Protein 2O62 (pdb70)

Nearest PDB structures (foldseek):
  2o62-assembly1_A  TM=1.004E+00  e=4.742E-50  Nostoc punctiforme PCC 73102
  2o62-assembly2_B  TM=9.713E-01  e=2.978E-44  Nostoc punctiforme PCC 73102
  5yvf-assembly1_A  TM=8.291E-01  e=1.278E-17  Arabidopsis thaliana
  5yvf-assembly4_D  TM=8.180E-01  e=9.582E-18  Arabidopsis thaliana
  5yvf-assembly2_B  TM=8.105E-01  e=2.168E-17  Arabidopsis thaliana

Secondary structure (DSSP, 8-state):
--HHHHHHTT-EEEEEEEEEE-TTS-EEEEEEEEEEEEEETTTTEEEEEEEETTS--EEEEES---TTEEE-TTS-EEE--SB-BTTB-SEEEEEEEETTEEEEEEEEE-TTS-EEEEEEEEEEETTS---PPPPP-GGGT-EEEEEEEEEEETT-PPPEEEEEEEEE---TTS---EEEETTEEEE---EEETTEEEE-S-TT--EEEEE-GGGEEEEEESS--TTS-EEEEEEEEEETTEEE--EEE-TTSBEEEEEEEEEEE-/--HHHHHHTT-EEEEEEEEEE-TT--EEEEEEEEEEEEEETTTTEEEEEEEETTS--EEEEES---TTEEE-TTS-EEEE-SB-STTS--EEEEEEEETTEE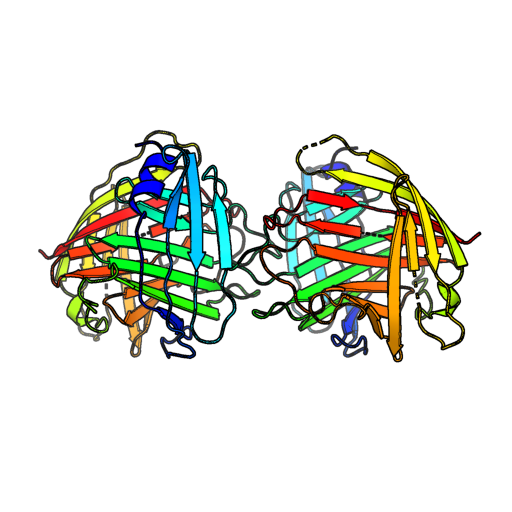EEEEEEE-TTS-EEEEEEEEEEETTS---PPPPP-HHHH-EEEEEEEEEEE-----EEEEEEEEE---TTS---EEESSS-EEE---EEETTEEEE-SSGGG-EEEEE-STTEEEEEESS--TTS-EEEEEEEEEETTEEE--EEE-TT-BEEEEEEEEEEE-

B-factor: mean 25.83, std 8.25, range [9.64, 65.21]

Sequence (531 aa):
KSQWECFLQNLGVWEEGSFSNFSPEGTLLNDTTSSRRLCCLEGLNNNQTVRLTLSRSSGKDDVIREFRSVGGGLLFFENGSFSEGLIQLGPFSEFGGELAFVHENRRLRLVQLFDRNGHLNGLTLIREHLAGTPVAERPLLQINDLLGEWRGQAVTIYRDLRPPDIIYSSTTLKIQLDDAGRLQSTSFGERTITSTATIKGSSIVLFDQDPEKQVQVLLLPDGASATSPLKVQLRQPLFLEEAGWLIQSDLRQRIRSYNDKGEWVSLTLVTEERVKSQWECFLQNLGVWEGSFSNFSPEGTLLNNDTSSRLCCLEGLNNNQTVRLTLSRSGKDDVIREFRSVGGGLLFFENGSFSEGLIQLGPFSEFGGELAFVHENRRLRLVQLFDRNGHLNGLTLIREHLAGTPVAERPLLQINDLLGEWRGQAVTIYRDRPPDIYSTTLKIQLDDAGRLQSTSFGERTITSTATIKGSIVLFDQDPEKQVQVLLLPDGASATSPLKVQLRQPLFLEAGWLIQSDLRQRIRSYNDKGEWVSLTLLVTEERV

Structure (mmCIF, N/CA/C/O backbone):
data_2O62
#
_entry.id   2O62
#
_cell.length_a   61.210
_cell.length_b   71.880
_cell.length_c   132.610
_cell.angle_alpha   90.000
_cell.angle_beta   90.000
_cell.angle_gamma   90.000
#
_symmetry.space_group_name_H-M   'P 21 21 21'
#
loop_
_entity.id
_entity.type
_entity.pdbx_description
1 polymer 'hypothetical protein'
2 non-polymer 'CHLORIDE ION'
3 non-polymer GLYCEROL
4 water water
#
loop_
_atom_site.group_PDB
_atom_site.id
_atom_site.type_symbol
_atom_site.label_atom_id
_atom_site.label_alt_id
_atom_site.label_comp_id
_atom_site.label_asym_id
_atom_site.label_entity_id
_atom_site.label_seq_id
_atom_site.pdbx_PDB_ins_code
_atom_site.Cartn_x
_atom_site.Cartn_y
_atom_site.Cartn_z
_atom_site.occupancy
_atom_site.B_iso_or_equiv
_atom_site.auth_seq_id
_atom_site.auth_comp_id
_atom_site.auth_asym_id
_atom_site.auth_atom_id
_atom_site.pdbx_PDB_model_num
ATOM 5 N N . LYS A 1 3 ? 22.489 5.529 15.344 1.00 35.45 2 LYS A N 1
ATOM 6 C CA . LYS A 1 3 ? 23.408 6.388 16.061 1.00 33.14 2 LYS A CA 1
ATOM 7 C C . LYS A 1 3 ? 23.848 5.698 17.353 1.00 29.82 2 LYS A C 1
ATOM 8 O O . LYS A 1 3 ? 23.045 5.037 18.006 1.00 29.98 2 LYS A O 1
ATOM 14 N N . SER A 1 4 ? 25.092 5.896 17.754 1.00 25.89 3 SER A N 1
ATOM 15 C CA . SER A 1 4 ? 25.495 5.587 19.125 1.00 23.00 3 SER A CA 1
ATOM 16 C C . SER A 1 4 ? 24.653 6.380 20.137 1.00 21.01 3 SER A C 1
ATOM 17 O O . SER A 1 4 ? 24.090 7.436 19.807 1.00 20.31 3 SER A O 1
ATOM 20 N N . GLN A 1 5 ? 24.577 5.890 21.372 1.00 18.35 4 GLN A N 1
ATOM 21 C CA . GLN A 1 5 ? 23.876 6.644 22.416 1.00 18.05 4 GLN A CA 1
ATOM 22 C C . GLN A 1 5 ? 24.417 8.067 22.592 1.00 17.95 4 GLN A C 1
ATOM 23 O O . GLN A 1 5 ? 23.670 8.963 22.777 1.00 16.88 4 GLN A O 1
ATOM 29 N N . TRP A 1 6 ? 25.721 8.261 22.496 1.00 17.64 5 TRP A N 1
ATOM 30 C CA . TRP A 1 6 ? 26.315 9.581 22.601 1.00 18.47 5 TRP A CA 1
ATOM 31 C C . TRP A 1 6 ? 25.850 10.492 21.475 1.00 19.10 5 TRP A C 1
ATOM 32 O O . TRP A 1 6 ? 25.486 11.638 21.721 1.00 19.28 5 TRP A O 1
ATOM 43 N N . GLU A 1 7 ? 25.828 9.970 20.254 1.00 19.50 6 GLU A N 1
ATOM 44 C CA . GLU A 1 7 ? 25.357 10.737 19.116 1.00 20.61 6 GLU A CA 1
ATOM 45 C C . GLU A 1 7 ? 23.892 11.124 19.254 1.00 19.87 6 GLU A C 1
ATOM 46 O O . GLU A 1 7 ? 23.516 12.231 18.876 1.00 19.68 6 GLU A O 1
ATOM 52 N N . CYS A 1 8 ? 23.072 10.216 19.784 1.00 20.42 7 CYS A N 1
ATOM 53 C CA . CYS A 1 8 ? 21.678 10.546 20.087 1.00 20.14 7 CYS A CA 1
ATOM 54 C C . CYS A 1 8 ? 21.570 11.671 21.096 1.00 19.52 7 CYS A C 1
ATOM 55 O O . CYS A 1 8 ? 20.773 12.601 20.944 1.00 19.89 7 CYS A O 1
ATOM 58 N N . PHE A 1 9 ? 22.365 11.580 22.151 1.00 20.09 8 PHE A N 1
ATOM 59 C CA . PHE A 1 9 ? 22.418 12.609 23.170 1.00 19.34 8 PHE A CA 1
ATOM 60 C C . PHE A 1 9 ? 22.737 13.957 22.532 1.00 19.05 8 PHE A C 1
ATOM 61 O O . PHE A 1 9 ? 22.074 14.925 22.848 1.00 18.03 8 PHE A O 1
ATOM 69 N N . LEU A 1 10 ? 23.710 14.003 21.625 1.00 18.24 9 LEU A N 1
ATOM 70 C CA . LEU A 1 10 ? 24.060 15.251 20.961 1.00 19.05 9 LEU A CA 1
ATOM 71 C C . LEU A 1 10 ? 22.946 15.923 20.169 1.00 19.62 9 LEU A C 1
ATOM 72 O O . LEU A 1 10 ? 23.042 17.117 19.865 1.00 21.40 9 LEU A O 1
ATOM 77 N N . GLN A 1 11 ? 21.893 15.189 19.824 1.00 20.92 10 GLN A N 1
ATOM 78 C CA . GLN A 1 11 ? 20.705 15.796 19.232 1.00 21.92 10 GLN A CA 1
ATOM 79 C C . GLN A 1 11 ? 20.065 16.858 20.115 1.00 22.22 10 GLN A C 1
ATOM 80 O O . GLN A 1 11 ? 19.251 17.662 19.626 1.00 22.66 10 GLN A O 1
ATOM 86 N N . ASN A 1 12 ? 20.349 16.822 21.413 1.00 21.21 11 ASN A N 1
ATOM 87 C CA . ASN A 1 12 ? 19.828 17.794 22.363 1.00 21.10 11 ASN A CA 1
ATOM 88 C C . ASN A 1 12 ? 20.677 19.095 22.459 1.00 20.35 11 ASN A C 1
ATOM 89 O O . ASN A 1 12 ? 20.350 20.001 23.243 1.00 19.98 11 ASN A O 1
ATOM 94 N N . LEU A 1 13 ? 21.801 19.197 21.746 1.00 20.72 12 LEU A N 1
ATOM 95 C CA . LEU A 1 13 ? 22.608 20.389 21.928 1.00 20.65 12 LEU A CA 1
ATOM 96 C C . LEU A 1 13 ? 21.768 21.639 21.552 1.00 22.01 12 LEU A C 1
ATOM 97 O O . LEU A 1 13 ? 21.022 21.627 20.562 1.00 20.62 12 LEU A O 1
ATOM 102 N N . GLY A 1 14 ? 21.943 22.708 22.319 1.00 22.19 13 GLY A N 1
ATOM 103 C CA . GLY A 1 14 ? 21.250 23.974 22.061 1.00 22.71 13 GLY A CA 1
ATOM 104 C C . GLY A 1 14 ? 20.936 24.685 23.361 1.00 22.27 13 GLY A C 1
ATOM 105 O O . GLY A 1 14 ? 21.421 24.303 24.429 1.00 22.01 13 GLY A O 1
ATOM 106 N N . VAL A 1 15 ? 20.108 25.719 23.273 1.00 22.01 14 VAL A N 1
ATOM 107 C CA . VAL A 1 15 ? 19.736 26.499 24.438 1.00 21.50 14 VAL A CA 1
ATOM 108 C C . VAL A 1 15 ? 18.227 26.327 24.609 1.00 21.69 14 VAL A C 1
ATOM 109 O O . VAL A 1 15 ? 17.471 26.735 23.750 1.00 21.89 14 VAL A O 1
ATOM 113 N N . TRP A 1 16 ? 17.838 25.647 25.679 1.00 21.98 15 TRP A N 1
ATOM 114 C CA . TRP A 1 16 ? 16.464 25.286 25.928 1.00 22.14 15 TRP A CA 1
ATOM 115 C C . TRP A 1 16 ? 15.961 26.211 27.024 1.00 23.03 15 TRP A C 1
ATOM 116 O O . TRP A 1 16 ? 16.427 26.165 28.171 1.00 23.43 15 TRP A O 1
ATOM 127 N N . GLU A 1 17 ? 14.962 27.022 26.669 1.00 23.12 16 GLU A N 1
ATOM 128 C CA A GLU A 1 17 ? 14.359 27.963 27.587 0.50 22.75 16 GLU A CA 1
ATOM 129 C CA B GLU A 1 17 ? 14.377 27.936 27.626 0.50 23.36 16 GLU A CA 1
ATOM 130 C C . GLU A 1 17 ? 12.950 27.523 27.949 1.00 22.08 16 GLU A C 1
ATOM 131 O O . GLU A 1 17 ? 12.264 26.911 27.156 1.00 21.91 16 GLU A O 1
ATOM 142 N N . GLY A 1 18 ? 12.524 27.816 29.160 1.00 21.44 17 GLY A N 1
ATOM 143 C CA . GLY A 1 18 ? 11.169 27.522 29.535 1.00 20.13 17 GLY A CA 1
ATOM 144 C C . GLY A 1 18 ? 10.975 27.575 31.018 1.00 19.67 17 GLY A C 1
ATOM 145 O O . GLY A 1 18 ? 11.281 28.574 31.645 1.00 19.00 17 GLY A O 1
ATOM 146 N N . SER A 1 19 ? 10.430 26.496 31.565 1.00 19.36 18 SER A N 1
ATOM 147 C CA . SER A 1 19 ? 10.320 26.357 33.017 1.00 20.30 18 SER A CA 1
ATOM 148 C C . SER A 1 19 ? 10.324 24.940 33.508 1.00 19.38 18 SER A C 1
ATOM 149 O O . SER A 1 19 ? 10.092 24.013 32.723 1.00 20.91 18 SER A O 1
ATOM 152 N N . PHE A 1 20 ? 10.537 24.821 34.820 1.00 19.24 19 PHE A N 1
ATOM 153 C CA . PHE A 1 20 ? 10.357 23.582 35.571 1.00 19.47 19 PHE A CA 1
ATOM 154 C C . PHE A 1 20 ? 9.164 23.786 36.465 1.00 19.47 19 PHE A C 1
ATOM 155 O O . PHE A 1 20 ? 9.194 24.667 37.307 1.00 19.51 19 PHE A O 1
ATOM 163 N N . SER A 1 21 ? 8.134 22.962 36.301 1.00 19.02 20 SER A N 1
ATOM 164 C CA . SER A 1 21 ? 6.832 23.131 36.982 1.00 19.53 20 SER A CA 1
ATOM 165 C C . SER A 1 21 ? 6.477 21.894 37.780 1.00 20.71 20 SER A C 1
ATOM 166 O O . SER A 1 21 ? 6.419 20.805 37.219 1.00 21.56 20 SER A O 1
ATOM 169 N N . ASN A 1 22 ? 6.282 22.058 39.088 1.00 21.09 21 ASN A N 1
ATOM 170 C CA . ASN A 1 22 ? 5.833 20.984 39.971 1.00 21.06 21 ASN A CA 1
ATOM 171 C C . ASN A 1 22 ? 4.338 20.988 40.099 1.00 19.98 21 ASN A C 1
ATOM 172 O O . ASN A 1 22 ? 3.768 21.988 40.480 1.00 20.16 21 ASN A O 1
ATOM 177 N N . PHE A 1 23 ? 3.774 19.830 39.814 1.00 19.32 22 PHE A N 1
ATOM 178 C CA . PHE A 1 23 ? 2.361 19.556 39.917 1.00 21.01 22 PHE A CA 1
ATOM 179 C C . PHE A 1 23 ? 2.077 18.513 40.985 1.00 21.47 22 PHE A C 1
ATOM 180 O O . PHE A 1 23 ? 2.868 17.585 41.210 1.00 21.26 22 PHE A O 1
ATOM 188 N N . SER A 1 24 ? 0.907 18.626 41.601 1.00 21.38 23 SER A N 1
ATOM 189 C CA . SER A 1 24 ? 0.382 17.582 42.480 1.00 22.05 23 SER A CA 1
ATOM 190 C C . SER A 1 24 ? -0.082 16.369 41.651 1.00 22.29 23 SER A C 1
ATOM 191 O O . SER A 1 24 ? -0.262 16.481 40.424 1.00 22.40 23 SER A O 1
ATOM 194 N N . PRO A 1 25 ? -0.295 15.220 42.311 1.00 23.16 24 PRO A N 1
ATOM 195 C CA . PRO A 1 25 ? -0.825 14.037 41.599 1.00 23.68 24 PRO A CA 1
ATOM 196 C C . PRO A 1 25 ? -2.250 14.221 41.029 1.00 24.27 24 PRO A C 1
ATOM 197 O O . PRO A 1 25 ? -2.669 13.389 40.224 1.00 24.61 24 PRO A O 1
ATOM 201 N N . GLU A 1 26 ? -2.958 15.283 41.416 1.00 24.22 25 GLU A N 1
ATOM 202 C CA . GLU A 1 26 ? -4.239 15.647 40.795 1.00 25.13 25 GLU A CA 1
ATOM 203 C C . GLU A 1 26 ? -4.099 16.762 39.736 1.00 25.18 25 GLU A C 1
ATOM 204 O O . GLU A 1 26 ? -5.087 17.233 39.230 1.00 25.68 25 GLU A O 1
ATOM 210 N N . GLY A 1 27 ? -2.877 17.175 39.389 1.00 24.11 26 GLY A N 1
ATOM 211 C CA . GLY A 1 27 ? -2.671 18.126 38.318 1.00 24.04 26 GLY A CA 1
ATOM 212 C C . GLY A 1 27 ? -2.694 19.590 38.676 1.00 24.92 26 GLY A C 1
ATOM 213 O O . GLY A 1 27 ? -2.843 20.454 37.787 1.00 24.64 26 GLY A O 1
ATOM 214 N N . THR A 1 28 ? -2.541 19.889 39.968 1.00 24.48 27 THR A N 1
ATOM 215 C CA . THR A 1 28 ? -2.534 21.256 40.445 1.00 23.74 27 THR A CA 1
ATOM 216 C C . THR A 1 28 ? -1.125 21.784 40.367 1.00 21.92 27 THR A C 1
ATOM 217 O O . THR A 1 28 ? -0.204 21.114 40.820 1.00 20.72 27 THR A O 1
ATOM 221 N N . LEU A 1 29 ? -0.948 22.965 39.773 1.00 20.93 28 LEU A N 1
ATOM 222 C CA . LEU A 1 29 ? 0.377 23.579 39.699 1.00 20.89 28 LEU A CA 1
ATOM 223 C C . LEU A 1 29 ? 0.757 24.102 41.080 1.00 20.77 28 LEU A C 1
ATOM 224 O O . LEU A 1 29 ? 0.063 24.953 41.639 1.00 19.77 28 LEU A O 1
ATOM 229 N N . LEU A 1 30 ? 1.888 23.639 41.591 1.00 19.67 29 LEU A N 1
ATOM 230 C CA . LEU A 1 30 ? 2.348 24.037 42.891 1.00 20.10 29 LEU A CA 1
ATOM 231 C C . LEU A 1 30 ? 3.469 25.041 42.822 1.00 20.33 29 LEU A C 1
ATOM 232 O O . LEU A 1 30 ? 3.484 26.012 43.587 1.00 20.39 29 LEU A O 1
ATOM 237 N N . ASN A 1 31 ? 4.414 24.822 41.927 1.00 20.06 30 ASN A N 1
ATOM 238 C CA . ASN A 1 31 ? 5.603 25.642 41.881 1.00 22.42 30 ASN A CA 1
ATOM 239 C C . ASN A 1 31 ? 6.148 25.633 40.466 1.00 21.54 30 ASN A C 1
ATOM 240 O O . ASN A 1 31 ? 6.202 24.582 39.816 1.00 22.63 30 ASN A O 1
ATOM 245 N N . ASP A 1 32 ? 6.526 26.799 39.992 1.00 19.70 31 ASP A N 1
ATOM 246 C CA . ASP A 1 32 ? 7.095 26.938 38.660 1.00 20.30 31 ASP A CA 1
ATOM 247 C C . ASP A 1 32 ? 8.272 27.903 38.713 1.00 19.80 31 ASP A C 1
ATOM 248 O O . ASP A 1 32 ? 8.198 28.932 39.379 1.00 20.29 31 ASP A O 1
ATOM 253 N N . THR A 1 33 ? 9.348 27.572 38.000 1.00 19.59 32 THR A N 1
ATOM 254 C CA A THR A 1 33 ? 10.542 28.389 37.992 0.50 18.90 32 THR A CA 1
ATOM 255 C CA B THR A 1 33 ? 10.537 28.414 37.989 0.50 19.49 32 THR A CA 1
ATOM 256 C C . THR A 1 33 ? 11.026 28.478 36.572 1.00 18.96 32 THR A C 1
ATOM 257 O O . THR A 1 33 ? 11.255 27.437 35.931 1.00 18.25 32 THR A O 1
ATOM 264 N N . SER A 1 34 ? 11.213 29.698 36.081 1.00 19.36 33 SER A N 1
ATOM 265 C CA . SER A 1 34 ? 11.729 29.874 34.744 1.00 19.68 33 SER A CA 1
ATOM 266 C C . SER A 1 34 ? 13.174 29.358 34.640 1.00 19.93 33 SER A C 1
ATOM 267 O O . SER A 1 34 ? 13.983 29.401 35.601 1.00 18.92 33 SER A O 1
ATOM 270 N N . SER A 1 35 ? 13.478 28.838 33.463 1.00 18.65 34 SER A N 1
ATOM 271 C CA . SER A 1 35 ? 14.739 28.128 33.230 1.00 19.52 34 SER A CA 1
ATOM 272 C C . SER A 1 35 ? 15.373 28.405 31.856 1.00 19.62 34 SER A C 1
ATOM 273 O O . SER A 1 35 ? 14.701 28.750 30.864 1.00 18.54 34 SER A O 1
ATOM 276 N N . ARG A 1 36 ? 16.711 28.318 31.856 1.00 20.42 35 ARG A N 1
ATOM 277 C CA A ARG A 1 36 ? 17.522 28.332 30.642 0.50 21.04 35 ARG A CA 1
ATOM 278 C CA B ARG A 1 36 ? 17.535 28.339 30.647 0.50 20.57 35 ARG A CA 1
ATOM 279 C C . ARG A 1 36 ? 18.561 27.231 30.837 1.00 21.23 35 ARG A C 1
ATOM 280 O O . ARG A 1 36 ? 19.297 27.236 31.835 1.00 21.03 35 ARG A O 1
ATOM 295 N N . LEU A 1 37 ? 18.586 26.280 29.901 1.00 22.58 36 LEU A N 1
ATOM 296 C CA . LEU A 1 37 ? 19.450 25.104 29.971 1.00 22.19 36 LEU A CA 1
ATOM 297 C C . LEU A 1 37 ? 20.253 25.107 28.703 1.00 23.11 36 LEU A C 1
ATOM 298 O O . LEU A 1 37 ? 19.734 24.921 27.612 1.00 23.36 36 LEU A O 1
ATOM 303 N N . CYS A 1 38 ? 21.530 25.338 28.872 1.00 23.12 37 CYS A N 1
ATOM 304 C CA A CYS A 1 38 ? 22.441 25.310 27.733 0.50 23.49 37 CYS A CA 1
ATOM 305 C CA B CYS A 1 38 ? 22.491 25.359 27.819 0.50 23.78 37 CYS A CA 1
ATOM 306 C C . CYS A 1 38 ? 23.213 24.004 27.734 1.00 23.24 37 CYS A C 1
ATOM 307 O O . CYS A 1 38 ? 23.831 23.622 28.702 1.00 23.27 37 CYS A O 1
ATOM 312 N N . LEU A 1 39 ? 23.115 23.300 26.618 1.00 23.48 38 LEU A N 1
ATOM 313 C CA . LEU A 1 39 ? 23.903 22.095 26.380 1.00 23.73 38 LEU A CA 1
ATOM 314 C C . LEU A 1 39 ? 24.801 22.422 25.212 1.00 23.38 38 LEU A C 1
ATOM 315 O O . LEU A 1 39 ? 24.353 22.649 24.080 1.00 21.69 38 LEU A O 1
ATOM 320 N N . GLU A 1 40 ? 26.086 22.434 25.480 1.00 23.67 39 GLU A N 1
ATOM 321 C CA . GLU A 1 40 ? 27.043 22.750 24.458 1.00 24.98 39 GLU A CA 1
ATOM 322 C C . GLU A 1 40 ? 28.104 21.661 24.368 1.00 24.10 39 GLU A C 1
ATOM 323 O O . GLU A 1 40 ? 28.524 21.110 25.373 1.00 24.45 39 GLU A O 1
ATOM 329 N N . GLY A 1 41 ? 28.546 21.365 23.148 1.00 23.58 40 GLY A N 1
ATOM 330 C CA . GLY A 1 41 ? 29.592 20.390 22.941 1.00 22.54 40 GLY A CA 1
ATOM 331 C C . GLY A 1 41 ? 30.934 21.069 22.932 1.00 22.27 40 GLY A C 1
ATOM 332 O O . GLY A 1 41 ? 31.071 22.194 22.413 1.00 21.82 40 GLY A O 1
ATOM 333 N N . LEU A 1 42 ? 31.926 20.395 23.499 1.00 20.67 41 LEU A N 1
ATOM 334 C CA . LEU A 1 42 ? 33.307 20.865 23.497 1.00 21.45 41 LEU A CA 1
ATOM 335 C C . LEU A 1 42 ? 34.197 19.755 22.992 1.00 20.40 41 LEU A C 1
ATOM 336 O O . LEU A 1 42 ? 33.822 18.577 23.001 1.00 20.30 41 LEU A O 1
ATOM 341 N N . ASN A 1 43 ? 35.404 20.138 22.612 1.00 20.41 42 ASN A N 1
ATOM 342 C CA . ASN A 1 43 ? 36.425 19.206 22.159 1.00 20.96 42 ASN A CA 1
ATOM 343 C C . ASN A 1 43 ? 35.896 18.191 21.163 1.00 19.79 42 ASN A C 1
ATOM 344 O O . ASN A 1 43 ? 35.883 17.001 21.422 1.00 19.28 42 ASN A O 1
ATOM 349 N N . ASN A 1 44 ? 35.537 18.696 19.988 1.00 18.99 43 ASN A N 1
ATOM 350 C CA . ASN A 1 44 ? 34.883 17.916 18.927 1.00 18.24 43 ASN A CA 1
ATOM 351 C C . ASN A 1 44 ? 33.761 17.032 19.449 1.00 18.02 43 ASN A C 1
ATOM 352 O O . ASN A 1 44 ? 33.695 15.831 19.114 1.00 16.79 43 ASN A O 1
ATOM 357 N N . ASN A 1 45 ? 32.910 17.642 20.269 1.00 17.93 44 ASN A N 1
ATOM 358 C CA . ASN A 1 45 ? 31.740 17.020 20.913 1.00 19.33 44 ASN A CA 1
ATOM 359 C C . ASN A 1 45 ? 32.048 15.780 21.722 1.00 19.69 44 ASN A C 1
ATOM 360 O O . ASN A 1 45 ? 31.216 14.904 21.870 1.00 20.64 44 ASN A O 1
ATOM 365 N N . GLN A 1 46 ? 33.240 15.718 22.264 1.00 19.68 45 GLN A N 1
ATOM 366 C CA . GLN A 1 46 ? 33.625 14.617 23.120 1.00 20.21 45 GLN A CA 1
ATOM 367 C C . GLN A 1 46 ? 33.244 14.898 24.582 1.00 19.78 45 GLN A C 1
ATOM 368 O O . GLN A 1 46 ? 33.273 13.995 25.401 1.00 19.50 45 GLN A O 1
ATOM 374 N N . THR A 1 47 ? 32.978 16.159 24.909 1.00 20.51 46 THR A N 1
ATOM 375 C CA . THR A 1 47 ? 32.509 16.578 26.237 1.00 21.85 46 THR A CA 1
ATOM 376 C C . THR A 1 47 ? 31.250 17.380 25.985 1.00 21.35 46 THR A C 1
ATOM 377 O O . THR A 1 47 ? 31.222 18.146 25.020 1.00 20.29 46 THR A O 1
ATOM 381 N N . VAL A 1 48 ? 30.198 17.205 26.797 1.00 21.23 47 VAL A N 1
ATOM 382 C CA . VAL A 1 48 ? 29.059 18.124 26.781 1.00 20.99 47 VAL A CA 1
ATOM 383 C C . VAL A 1 48 ? 28.971 18.892 28.108 1.00 20.99 47 VAL A C 1
ATOM 384 O O . VAL A 1 48 ? 28.954 18.273 29.186 1.00 21.37 47 VAL A O 1
ATOM 388 N N . ARG A 1 49 ? 28.960 20.226 28.037 1.00 21.15 48 ARG A N 1
ATOM 389 C CA . ARG A 1 49 ? 28.781 21.046 29.217 1.00 21.94 48 ARG A CA 1
ATOM 390 C C . ARG A 1 49 ? 27.331 21.479 29.342 1.00 22.57 48 ARG A C 1
ATOM 391 O O . ARG A 1 49 ? 26.728 22.007 28.401 1.00 22.83 48 ARG A O 1
ATOM 399 N N . LEU A 1 50 ? 26.772 21.238 30.519 1.00 23.81 49 LEU A N 1
ATOM 400 C CA . LEU A 1 50 ? 25.406 21.617 30.814 1.00 25.07 49 LEU A CA 1
ATOM 401 C C . LEU A 1 50 ? 25.398 22.797 31.769 1.00 26.01 49 LEU A C 1
ATOM 402 O O . LEU A 1 50 ? 26.067 22.748 32.793 1.00 26.69 49 LEU A O 1
ATOM 407 N N . THR A 1 51 ? 24.686 23.877 31.415 1.00 26.20 50 THR A N 1
ATOM 408 C CA . THR A 1 51 ? 24.582 25.054 32.292 1.00 25.85 50 THR A CA 1
ATOM 409 C C . THR A 1 51 ? 23.088 25.277 32.455 1.00 25.26 50 THR A C 1
ATOM 410 O O . THR A 1 51 ? 22.442 25.682 31.501 1.00 24.73 50 THR A O 1
ATOM 414 N N . LEU A 1 52 ? 22.564 24.942 33.637 1.00 24.85 51 LEU A N 1
ATOM 415 C CA . LEU A 1 52 ? 21.170 25.160 33.999 1.00 25.30 51 LEU A CA 1
ATOM 416 C C . LEU A 1 52 ? 21.031 26.378 34.920 1.00 24.65 51 LEU A C 1
ATOM 417 O O . LEU A 1 52 ? 21.528 26.396 36.062 1.00 23.25 51 LEU A O 1
ATOM 422 N N . SER A 1 53 ? 20.390 27.418 34.387 1.00 25.31 52 SER A N 1
ATOM 423 C CA . SER A 1 53 ? 20.031 28.606 35.169 1.00 25.08 52 SER A CA 1
ATOM 424 C C . SER A 1 53 ? 18.527 28.553 35.439 1.00 24.89 52 SER A C 1
ATOM 425 O O . SER A 1 53 ? 17.739 28.333 34.525 1.00 24.01 52 SER A O 1
ATOM 428 N N . ARG A 1 54 ? 18.140 28.735 36.701 1.00 24.31 53 ARG A N 1
ATOM 429 C CA . ARG A 1 54 ? 16.717 28.878 37.073 1.00 24.21 53 ARG A CA 1
ATOM 430 C C . ARG A 1 54 ? 16.494 30.146 37.910 1.00 24.31 53 ARG A C 1
ATOM 431 O O . ARG A 1 54 ? 17.349 30.552 38.701 1.00 24.48 53 ARG A O 1
ATOM 439 N N . SER A 1 55 ? 15.346 30.785 37.728 1.00 24.08 54 SER A N 1
ATOM 440 C CA A SER A 1 55 ? 15.083 32.058 38.393 0.50 23.49 54 SER A CA 1
ATOM 441 C CA B SER A 1 55 ? 15.095 32.059 38.402 0.50 24.65 54 SER A CA 1
ATOM 442 C C . SER A 1 55 ? 15.126 31.905 39.921 1.00 24.05 54 SER A C 1
ATOM 443 O O . SER A 1 55 ? 14.440 31.059 40.477 1.00 24.34 54 SER A O 1
ATOM 448 N N . GLY A 1 56 ? 15.932 32.737 40.565 1.00 25.20 55 GLY A N 1
ATOM 449 C CA . GLY A 1 56 ? 16.079 32.719 42.022 1.00 26.29 55 GLY A CA 1
ATOM 450 C C . GLY A 1 56 ? 16.980 31.627 42.580 1.00 27.26 55 GLY A C 1
ATOM 451 O O . GLY A 1 56 ? 17.034 31.437 43.805 1.00 27.34 55 GLY A O 1
ATOM 452 N N . LYS A 1 57 ? 17.695 30.915 41.704 1.00 27.63 56 LYS A N 1
ATOM 453 C CA . LYS A 1 57 ? 18.548 29.800 42.106 1.00 28.63 56 LYS A CA 1
ATOM 454 C C . LYS A 1 57 ? 19.967 29.986 41.567 1.00 28.65 56 LYS A C 1
ATOM 455 O O . LYS A 1 57 ? 20.188 30.736 40.629 1.00 28.57 56 LYS A O 1
ATOM 461 N N . ASP A 1 58 ? 20.936 29.312 42.172 1.00 29.41 57 ASP A N 1
ATOM 462 C CA . ASP A 1 58 ? 22.297 29.319 41.642 1.00 29.75 57 ASP A CA 1
ATOM 463 C C . ASP A 1 58 ? 22.311 28.486 40.387 1.00 28.94 57 ASP A C 1
ATOM 464 O O . ASP A 1 58 ? 21.529 27.546 40.276 1.00 27.64 57 ASP A O 1
ATOM 469 N N . ASP A 1 59 ? 23.222 28.826 39.472 1.00 29.22 58 ASP A N 1
ATOM 470 C CA . ASP A 1 59 ? 23.455 28.031 38.273 1.00 29.66 58 ASP A CA 1
ATOM 471 C C . ASP A 1 59 ? 23.936 26.630 38.654 1.00 29.86 58 ASP A C 1
ATOM 472 O O . ASP A 1 59 ? 24.549 26.436 39.703 1.00 30.01 58 ASP A O 1
ATOM 477 N N . VAL A 1 60 ? 23.606 25.652 37.811 1.00 29.08 59 VAL A N 1
ATOM 478 C CA . VAL A 1 60 ? 24.124 24.302 37.926 1.00 29.01 59 VAL A CA 1
ATOM 479 C C . VAL A 1 60 ? 24.958 24.024 36.676 1.00 28.75 59 VAL A C 1
ATOM 480 O O . VAL A 1 60 ? 24.475 24.208 35.554 1.00 26.77 59 VAL A O 1
ATOM 484 N N . ILE A 1 61 ? 26.218 23.633 36.863 1.00 27.78 60 ILE A N 1
ATOM 485 C CA . ILE A 1 61 ? 27.079 23.344 35.727 1.00 28.77 60 ILE A CA 1
ATOM 486 C C . ILE A 1 61 ? 27.555 21.933 35.862 1.00 28.57 60 ILE A C 1
ATOM 487 O O . ILE A 1 61 ? 28.054 21.587 36.903 1.00 29.05 60 ILE A O 1
ATOM 492 N N . ARG A 1 62 ? 27.381 21.129 34.817 1.00 28.67 61 ARG A N 1
ATOM 493 C CA . ARG A 1 62 ? 27.793 19.707 34.807 1.00 29.60 61 ARG A CA 1
ATOM 494 C C . ARG A 1 62 ? 28.495 19.443 33.491 1.00 29.52 61 ARG A C 1
ATOM 495 O O . ARG A 1 62 ? 28.188 20.082 32.482 1.00 29.18 61 ARG A O 1
ATOM 503 N N . GLU A 1 63 ? 29.422 18.498 33.496 1.00 29.15 62 GLU A N 1
ATOM 504 C CA . GLU A 1 63 ? 30.043 18.084 32.249 1.00 29.55 62 GLU A CA 1
ATOM 505 C C . GLU A 1 63 ? 30.021 16.588 32.132 1.00 28.95 62 GLU A C 1
ATOM 506 O O . GLU A 1 63 ? 30.370 15.897 33.089 1.00 29.25 62 GLU A O 1
ATOM 512 N N . PHE A 1 64 ? 29.647 16.105 30.947 1.00 27.60 63 PHE A N 1
ATOM 513 C CA . PHE A 1 64 ? 29.518 14.678 30.645 1.00 27.23 63 PHE A CA 1
ATOM 514 C C . PHE A 1 64 ? 30.517 14.290 29.587 1.00 25.26 63 PHE A C 1
ATOM 515 O O . PHE A 1 64 ? 30.709 15.043 28.639 1.00 23.44 63 PHE A O 1
ATOM 523 N N . ARG A 1 65 ? 31.155 13.135 29.762 1.00 24.55 64 ARG A N 1
ATOM 524 C CA . ARG A 1 65 ? 31.999 12.538 28.748 1.00 24.26 64 ARG A CA 1
ATOM 525 C C . ARG A 1 65 ? 31.411 11.218 28.223 1.00 24.37 64 ARG A C 1
ATOM 526 O O . ARG A 1 65 ? 31.987 10.583 27.334 1.00 23.92 64 ARG A O 1
ATOM 529 N N . SER A 1 66 ? 30.276 10.795 28.779 1.00 24.42 65 SER A N 1
ATOM 530 C CA . SER A 1 66 ? 29.618 9.561 28.359 1.00 25.16 65 SER A CA 1
ATOM 531 C C . SER A 1 66 ? 28.192 9.605 28.825 1.00 25.57 65 SER A C 1
ATOM 532 O O . SER A 1 66 ? 27.838 10.419 29.651 1.00 26.51 65 SER A O 1
ATOM 535 N N . VAL A 1 67 ? 27.359 8.757 28.243 1.00 26.68 66 VAL A N 1
ATOM 536 C CA . VAL A 1 67 ? 26.038 8.502 28.757 1.00 27.95 66 VAL A CA 1
ATOM 537 C C . VAL A 1 67 ? 25.968 7.007 29.056 1.00 29.47 66 VAL A C 1
ATOM 538 O O . VAL A 1 67 ? 26.645 6.140 28.428 1.00 30.45 66 VAL A O 1
ATOM 542 N N . GLY A 1 68 ? 25.205 6.679 30.054 1.00 29.93 67 GLY A N 1
ATOM 543 C CA . GLY A 1 68 ? 24.953 5.256 30.322 1.00 29.86 67 GLY A CA 1
ATOM 544 C C . GLY A 1 68 ? 24.101 5.258 31.548 1.00 28.54 67 GLY A C 1
ATOM 545 O O . GLY A 1 68 ? 23.362 6.180 31.748 1.00 28.08 67 GLY A O 1
ATOM 546 N N . GLY A 1 69 ? 24.273 4.231 32.374 1.00 27.56 68 GLY A N 1
ATOM 547 C CA . GLY A 1 69 ? 23.642 4.166 33.638 1.00 25.89 68 GLY A CA 1
ATOM 548 C C . GLY A 1 69 ? 22.157 4.087 33.420 1.00 24.37 68 GLY A C 1
ATOM 549 O O . GLY A 1 69 ? 21.667 3.188 32.732 1.00 24.80 68 GLY A O 1
ATOM 550 N N . GLY A 1 70 ? 21.458 5.065 33.966 1.00 22.91 69 GLY A N 1
ATOM 551 C CA . GLY A 1 70 ? 20.014 5.071 33.952 1.00 21.19 69 GLY A CA 1
ATOM 552 C C . GLY A 1 70 ? 19.381 5.802 32.800 1.00 21.19 69 GLY A C 1
ATOM 553 O O . GLY A 1 70 ? 18.154 5.994 32.784 1.00 18.91 69 GLY A O 1
ATOM 554 N N . LEU A 1 71 ? 20.192 6.123 31.793 1.00 20.10 70 LEU A N 1
ATOM 555 C CA . LEU A 1 71 ? 19.767 6.898 30.623 1.00 21.80 70 LEU A CA 1
ATOM 556 C C . LEU A 1 71 ? 19.780 6.090 29.359 1.00 20.50 70 LEU A C 1
ATOM 557 O O . LEU A 1 71 ? 20.759 5.403 29.067 1.00 19.78 70 LEU A O 1
ATOM 562 N N . LEU A 1 72 ? 18.697 6.190 28.594 1.00 20.33 71 LEU A N 1
ATOM 563 C CA . LEU A 1 72 ? 18.672 5.671 27.227 1.00 20.31 71 LEU A CA 1
ATOM 564 C C . LEU A 1 72 ? 18.058 6.695 26.290 1.00 19.42 71 LEU A C 1
ATOM 565 O O . LEU A 1 72 ? 17.080 7.360 26.649 1.00 18.35 71 LEU A O 1
ATOM 570 N N . PHE A 1 73 ? 18.633 6.794 25.072 1.00 20.37 72 PHE A N 1
ATOM 571 C CA . PHE A 1 73 ? 18.192 7.761 24.037 1.00 20.62 72 PHE A CA 1
ATOM 572 C C . PHE A 1 73 ? 17.710 7.110 22.761 1.00 20.03 72 PHE A C 1
ATOM 573 O O . PHE A 1 73 ? 18.234 6.075 22.313 1.00 19.92 72 PHE A O 1
ATOM 581 N N . PHE A 1 74 ? 16.726 7.774 22.156 1.00 21.10 73 PHE A N 1
ATOM 582 C CA . PHE A 1 74 ? 16.314 7.532 20.783 1.00 20.72 73 PHE A CA 1
ATOM 583 C C . PHE A 1 74 ? 17.027 8.446 19.810 1.00 22.44 73 PHE A C 1
ATOM 584 O O . PHE A 1 74 ? 17.705 9.423 20.203 1.00 22.78 73 PHE A O 1
ATOM 592 N N . GLU A 1 75 ? 16.948 8.103 18.524 1.00 23.21 74 GLU A N 1
ATOM 593 C CA . GLU A 1 75 ? 17.795 8.783 17.531 1.00 24.26 74 GLU A CA 1
ATOM 594 C C . GLU A 1 75 ? 17.471 10.223 17.347 1.00 23.60 74 GLU A C 1
ATOM 595 O O . GLU A 1 75 ? 18.321 10.979 16.936 1.00 24.15 74 GLU A O 1
ATOM 601 N N . ASN A 1 76 ? 16.264 10.627 17.670 1.00 24.43 75 ASN A N 1
ATOM 602 C CA . ASN A 1 76 ? 15.901 12.047 17.609 1.00 24.89 75 ASN A CA 1
ATOM 603 C C . ASN A 1 76 ? 16.294 12.840 18.848 1.00 24.44 75 ASN A C 1
ATOM 604 O O . ASN A 1 76 ? 16.027 14.021 18.949 1.00 25.53 75 ASN A O 1
ATOM 609 N N . GLY A 1 77 ? 16.956 12.193 19.801 1.00 24.00 76 GLY A N 1
ATOM 610 C CA . GLY A 1 77 ? 17.391 12.857 21.013 1.00 23.15 76 GLY A CA 1
ATOM 611 C C . GLY A 1 77 ? 16.440 12.646 22.171 1.00 21.71 76 GLY A C 1
ATOM 612 O O . GLY A 1 77 ? 16.785 12.968 23.292 1.00 21.51 76 GLY A O 1
ATOM 613 N N . SER A 1 78 ? 15.248 12.112 21.934 1.00 20.46 77 SER A N 1
ATOM 614 C CA . SER A 1 78 ? 14.349 11.819 23.036 1.00 19.95 77 SER A CA 1
ATOM 615 C C . SER A 1 78 ? 14.980 10.800 23.971 1.00 19.18 77 SER A C 1
ATOM 616 O O . SER A 1 78 ? 15.811 10.003 23.563 1.00 20.44 77 SER A O 1
ATOM 619 N N . PHE A 1 79 ? 14.632 10.855 25.244 1.00 20.14 78 PHE A N 1
ATOM 620 C CA . PHE A 1 79 ? 15.285 9.976 26.217 1.00 19.57 78 PHE A CA 1
ATOM 621 C C . PHE A 1 79 ? 14.474 9.737 27.447 1.00 19.63 78 PHE A C 1
ATOM 622 O O . PHE A 1 79 ? 13.436 10.367 27.697 1.00 20.38 78 PHE A O 1
ATOM 630 N N . SER A 1 80 ? 14.974 8.841 28.271 1.00 19.46 79 SER A N 1
ATOM 631 C CA . SER A 1 80 ? 14.448 8.654 29.591 1.00 20.14 79 SER A CA 1
ATOM 632 C C . SER A 1 80 ? 15.579 8.486 30.562 1.00 20.22 79 SER A C 1
ATOM 633 O O . SER A 1 80 ? 16.553 7.802 30.243 1.00 20.28 79 SER A O 1
ATOM 636 N N . GLU A 1 81 ? 15.373 9.013 31.764 1.00 20.82 80 GLU A N 1
ATOM 637 C CA . GLU A 1 81 ? 16.323 8.921 32.856 1.00 22.74 80 GLU A CA 1
ATOM 638 C C . GLU A 1 81 ? 15.622 8.376 34.100 1.00 21.40 80 GLU A C 1
ATOM 639 O O . GLU A 1 81 ? 14.466 8.632 34.320 1.00 23.21 80 GLU A O 1
ATOM 645 N N . GLY A 1 82 ? 16.329 7.577 34.888 1.00 21.08 81 GLY A N 1
ATOM 646 C CA . GLY A 1 82 ? 15.786 7.070 36.147 1.00 21.51 81 GLY A CA 1
ATOM 647 C C . GLY A 1 82 ? 16.664 6.047 36.775 1.00 22.10 81 GLY A C 1
ATOM 648 O O . GLY A 1 82 ? 17.831 5.878 36.396 1.00 20.95 81 GLY A O 1
ATOM 649 N N . LEU A 1 83 ? 16.128 5.362 37.767 1.00 23.37 82 LEU A N 1
ATOM 650 C CA . LEU A 1 83 ? 16.946 4.358 38.426 1.00 22.84 82 LEU A CA 1
ATOM 651 C C . LEU A 1 83 ? 17.002 3.067 37.631 1.00 22.67 82 LEU A C 1
ATOM 652 O O . LEU A 1 83 ? 16.032 2.699 36.924 1.00 23.93 82 LEU A O 1
ATOM 657 N N . ILE A 1 84 ? 18.150 2.418 37.759 1.00 23.69 83 ILE A N 1
ATOM 658 C CA . ILE A 1 84 ? 18.420 1.103 37.196 1.00 23.15 83 ILE A CA 1
ATOM 659 C C . ILE A 1 84 ? 17.754 -0.028 38.020 1.00 23.55 83 ILE A C 1
ATOM 660 O O . ILE A 1 84 ? 17.219 -0.971 37.439 1.00 23.52 83 ILE A O 1
ATOM 665 N N . GLN A 1 85 ? 17.853 0.030 39.354 1.00 24.05 84 GLN A N 1
ATOM 666 C CA . GLN A 1 85 ? 17.392 -1.063 40.236 1.00 23.29 84 GLN A CA 1
ATOM 667 C C . GLN A 1 85 ? 16.532 -0.499 41.369 1.00 24.02 84 GLN A C 1
ATOM 668 O O . GLN A 1 85 ? 16.983 0.341 42.140 1.00 24.13 84 GLN A O 1
ATOM 674 N N . LEU A 1 86 ? 15.301 -0.985 41.488 1.00 23.35 85 LEU A N 1
ATOM 675 C CA . LEU A 1 86 ? 14.418 -0.558 42.557 1.00 23.51 85 LEU A CA 1
ATOM 676 C C . LEU A 1 86 ? 14.496 -1.472 43.773 1.00 23.40 85 LEU A C 1
ATOM 677 O O . LEU A 1 86 ? 14.897 -2.620 43.686 1.00 23.39 85 LEU A O 1
ATOM 682 N N . GLY A 1 87 ? 14.087 -0.966 44.918 1.00 22.51 86 GLY A N 1
ATOM 683 C CA . GLY A 1 87 ? 14.197 -1.734 46.159 1.00 23.87 86 GLY A CA 1
ATOM 684 C C . GLY A 1 87 ? 13.802 -0.903 47.343 1.00 23.24 86 GLY A C 1
ATOM 685 O O . GLY A 1 87 ? 13.321 0.203 47.169 1.00 23.62 86 GLY A O 1
ATOM 686 N N . PRO A 1 88 ? 13.995 -1.438 48.566 1.00 25.33 87 PRO A N 1
ATOM 687 C CA . PRO A 1 88 ? 13.427 -0.885 49.822 1.00 25.96 87 PRO A CA 1
ATOM 688 C C . PRO A 1 88 ? 13.512 0.640 50.008 1.00 26.12 87 PRO A C 1
ATOM 689 O O . PRO A 1 88 ? 12.532 1.275 50.445 1.00 29.11 87 PRO A O 1
ATOM 693 N N . PHE A 1 89 ? 14.661 1.213 49.680 1.00 23.03 88 PHE A N 1
ATOM 694 C CA . PHE A 1 89 ? 14.863 2.666 49.781 1.00 21.78 88 PHE A CA 1
ATOM 695 C C . PHE A 1 89 ? 14.843 3.423 48.482 1.00 21.84 88 PHE A C 1
ATOM 696 O O . PHE A 1 89 ? 14.902 4.654 48.475 1.00 23.38 88 PHE A O 1
ATOM 704 N N . SER A 1 90 ? 14.757 2.701 47.370 1.00 21.70 89 SER A N 1
ATOM 705 C CA . SER A 1 90 ? 14.793 3.301 46.053 1.00 22.05 89 SER A CA 1
ATOM 706 C C . SER A 1 90 ? 13.393 3.414 45.572 1.00 22.23 89 SER A C 1
ATOM 707 O O . SER A 1 90 ? 12.862 2.427 45.080 1.00 22.93 89 SER A O 1
ATOM 710 N N . GLU A 1 91 ? 12.805 4.616 45.681 1.00 21.78 90 GLU A N 1
ATOM 711 C CA . GLU A 1 91 ? 11.441 4.863 45.216 1.00 21.78 90 GLU A CA 1
ATOM 712 C C . GLU A 1 91 ? 11.298 4.751 43.705 1.00 21.24 90 GLU A C 1
ATOM 713 O O . GLU A 1 91 ? 12.227 4.957 42.956 1.00 22.13 90 GLU A O 1
ATOM 719 N N . PHE A 1 92 ? 10.080 4.475 43.260 1.00 20.96 91 PHE A N 1
ATOM 720 C CA . PHE A 1 92 ? 9.771 4.472 41.838 1.00 20.24 91 PHE A CA 1
ATOM 721 C C . PHE A 1 92 ? 9.656 5.939 41.349 1.00 20.64 91 PHE A C 1
ATOM 722 O O . PHE A 1 92 ? 9.433 6.874 42.117 1.00 21.21 91 PHE A O 1
ATOM 730 N N . GLY A 1 93 ? 9.857 6.112 40.059 1.00 21.36 92 GLY A N 1
ATOM 731 C CA . GLY A 1 93 ? 9.875 7.413 39.428 1.00 21.06 92 GLY A CA 1
ATOM 732 C C . GLY A 1 93 ? 10.789 7.433 38.227 1.00 22.35 92 GLY A C 1
ATOM 733 O O . GLY A 1 93 ? 11.261 6.382 37.793 1.00 23.00 92 GLY A O 1
ATOM 734 N N . GLY A 1 94 ? 11.037 8.621 37.683 1.00 20.85 93 GLY A N 1
ATOM 735 C CA . GLY A 1 94 ? 11.964 8.759 36.576 1.00 21.12 93 GLY A CA 1
ATOM 736 C C . GLY A 1 94 ? 11.398 9.786 35.598 1.00 21.40 93 GLY A C 1
ATOM 737 O O . GLY A 1 94 ? 10.330 10.351 35.817 1.00 21.08 93 GLY A O 1
ATOM 738 N N . GLU A 1 95 ? 12.118 10.003 34.503 1.00 20.87 94 GLU A N 1
ATOM 739 C CA . GLU A 1 95 ? 11.813 11.072 33.557 1.00 20.49 94 GLU A CA 1
ATOM 740 C C . GLU A 1 95 ? 11.594 10.502 32.161 1.00 20.36 94 GLU A C 1
ATOM 741 O O . GLU A 1 95 ? 12.385 9.671 31.700 1.00 19.66 94 GLU A O 1
ATOM 747 N N . LEU A 1 96 ? 10.552 10.973 31.493 1.00 20.23 95 LEU A N 1
ATOM 748 C CA . LEU A 1 96 ? 10.351 10.736 30.076 1.00 21.44 95 LEU A CA 1
ATOM 749 C C . LEU A 1 96 ? 10.488 12.074 29.359 1.00 21.59 95 LEU A C 1
ATOM 750 O O . LEU A 1 96 ? 9.767 13.008 29.639 1.00 21.81 95 LEU A O 1
ATOM 755 N N . ALA A 1 97 ? 11.384 12.138 28.401 1.00 20.42 96 ALA A N 1
ATOM 756 C CA . ALA A 1 97 ? 11.755 13.395 27.750 1.00 19.15 96 ALA A CA 1
ATOM 757 C C . ALA A 1 97 ? 11.577 13.280 26.238 1.00 19.80 96 ALA A C 1
ATOM 758 O O . ALA A 1 97 ? 12.312 12.554 25.585 1.00 20.43 96 ALA A O 1
ATOM 760 N N . PHE A 1 98 ? 10.578 13.982 25.702 1.00 19.87 97 PHE A N 1
ATOM 761 C CA . PHE A 1 98 ? 10.298 14.055 24.274 1.00 20.46 97 PHE A CA 1
ATOM 762 C C . PHE A 1 98 ? 10.967 15.263 23.611 1.00 21.51 97 PHE A C 1
ATOM 763 O O . PHE A 1 98 ? 10.905 16.374 24.127 1.00 21.71 97 PHE A O 1
ATOM 771 N N . VAL A 1 99 ? 11.580 15.032 22.455 1.00 21.77 98 VAL A N 1
ATOM 772 C CA . VAL A 1 99 ? 12.129 16.059 21.613 1.00 21.46 98 VAL A CA 1
ATOM 773 C C . VAL A 1 99 ? 11.311 16.091 20.307 1.00 22.66 98 VAL A C 1
ATOM 774 O O . VAL A 1 99 ? 11.007 15.055 19.713 1.00 21.64 98 VAL A O 1
ATOM 778 N N . HIS A 1 100 ? 10.912 17.285 19.897 1.00 21.91 99 HIS A N 1
ATOM 779 C CA . HIS A 1 100 ? 10.202 17.500 18.634 1.00 22.34 99 HIS A CA 1
ATOM 780 C C . HIS A 1 100 ? 10.449 18.895 18.100 1.00 22.21 99 HIS A C 1
ATOM 781 O O . HIS A 1 100 ? 9.970 19.871 18.689 1.00 19.18 99 HIS A O 1
ATOM 788 N N . GLU A 1 101 ? 11.230 18.988 17.025 1.00 22.68 100 GLU A N 1
ATOM 789 C CA . GLU A 1 101 ? 11.498 20.259 16.358 1.00 24.94 100 GLU A CA 1
ATOM 790 C C . GLU A 1 101 ? 12.097 21.256 17.377 1.00 23.15 100 GLU A C 1
ATOM 791 O O . GLU A 1 101 ? 13.165 20.982 17.917 1.00 23.82 100 GLU A O 1
ATOM 797 N N . ASN A 1 102 ? 11.426 22.374 17.647 1.00 22.06 101 ASN A N 1
ATOM 798 C CA . ASN A 1 102 ? 11.960 23.418 18.554 1.00 21.69 101 ASN A CA 1
ATOM 799 C C . ASN A 1 102 ? 11.604 23.229 20.032 1.00 21.46 101 ASN A C 1
ATOM 800 O O . ASN A 1 102 ? 11.779 24.143 20.814 1.00 20.53 101 ASN A O 1
ATOM 805 N N . ARG A 1 103 ? 11.015 22.093 20.373 1.00 20.86 102 ARG A N 1
ATOM 806 C CA . ARG A 1 103 ? 10.446 21.846 21.688 1.00 19.66 102 ARG A CA 1
ATOM 807 C C . ARG A 1 103 ? 11.014 20.604 22.322 1.00 20.47 102 ARG A C 1
ATOM 808 O O . ARG A 1 103 ? 11.334 19.628 21.634 1.00 20.02 102 ARG A O 1
ATOM 816 N N . ARG A 1 104 ? 11.108 20.640 23.647 1.00 20.29 103 ARG A N 1
ATOM 817 C CA . ARG A 1 104 ? 11.170 19.424 24.451 1.00 20.85 103 ARG A CA 1
ATOM 818 C C . ARG A 1 104 ? 10.034 19.480 25.446 1.00 21.11 103 ARG A C 1
ATOM 819 O O . ARG A 1 104 ? 9.612 20.572 25.885 1.00 20.81 103 ARG A O 1
ATOM 827 N N . LEU A 1 105 ? 9.511 18.309 25.777 1.00 20.86 104 LEU A N 1
ATOM 828 C CA . LEU A 1 105 ? 8.556 18.170 26.865 1.00 21.00 104 LEU A CA 1
ATOM 829 C C . LEU A 1 105 ? 9.061 17.042 27.697 1.00 20.83 104 LEU A C 1
ATOM 830 O O . LEU A 1 105 ? 9.147 15.897 27.198 1.00 20.30 104 LEU A O 1
ATOM 835 N N . ARG A 1 106 ? 9.405 17.355 28.947 1.00 21.14 105 ARG A N 1
ATOM 836 C CA . ARG A 1 106 ? 10.049 16.376 29.811 1.00 21.12 105 ARG A CA 1
ATOM 837 C C . ARG A 1 106 ? 9.195 16.228 31.053 1.00 22.16 105 ARG A C 1
ATOM 838 O O . ARG A 1 106 ? 8.832 17.228 31.676 1.00 22.86 105 ARG A O 1
ATOM 846 N N . LEU A 1 107 ? 8.816 14.998 31.351 1.00 21.02 106 LEU A N 1
ATOM 847 C CA . LEU A 1 107 ? 7.928 14.734 32.459 1.00 21.25 106 LEU A CA 1
ATOM 848 C C . LEU A 1 107 ? 8.604 13.816 33.468 1.00 20.41 106 LEU A C 1
ATOM 849 O O . LEU A 1 107 ? 8.984 12.702 33.139 1.00 19.83 106 LEU A O 1
ATOM 854 N N . VAL A 1 108 ? 8.723 14.293 34.704 1.00 20.34 107 VAL A N 1
ATOM 855 C CA . VAL A 1 108 ? 9.193 13.523 35.823 1.00 20.21 107 VAL A CA 1
ATOM 856 C C . VAL A 1 108 ? 8.031 13.094 36.747 1.00 19.84 107 VAL A C 1
ATOM 857 O O . VAL A 1 108 ? 7.169 13.911 37.129 1.00 19.86 107 VAL A O 1
ATOM 861 N N . GLN A 1 109 ? 8.007 11.803 37.059 1.00 19.66 108 GLN A N 1
ATOM 862 C CA . GLN A 1 109 ? 7.124 11.235 38.062 1.00 19.59 108 GLN A CA 1
ATOM 863 C C . GLN A 1 109 ? 7.896 10.829 39.287 1.00 19.74 108 GLN A C 1
ATOM 864 O O . GLN A 1 109 ? 9.007 10.281 39.181 1.00 18.90 108 GLN A O 1
ATOM 870 N N . LEU A 1 110 ? 7.292 11.066 40.444 1.00 20.04 109 LEU A N 1
ATOM 871 C CA . LEU A 1 110 ? 7.908 10.862 41.745 1.00 19.64 109 LEU A CA 1
ATOM 872 C C . LEU A 1 110 ? 6.924 10.123 42.630 1.00 19.85 109 LEU A C 1
ATOM 873 O O . LEU A 1 110 ? 5.784 10.567 42.800 1.00 20.40 109 LEU A O 1
ATOM 878 N N . PHE A 1 111 ? 7.346 8.963 43.137 1.00 18.66 110 PHE A N 1
ATOM 879 C CA . PHE A 1 111 ? 6.542 8.125 44.016 1.00 18.12 110 PHE A CA 1
ATOM 880 C C . PHE A 1 111 ? 7.107 8.140 45.420 1.00 18.80 110 PHE A C 1
ATOM 881 O O . PHE A 1 111 ? 8.332 8.235 45.619 1.00 18.40 110 PHE A O 1
ATOM 889 N N . ASP A 1 112 ? 6.217 7.978 46.375 1.00 18.88 111 ASP A N 1
ATOM 890 C CA . ASP A 1 112 ? 6.578 7.962 47.778 1.00 19.95 111 ASP A CA 1
ATOM 891 C C . ASP A 1 112 ? 6.996 6.588 48.276 1.00 20.16 111 ASP A C 1
ATOM 892 O O . ASP A 1 112 ? 7.138 5.642 47.507 1.00 19.82 111 ASP A O 1
ATOM 897 N N . ARG A 1 113 ? 7.224 6.476 49.572 1.00 21.86 112 ARG A N 1
ATOM 898 C CA . ARG A 1 113 ? 7.705 5.222 50.129 1.00 22.95 112 ARG A CA 1
ATOM 899 C C . ARG A 1 113 ? 6.667 4.120 50.163 1.00 22.74 112 ARG A C 1
ATOM 900 O O . ARG A 1 113 ? 7.037 2.965 50.316 1.00 24.05 112 ARG A O 1
ATOM 908 N N . ASN A 1 114 ? 5.393 4.485 50.071 1.00 22.83 113 ASN A N 1
ATOM 909 C CA . ASN A 1 114 ? 4.302 3.521 50.045 1.00 23.51 113 ASN A CA 1
ATOM 910 C C . ASN A 1 114 ? 3.925 3.154 48.618 1.00 22.76 113 ASN A C 1
ATOM 911 O O . ASN A 1 114 ? 2.919 2.465 48.372 1.00 22.57 113 ASN A O 1
ATOM 916 N N . GLY A 1 115 ? 4.740 3.595 47.674 1.00 21.60 114 GLY A N 1
ATOM 917 C CA . GLY A 1 115 ? 4.524 3.285 46.284 1.00 21.28 114 GLY A CA 1
ATOM 918 C C . GLY A 1 115 ? 3.391 4.040 45.620 1.00 21.69 114 GLY A C 1
ATOM 919 O O . GLY A 1 115 ? 2.911 3.564 44.602 1.00 22.36 114 GLY A O 1
ATOM 920 N N . HIS A 1 116 ? 3.022 5.235 46.120 1.00 20.99 115 HIS A N 1
ATOM 921 C CA . HIS A 1 116 ? 1.982 6.053 45.515 1.00 21.08 115 HIS A CA 1
ATOM 922 C C . HIS A 1 116 ? 2.573 7.293 44.856 1.00 20.62 115 HIS A C 1
ATOM 923 O O . HIS A 1 116 ? 3.538 7.857 45.350 1.00 21.02 115 HIS A O 1
ATOM 930 N N . LEU A 1 117 ? 1.978 7.740 43.749 1.00 20.47 116 LEU A N 1
ATOM 931 C CA . LEU A 1 117 ? 2.427 8.960 43.089 1.00 20.53 116 LEU A CA 1
ATOM 932 C C . LEU A 1 117 ? 2.338 10.144 44.062 1.00 21.01 116 LEU A C 1
ATOM 933 O O . LEU A 1 117 ? 1.312 10.364 44.710 1.00 21.03 116 LEU A O 1
ATOM 938 N N . ASN A 1 118 ? 3.470 10.833 44.215 1.00 20.87 117 ASN A N 1
ATOM 939 C CA . ASN A 1 118 ? 3.629 11.964 45.145 1.00 22.51 117 ASN A CA 1
ATOM 940 C C . ASN A 1 118 ? 3.645 13.327 44.421 1.00 22.17 117 ASN A C 1
ATOM 941 O O . ASN A 1 118 ? 3.248 14.324 44.966 1.00 21.13 117 ASN A O 1
ATOM 946 N N . GLY A 1 119 ? 4.170 13.362 43.205 1.00 22.43 118 GLY A N 1
ATOM 947 C CA . GLY A 1 119 ? 4.258 14.590 42.482 1.00 22.53 118 GLY A CA 1
ATOM 948 C C . GLY A 1 119 ? 4.805 14.349 41.089 1.00 21.98 118 GLY A C 1
ATOM 949 O O . GLY A 1 119 ? 5.342 13.269 40.764 1.00 21.49 118 GLY A O 1
ATOM 950 N N . LEU A 1 120 ? 4.625 15.362 40.266 1.00 22.13 119 LEU A N 1
ATOM 951 C CA . LEU A 1 120 ? 5.238 15.416 38.946 1.00 22.93 119 LEU A CA 1
ATOM 952 C C . LEU A 1 120 ? 5.930 16.733 38.664 1.00 22.03 119 LEU A C 1
ATOM 953 O O . LEU A 1 120 ? 5.550 17.785 39.193 1.00 22.48 119 LEU A O 1
ATOM 958 N N . THR A 1 121 ? 6.906 16.657 37.776 1.00 21.77 120 THR A N 1
ATOM 959 C CA . THR A 1 121 ? 7.595 17.835 37.279 1.00 21.23 120 THR A CA 1
ATOM 960 C C . THR A 1 121 ? 7.392 17.830 35.754 1.00 21.16 120 THR A C 1
ATOM 961 O O . THR A 1 121 ? 7.612 16.832 35.086 1.00 21.73 120 THR A O 1
ATOM 965 N N . LEU A 1 122 ? 6.926 18.943 35.229 1.00 19.89 121 LEU A N 1
ATOM 966 C CA . LEU A 1 122 ? 6.724 19.128 33.810 1.00 19.36 121 LEU A CA 1
ATOM 967 C C . LEU A 1 122 ? 7.651 20.205 33.359 1.00 20.02 121 LEU A C 1
ATOM 968 O O . LEU A 1 122 ? 7.592 21.299 33.863 1.00 20.26 121 LEU A O 1
ATOM 973 N N . ILE A 1 123 ? 8.572 19.849 32.461 1.00 20.41 122 ILE A N 1
ATOM 974 C CA . ILE A 1 123 ? 9.554 20.764 31.984 1.00 19.67 122 ILE A CA 1
ATOM 975 C C . ILE A 1 123 ? 9.234 21.028 30.507 1.00 20.23 122 ILE A C 1
ATOM 976 O O . ILE A 1 123 ? 9.419 20.156 29.643 1.00 20.75 122 ILE A O 1
ATOM 981 N N . ARG A 1 124 ? 8.758 22.239 30.232 1.00 19.54 123 ARG A N 1
ATOM 982 C CA . ARG A 1 124 ? 8.354 22.653 28.881 1.00 19.86 123 ARG A CA 1
ATOM 983 C C . ARG A 1 124 ? 9.372 23.623 28.336 1.00 19.98 123 ARG A C 1
ATOM 984 O O . ARG A 1 124 ? 9.460 24.732 28.820 1.00 20.28 123 ARG A O 1
ATOM 992 N N . GLU A 1 125 ? 10.089 23.198 27.302 1.00 19.95 124 GLU A N 1
ATOM 993 C CA . GLU A 1 125 ? 11.244 23.908 26.800 1.00 18.95 124 GLU A CA 1
ATOM 994 C C . GLU A 1 125 ? 11.116 24.175 25.320 1.00 19.35 124 GLU A C 1
ATOM 995 O O . GLU A 1 125 ? 10.645 23.330 24.567 1.00 19.54 124 GLU A O 1
ATOM 1001 N N . HIS A 1 126 ? 11.562 25.357 24.919 1.00 19.13 125 HIS A N 1
ATOM 1002 C CA . HIS A 1 126 ? 11.621 25.765 23.518 1.00 19.59 125 HIS A CA 1
ATOM 1003 C C . HIS A 1 126 ? 13.029 26.300 23.268 1.00 19.13 125 HIS A C 1
ATOM 1004 O O . HIS A 1 126 ? 13.714 26.898 24.139 1.00 18.64 125 HIS A O 1
ATOM 1011 N N . LEU A 1 127 ? 13.503 26.067 22.070 1.00 20.98 126 LEU A N 1
ATOM 1012 C CA . LEU A 1 127 ? 14.787 26.602 21.671 1.00 20.47 126 LEU A CA 1
ATOM 1013 C C . LEU A 1 127 ? 14.762 28.123 21.763 1.00 20.87 126 LEU A C 1
ATOM 1014 O O . LEU A 1 127 ? 13.818 28.776 21.275 1.00 20.17 126 LEU A O 1
ATOM 1019 N N . ALA A 1 128 ? 15.843 28.675 22.313 1.00 20.30 127 ALA A N 1
ATOM 1020 C CA . ALA A 1 128 ? 15.996 30.105 22.463 1.00 21.22 127 ALA A CA 1
ATOM 1021 C C . ALA A 1 128 ? 15.843 30.775 21.094 1.00 21.98 127 ALA A C 1
ATOM 1022 O O . ALA A 1 128 ? 16.462 30.354 20.120 1.00 22.78 127 ALA A O 1
ATOM 1024 N N . GLY A 1 129 ? 14.976 31.780 21.040 1.00 22.87 128 GLY A N 1
ATOM 1025 C CA . GLY A 1 129 ? 14.662 32.487 19.798 1.00 23.44 128 GLY A CA 1
ATOM 1026 C C . GLY A 1 129 ? 13.581 31.866 18.940 1.00 23.90 128 GLY A C 1
ATOM 1027 O O . GLY A 1 129 ? 13.229 32.410 17.871 1.00 25.11 128 GLY A O 1
ATOM 1028 N N . THR A 1 130 ? 13.008 30.767 19.405 1.00 22.73 129 THR A N 1
ATOM 1029 C CA . THR A 1 130 ? 11.878 30.130 18.700 1.00 22.01 129 THR A CA 1
ATOM 1030 C C . THR A 1 130 ? 10.626 30.313 19.524 1.00 22.17 129 THR A C 1
ATOM 1031 O O . THR A 1 130 ? 10.699 30.673 20.690 1.00 21.99 129 THR A O 1
ATOM 1035 N N . PRO A 1 131 ? 9.448 30.101 18.922 1.00 22.45 130 PRO A N 1
ATOM 1036 C CA . PRO A 1 131 ? 8.220 30.304 19.669 1.00 22.11 130 PRO A CA 1
ATOM 1037 C C . PRO A 1 131 ? 8.058 29.378 20.865 1.00 22.29 130 PRO A C 1
ATOM 1038 O O . PRO A 1 131 ? 8.518 28.249 20.837 1.00 21.02 130 PRO A O 1
ATOM 1042 N N . VAL A 1 132 ? 7.359 29.844 21.895 1.00 21.95 131 VAL A N 1
ATOM 1043 C CA . VAL A 1 132 ? 7.063 29.024 23.076 1.00 22.55 131 VAL A CA 1
ATOM 1044 C C . VAL A 1 132 ? 6.236 27.795 22.683 1.00 22.01 131 VAL A C 1
ATOM 1045 O O . VAL A 1 132 ? 6.463 26.694 23.183 1.00 21.95 131 VAL A O 1
ATOM 1049 N N . ALA A 1 133 ? 5.313 28.007 21.749 1.00 20.91 132 ALA A N 1
ATOM 1050 C CA . ALA A 1 133 ? 4.607 26.939 21.086 1.00 20.74 132 ALA A CA 1
ATOM 1051 C C . ALA A 1 133 ? 3.984 26.026 22.121 1.00 21.17 132 ALA A C 1
ATOM 1052 O O . ALA A 1 133 ? 4.109 24.804 22.058 1.00 21.02 132 ALA A O 1
ATOM 1054 N N . GLU A 1 134 ? 3.328 26.633 23.099 1.00 20.92 133 GLU A N 1
ATOM 1055 C CA . GLU A 1 134 ? 2.600 25.881 24.090 1.00 20.34 133 GLU A CA 1
ATOM 1056 C C . GLU A 1 134 ? 1.351 25.194 23.488 1.00 20.50 133 GLU A C 1
ATOM 1057 O O . GLU A 1 134 ? 0.528 25.811 22.811 1.00 20.08 133 GLU A O 1
ATOM 1063 N N . ARG A 1 135 ? 1.234 23.895 23.710 1.00 20.80 134 ARG A N 1
ATOM 1064 C CA . ARG A 1 135 ? 0.011 23.186 23.298 1.00 20.05 134 ARG A CA 1
ATOM 1065 C C . ARG A 1 135 ? -1.057 23.402 24.367 1.00 20.45 134 ARG A C 1
ATOM 1066 O O . ARG A 1 135 ? -0.728 23.704 25.510 1.00 20.74 134 ARG A O 1
ATOM 1074 N N . PRO A 1 136 ? -2.339 23.210 24.010 1.00 20.47 135 PRO A N 1
ATOM 1075 C CA . PRO A 1 136 ? -3.469 23.318 24.956 1.00 20.69 135 PRO A CA 1
ATOM 1076 C C . PRO A 1 136 ? -3.391 22.334 26.122 1.00 20.32 135 PRO A C 1
ATOM 1077 O O . PRO A 1 136 ? -2.852 21.250 25.959 1.00 19.93 135 PRO A O 1
ATOM 1081 N N . LEU A 1 137 ? -3.992 22.682 27.251 1.00 18.61 136 LEU A N 1
ATOM 1082 C CA . LEU A 1 137 ? -4.233 21.731 28.307 1.00 18.91 136 LEU A CA 1
ATOM 1083 C C . LEU A 1 137 ? -4.914 20.499 27.698 1.00 18.66 136 LEU A C 1
ATOM 1084 O O . LEU A 1 137 ? -5.925 20.640 27.012 1.00 17.81 136 LEU A O 1
ATOM 1089 N N . LEU A 1 138 ? -4.403 19.306 27.976 1.00 18.10 137 LEU A N 1
ATOM 1090 C CA . LEU A 1 138 ? -5.002 18.096 27.425 1.00 17.76 137 LEU A CA 1
ATOM 1091 C C . LEU A 1 138 ? -6.400 17.818 27.991 1.00 18.64 137 LEU A C 1
ATOM 1092 O O . LEU A 1 138 ? -6.602 17.907 29.195 1.00 17.50 137 LEU A O 1
ATOM 1097 N N . GLN A 1 139 ? -7.343 17.496 27.099 1.00 19.31 138 GLN A N 1
ATOM 1098 C CA . GLN A 1 139 ? -8.708 17.125 27.485 1.00 20.85 138 GLN A CA 1
ATOM 1099 C C . GLN A 1 139 ? -9.031 15.727 26.971 1.00 19.78 138 GLN A C 1
ATOM 1100 O O . GLN A 1 139 ? -8.486 15.301 25.969 1.00 20.05 138 GLN A O 1
ATOM 1106 N N . ILE A 1 140 ? -9.915 15.011 27.638 1.00 20.79 139 ILE A N 1
ATOM 1107 C CA . ILE A 1 140 ? -10.325 13.676 27.143 1.00 22.04 139 ILE A CA 1
ATOM 1108 C C . ILE A 1 140 ? -10.781 13.757 25.701 1.00 20.25 139 ILE A C 1
ATOM 1109 O O . ILE A 1 140 ? -10.469 12.916 24.873 1.00 19.67 139 ILE A O 1
ATOM 1114 N N . ASN A 1 141 ? -11.578 14.765 25.411 1.00 20.57 140 ASN A N 1
ATOM 1115 C CA . ASN A 1 141 ? -12.071 14.923 24.057 1.00 20.95 140 ASN A CA 1
ATOM 1116 C C . ASN A 1 141 ? -10.991 15.073 22.982 1.00 20.70 140 ASN A C 1
ATOM 1117 O O . ASN A 1 141 ? -11.234 14.808 21.806 1.00 20.88 140 ASN A O 1
ATOM 1122 N N . ASP A 1 142 ? -9.793 15.476 23.365 1.00 21.10 141 ASP A N 1
ATOM 1123 C CA . ASP A 1 142 ? -8.680 15.523 22.414 1.00 22.01 141 ASP A CA 1
ATOM 1124 C C . ASP A 1 142 ? -8.215 14.118 22.001 1.00 22.57 141 ASP A C 1
ATOM 1125 O O . ASP A 1 142 ? -7.504 13.965 21.011 1.00 22.89 141 ASP A O 1
ATOM 1130 N N . LEU A 1 143 ? -8.543 13.119 22.808 1.00 21.38 142 LEU A N 1
ATOM 1131 C CA . LEU A 1 143 ? -8.025 11.782 22.594 1.00 20.92 142 LEU A CA 1
ATOM 1132 C C . LEU A 1 143 ? -9.025 10.813 21.993 1.00 20.84 142 LEU A C 1
ATOM 1133 O O . LEU A 1 143 ? -8.614 9.783 21.456 1.00 21.30 142 LEU A O 1
ATOM 1138 N N . LEU A 1 144 ? -10.318 11.135 22.068 1.00 18.93 143 LEU A N 1
ATOM 1139 C CA . LEU A 1 144 ? -11.330 10.197 21.625 1.00 19.61 143 LEU A CA 1
ATOM 1140 C C . LEU A 1 144 ? -11.142 9.928 20.136 1.00 20.18 143 LEU A C 1
ATOM 1141 O O . LEU A 1 144 ? -10.907 10.847 19.338 1.00 21.18 143 LEU A O 1
ATOM 1146 N N . GLY A 1 145 ? -11.259 8.661 19.760 1.00 19.82 144 GLY A N 1
ATOM 1147 C CA . GLY A 1 145 ? -11.157 8.264 18.379 1.00 19.48 144 GLY A CA 1
ATOM 1148 C C . GLY A 1 145 ? -10.215 7.095 18.309 1.00 19.62 144 GLY A C 1
ATOM 1149 O O . GLY A 1 145 ? -10.080 6.355 19.282 1.00 18.74 144 GLY A O 1
ATOM 1150 N N . GLU A 1 146 ? -9.547 6.978 17.169 1.00 19.63 145 GLU A N 1
ATOM 1151 C CA . GLU A 1 146 ? -8.558 5.953 16.925 1.00 21.09 145 GLU A CA 1
ATOM 1152 C C . GLU A 1 146 ? -7.243 6.511 16.455 1.00 20.31 145 GLU A C 1
ATOM 1153 O O . GLU A 1 146 ? -7.201 7.464 15.723 1.00 19.72 145 GLU A O 1
ATOM 1159 N N . TRP A 1 147 ? -6.177 5.860 16.887 1.00 19.61 146 TRP A N 1
ATOM 1160 C CA . TRP A 1 147 ? -4.799 6.251 16.682 1.00 20.85 146 TRP A CA 1
ATOM 1161 C C . TRP A 1 147 ? -4.059 5.026 16.190 1.00 21.03 146 TRP A C 1
ATOM 1162 O O . TRP A 1 147 ? -4.314 3.912 16.674 1.00 21.90 146 TRP A O 1
ATOM 1173 N N . ARG A 1 148 ? -3.169 5.213 15.224 1.00 20.89 147 ARG A N 1
ATOM 1174 C CA . ARG A 1 148 ? -2.390 4.102 14.679 1.00 21.28 147 ARG A CA 1
ATOM 1175 C C . ARG A 1 148 ? -0.956 4.569 14.530 1.00 19.99 147 ARG A C 1
ATOM 1176 O O . ARG A 1 148 ? -0.714 5.680 14.080 1.00 19.25 147 ARG A O 1
ATOM 1184 N N . GLY A 1 149 ? -0.012 3.683 14.804 1.00 19.61 148 GLY A N 1
ATOM 1185 C CA . GLY A 1 149 ? 1.362 3.997 14.590 1.00 19.97 148 GLY A CA 1
ATOM 1186 C C . GLY A 1 149 ? 2.295 2.849 14.824 1.00 19.78 148 GLY A C 1
ATOM 1187 O O . GLY A 1 149 ? 1.940 1.696 14.614 1.00 18.65 148 GLY A O 1
ATOM 1188 N N . GLN A 1 150 ? 3.513 3.200 15.215 1.00 19.24 149 GLN A N 1
ATOM 1189 C CA . GLN A 1 150 ? 4.624 2.270 15.382 1.00 20.32 149 GLN A CA 1
ATOM 1190 C C . GLN A 1 150 ? 5.338 2.612 16.703 1.00 19.85 149 GLN A C 1
ATOM 1191 O O . GLN A 1 150 ? 5.258 3.729 17.174 1.00 20.48 149 GLN A O 1
ATOM 1197 N N . ALA A 1 151 ? 6.017 1.632 17.273 1.00 20.18 150 ALA A N 1
ATOM 1198 C CA . ALA A 1 151 ? 6.765 1.793 18.512 1.00 20.80 150 ALA A CA 1
ATOM 1199 C C . ALA A 1 151 ? 8.129 1.198 18.286 1.00 20.21 150 ALA A C 1
ATOM 1200 O O . ALA A 1 151 ? 8.232 0.208 17.602 1.00 19.37 150 ALA A O 1
ATOM 1202 N N . VAL A 1 152 ? 9.146 1.826 18.849 1.00 19.49 151 VAL A N 1
ATOM 1203 C CA . VAL A 1 152 ? 10.4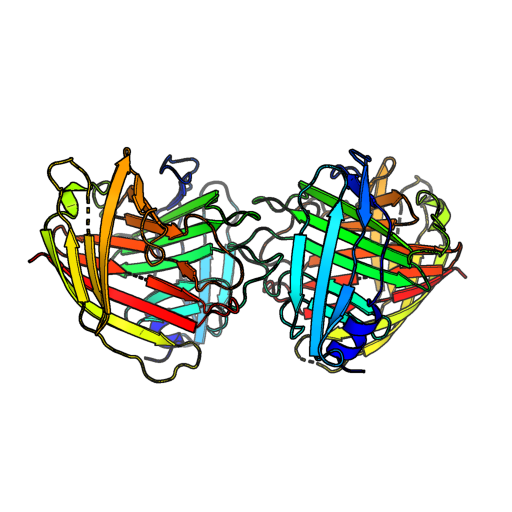89 1.303 18.921 1.00 20.19 151 VAL A CA 1
ATOM 1204 C C . VAL A 1 152 ? 10.817 1.045 20.394 1.00 20.34 151 VAL A C 1
ATOM 1205 O O . VAL A 1 152 ? 10.691 1.963 21.219 1.00 19.31 151 VAL A O 1
ATOM 1209 N N . THR A 1 153 ? 11.308 -0.162 20.670 1.00 19.32 152 THR A N 1
ATOM 1210 C CA . THR A 1 153 ? 11.778 -0.540 22.002 1.00 18.96 152 THR A CA 1
ATOM 1211 C C . THR A 1 153 ? 13.263 -0.717 21.877 1.00 18.18 152 THR A C 1
ATOM 1212 O O . THR A 1 153 ? 13.780 -1.484 21.019 1.00 18.27 152 THR A O 1
ATOM 1216 N N . ILE A 1 154 ? 13.957 0.001 22.752 1.00 18.83 153 ILE A N 1
ATOM 1217 C CA . ILE A 1 154 ? 15.388 -0.150 22.926 1.00 18.64 153 ILE A CA 1
ATOM 1218 C C . ILE A 1 154 ? 15.734 -0.698 24.322 1.00 19.46 153 ILE A C 1
ATOM 1219 O O . ILE A 1 154 ? 14.951 -0.604 25.253 1.00 18.58 153 ILE A O 1
ATOM 1224 N N . TYR A 1 155 ? 16.937 -1.260 24.422 1.00 19.32 154 TYR A N 1
ATOM 1225 C CA . TYR A 1 155 ? 17.343 -2.095 25.555 1.00 21.92 154 TYR A CA 1
ATOM 1226 C C . TYR A 1 155 ? 18.613 -1.571 26.157 1.00 23.97 154 TYR A C 1
ATOM 1227 O O . TYR A 1 155 ? 19.413 -0.965 25.484 1.00 23.67 154 TYR A O 1
ATOM 1236 N N . ARG A 1 156 ? 18.783 -1.831 27.444 1.00 26.96 155 ARG A N 1
ATOM 1237 C CA . ARG A 1 156 ? 19.976 -1.416 28.154 1.00 29.41 155 ARG A CA 1
ATOM 1238 C C . ARG A 1 156 ? 21.241 -2.069 27.745 1.00 31.20 155 ARG A C 1
ATOM 1239 O O . ARG A 1 156 ? 22.293 -1.462 27.872 1.00 32.15 155 ARG A O 1
ATOM 1247 N N . ASP A 1 157 ? 21.155 -3.324 27.313 1.00 33.78 156 ASP A N 1
ATOM 1248 C CA . ASP A 1 157 ? 22.297 -4.042 26.782 1.00 35.99 156 ASP A CA 1
ATOM 1249 C C . ASP A 1 157 ? 22.576 -3.621 25.357 1.00 37.09 156 ASP A C 1
ATOM 1250 O O . ASP A 1 157 ? 23.488 -4.119 24.731 1.00 37.18 156 ASP A O 1
ATOM 1255 N N . LEU A 1 158 ? 21.772 -2.700 24.840 1.00 38.19 157 LEU A N 1
ATOM 1256 C CA . LEU A 1 158 ? 21.985 -2.137 23.517 1.00 38.93 157 LEU A CA 1
ATOM 1257 C C . LEU A 1 158 ? 21.961 -3.202 22.393 1.00 38.79 157 LEU A C 1
ATOM 1258 O O . LEU A 1 158 ? 22.433 -2.938 21.280 1.00 39.14 157 LEU A O 1
ATOM 1263 N N . ARG A 1 159 ? 21.378 -4.373 22.716 1.00 38.34 158 ARG A N 1
ATOM 1264 C CA . ARG A 1 159 ? 20.927 -5.389 21.743 1.00 37.76 158 ARG A CA 1
ATOM 1265 C C . ARG A 1 159 ? 20.001 -4.677 20.776 1.00 35.50 158 ARG A C 1
ATOM 1266 O O . ARG A 1 159 ? 19.480 -3.607 21.107 1.00 36.52 158 ARG A O 1
ATOM 1274 N N . PRO A 1 160 ? 19.750 -5.271 19.598 1.00 33.12 159 PRO A N 1
ATOM 1275 C CA . PRO A 1 160 ? 19.078 -4.510 18.545 1.00 30.81 159 PRO A CA 1
ATOM 1276 C C . PRO A 1 160 ? 17.647 -4.112 18.910 1.00 27.73 159 PRO A C 1
ATOM 1277 O O . PRO A 1 160 ? 16.963 -4.851 19.600 1.00 27.80 159 PRO A O 1
ATOM 1281 N N . PRO A 1 161 ? 17.214 -2.923 18.486 1.00 25.42 160 PRO A N 1
ATOM 1282 C CA . PRO A 1 161 ? 15.855 -2.495 18.806 1.00 23.96 160 PRO A CA 1
ATOM 1283 C C . PRO A 1 161 ? 14.785 -3.365 18.198 1.00 22.58 160 PRO A C 1
ATOM 1284 O O . PRO A 1 161 ? 15.013 -3.961 17.153 1.00 22.87 160 PRO A O 1
ATOM 1288 N N . ASP A 1 162 ? 13.633 -3.420 18.849 1.00 19.89 161 ASP A N 1
ATOM 1289 C CA . ASP A 1 162 ? 12.446 -4.044 18.324 1.00 19.56 161 ASP A CA 1
ATOM 1290 C C . ASP A 1 162 ? 11.416 -3.020 17.859 1.00 18.79 161 ASP A C 1
ATOM 1291 O O . ASP A 1 162 ? 11.360 -1.926 18.394 1.00 19.02 161 ASP A O 1
ATOM 1296 N N . ILE A 1 163 ? 10.663 -3.375 16.805 1.00 17.84 162 ILE A N 1
ATOM 1297 C CA A ILE A 1 163 ? 9.674 -2.481 16.204 0.50 17.98 162 ILE A CA 1
ATOM 1298 C CA B ILE A 1 163 ? 9.667 -2.476 16.222 0.50 17.87 162 ILE A CA 1
ATOM 1299 C C . ILE A 1 163 ? 8.328 -3.184 16.197 1.00 17.62 162 ILE A C 1
ATOM 1300 O O . ILE A 1 163 ? 8.246 -4.341 15.814 1.00 17.95 162 ILE A O 1
ATOM 1309 N N . TYR A 1 164 ? 7.291 -2.457 16.602 1.00 17.59 163 TYR A N 1
ATOM 1310 C CA . TYR A 1 164 ? 5.951 -2.988 16.759 1.00 19.45 163 TYR A CA 1
ATOM 1311 C C . TYR A 1 164 ? 4.945 -2.038 16.144 1.00 20.32 163 TYR A C 1
ATOM 1312 O O . TYR A 1 164 ? 5.202 -0.841 16.088 1.00 22.01 163 TYR A O 1
ATOM 1321 N N . SER A 1 165 ? 3.795 -2.565 15.754 1.00 20.91 164 SER A N 1
ATOM 1322 C CA A SER A 1 165 ? 2.633 -1.781 15.371 0.50 20.43 164 SER A CA 1
ATOM 1323 C CA B SER A 1 165 ? 2.662 -1.750 15.368 0.50 20.54 164 SER A CA 1
ATOM 1324 C C . SER A 1 165 ? 1.792 -1.458 16.596 1.00 21.35 164 SER A C 1
ATOM 1325 O O . SER A 1 165 ? 1.646 -2.299 17.505 1.00 20.46 164 SER A O 1
ATOM 1330 N N . THR A 1 166 ? 1.205 -0.274 16.614 1.00 20.85 165 THR A N 1
ATOM 1331 C CA . THR A 1 166 ? 0.337 0.117 17.710 1.00 21.82 165 THR A CA 1
ATOM 1332 C C . THR A 1 166 ? -0.985 0.593 17.178 1.00 22.47 165 THR A C 1
ATOM 1333 O O . THR A 1 166 ? -1.055 1.146 16.090 1.00 21.95 165 THR A O 1
ATOM 1337 N N . THR A 1 167 ? -2.010 0.372 17.994 1.00 21.94 166 THR A N 1
ATOM 1338 C CA . THR A 1 167 ? -3.360 0.861 17.798 1.00 22.93 166 THR A CA 1
ATOM 1339 C C . THR A 1 167 ? -3.838 1.360 19.177 1.00 23.21 166 THR A C 1
ATOM 1340 O O . THR A 1 167 ? -3.601 0.723 20.207 1.00 21.13 166 THR A O 1
ATOM 1344 N N . LEU A 1 168 ? -4.540 2.471 19.202 1.00 22.88 167 LEU A N 1
ATOM 1345 C CA . LEU A 1 168 ? -5.177 2.932 20.418 1.00 23.67 167 LEU A CA 1
ATOM 1346 C C . LEU A 1 168 ? -6.549 3.440 20.045 1.00 23.23 167 LEU A C 1
ATOM 1347 O O . LEU A 1 168 ? -6.678 4.293 19.171 1.00 22.86 167 LEU A O 1
ATOM 1352 N N . LYS A 1 169 ? -7.584 2.869 20.648 1.00 23.27 168 LYS A N 1
ATOM 1353 C CA . LYS A 1 169 ? -8.970 3.307 20.448 1.00 23.90 168 LYS A CA 1
ATOM 1354 C C . LYS A 1 169 ? -9.496 3.793 21.797 1.00 23.39 168 LYS A C 1
ATOM 1355 O O . LYS A 1 169 ? -9.323 3.107 22.804 1.00 22.50 168 LYS A O 1
ATOM 1361 N N . ILE A 1 170 ? -10.114 4.969 21.818 1.00 22.50 169 ILE A N 1
ATOM 1362 C CA . ILE A 1 170 ? -10.613 5.560 23.036 1.00 22.71 169 ILE A CA 1
ATOM 1363 C C . ILE A 1 170 ? -12.011 6.072 22.734 1.00 23.15 169 ILE A C 1
ATOM 1364 O O . ILE A 1 170 ? -12.198 6.860 21.821 1.00 21.32 169 ILE A O 1
ATOM 1369 N N . GLN A 1 171 ? -12.998 5.562 23.453 1.00 23.42 170 GLN A N 1
ATOM 1370 C CA . GLN A 1 171 ? -14.345 6.019 23.256 1.00 25.41 170 GLN A CA 1
ATOM 1371 C C . GLN A 1 171 ? -15.075 6.118 24.589 1.00 26.66 170 GLN A C 1
ATOM 1372 O O . GLN A 1 171 ? -14.760 5.382 25.525 1.00 25.63 170 GLN A O 1
ATOM 1378 N N . LEU A 1 172 ? -16.060 7.020 24.658 1.00 26.50 171 LEU A N 1
ATOM 1379 C CA . LEU A 1 172 ? -16.930 7.094 25.808 1.00 28.72 171 LEU A CA 1
ATOM 1380 C C . LEU A 1 172 ? -17.979 6.023 25.603 1.00 30.68 171 LEU A C 1
ATOM 1381 O O . LEU A 1 172 ? -18.429 5.821 24.463 1.00 31.69 171 LEU A O 1
ATOM 1386 N N . ASP A 1 173 ? -18.321 5.297 26.667 1.00 32.47 172 ASP A N 1
ATOM 1387 C CA . ASP A 1 173 ? -19.483 4.415 26.639 1.00 34.12 172 ASP A CA 1
ATOM 1388 C C . ASP A 1 173 ? -20.672 5.216 27.175 1.00 35.68 172 ASP A C 1
ATOM 1389 O O . ASP A 1 173 ? -20.601 6.442 27.237 1.00 35.75 172 ASP A O 1
ATOM 1394 N N . ASP A 1 174 ? -21.757 4.569 27.582 1.00 37.23 173 ASP A N 1
ATOM 1395 C CA . ASP A 1 174 ? -23.026 5.301 27.578 1.00 38.53 173 ASP A CA 1
ATOM 1396 C C . ASP A 1 174 ? -23.961 5.535 28.794 1.00 38.59 173 ASP A C 1
ATOM 1397 O O . ASP A 1 174 ? -25.077 6.025 28.516 1.00 39.71 173 ASP A O 1
ATOM 1402 N N . ALA A 1 175 ? -23.694 5.293 30.095 1.00 38.24 174 ALA A N 1
ATOM 1403 C CA . ALA A 1 175 ? -22.492 5.242 30.952 1.00 36.94 174 ALA A CA 1
ATOM 1404 C C . ALA A 1 175 ? -21.571 6.444 31.128 1.00 36.11 174 ALA A C 1
ATOM 1405 O O . ALA A 1 175 ? -21.497 6.973 32.239 1.00 36.11 174 ALA A O 1
ATOM 1407 N N . GLY A 1 176 ? -20.866 6.896 30.097 1.00 34.55 175 GLY A N 1
ATOM 1408 C CA . GLY A 1 176 ? -19.989 8.059 30.250 1.00 33.22 175 GLY A CA 1
ATOM 1409 C C . GLY A 1 176 ? -18.633 7.664 30.804 1.00 32.21 175 GLY A C 1
ATOM 1410 O O . GLY A 1 176 ? -17.783 8.510 31.114 1.00 31.71 175 GLY A O 1
ATOM 1411 N N . ARG A 1 177 ? -18.419 6.363 30.912 1.00 30.68 176 ARG A N 1
ATOM 1412 C CA . ARG A 1 177 ? -17.110 5.841 31.230 1.00 30.08 176 ARG A CA 1
ATOM 1413 C C . ARG A 1 177 ? -16.285 5.793 29.963 1.00 28.48 176 ARG A C 1
ATOM 1414 O O . ARG A 1 177 ? -16.796 5.913 28.860 1.00 27.96 176 ARG A O 1
ATOM 1422 N N . LEU A 1 178 ? -14.992 5.656 30.145 1.00 27.28 177 LEU A N 1
ATOM 1423 C CA . LEU A 1 178 ? -14.047 5.611 29.053 1.00 27.31 177 LEU A CA 1
ATOM 1424 C C . LEU A 1 178 ? -13.759 4.139 28.747 1.00 26.49 177 LEU A C 1
ATOM 1425 O O . LEU A 1 178 ? -13.620 3.331 29.653 1.00 26.86 177 LEU A O 1
ATOM 1438 N N . GLN A 1 180 ? -10.985 2.034 26.593 1.00 20.38 179 GLN A N 1
ATOM 1439 C CA . GLN A 1 180 ? -9.694 2.140 25.910 1.00 20.18 179 GLN A CA 1
ATOM 1440 C C . GLN A 1 180 ? -9.220 0.747 25.500 1.00 20.61 179 GLN A C 1
ATOM 1441 O O . GLN A 1 180 ? -9.205 -0.163 26.337 1.00 20.89 179 GLN A O 1
ATOM 1447 N N . SER A 1 181 ? -8.864 0.604 24.221 1.00 19.82 180 SER A N 1
ATOM 1448 C CA . SER A 1 181 ? -8.329 -0.614 23.671 1.00 19.75 180 SER A CA 1
ATOM 1449 C C . SER A 1 181 ? -7.004 -0.271 23.073 1.00 21.41 180 SER A C 1
ATOM 1450 O O . SER A 1 181 ? -6.946 0.556 22.150 1.00 21.86 180 SER A O 1
ATOM 1453 N N . THR A 1 182 ? -5.949 -0.887 23.576 1.00 21.74 181 THR A N 1
ATOM 1454 C CA . THR A 1 182 ? -4.609 -0.596 23.135 1.00 22.26 181 THR A CA 1
ATOM 1455 C C . THR A 1 182 ? -3.916 -1.875 22.647 1.00 22.82 181 THR A C 1
ATOM 1456 O O . THR A 1 182 ? -3.776 -2.869 23.410 1.00 22.70 181 THR A O 1
ATOM 1460 N N . SER A 1 183 ? -3.410 -1.825 21.408 1.00 21.18 182 SER A N 1
ATOM 1461 C CA . SER A 1 183 ? -2.625 -2.917 20.837 1.00 21.46 182 SER A CA 1
ATOM 1462 C C . SER A 1 183 ? -1.185 -2.517 20.707 1.00 21.74 182 SER A C 1
ATOM 1463 O O . SER A 1 183 ? -0.840 -1.393 20.301 1.00 21.98 182 SER A O 1
ATOM 1466 N N . PHE A 1 184 ? -0.323 -3.441 21.091 1.00 22.19 183 PHE A N 1
ATOM 1467 C CA . PHE A 1 184 ? 1.084 -3.232 21.028 1.00 22.06 183 PHE A CA 1
ATOM 1468 C C . PHE A 1 184 ? 1.667 -4.532 20.528 1.00 22.49 183 PHE A C 1
ATOM 1469 O O . PHE A 1 184 ? 1.606 -5.542 21.232 1.00 21.68 183 PHE A O 1
ATOM 1477 N N . GLY A 1 185 ? 2.166 -4.549 19.290 1.00 22.14 184 GLY A N 1
ATOM 1478 C CA . GLY A 1 185 ? 2.520 -5.835 18.669 1.00 22.25 184 GLY A CA 1
ATOM 1479 C C . GLY A 1 185 ? 1.386 -6.836 18.781 1.00 22.32 184 GLY A C 1
ATOM 1480 O O . GLY A 1 185 ? 0.241 -6.522 18.419 1.00 21.58 184 GLY A O 1
ATOM 1481 N N . GLU A 1 186 ? 1.676 -8.029 19.310 1.00 21.76 185 GLU A N 1
ATOM 1482 C CA . GLU A 1 186 ? 0.679 -9.087 19.380 1.00 23.61 185 GLU A CA 1
ATOM 1483 C C . GLU A 1 186 ? -0.259 -8.971 20.608 1.00 21.23 185 GLU A C 1
ATOM 1484 O O . GLU A 1 186 ? -1.138 -9.795 20.770 1.00 22.27 185 GLU A O 1
ATOM 1490 N N . ARG A 1 187 ? -0.062 -7.962 21.438 1.00 20.13 186 ARG A N 1
ATOM 1491 C CA . ARG A 1 187 ? -0.810 -7.790 22.680 1.00 19.93 186 ARG A CA 1
ATOM 1492 C C . ARG A 1 187 ? -1.878 -6.721 22.567 1.00 19.72 186 ARG A C 1
ATOM 1493 O O . ARG A 1 187 ? -1.596 -5.582 22.189 1.00 18.95 186 ARG A O 1
ATOM 1501 N N . THR A 1 188 ? -3.113 -7.087 22.874 1.00 18.43 187 THR A N 1
ATOM 1502 C CA . THR A 1 188 ? -4.176 -6.079 23.031 1.00 18.43 187 THR A CA 1
ATOM 1503 C C . THR A 1 188 ? -4.754 -6.098 24.457 1.00 18.32 187 THR A C 1
ATOM 1504 O O . THR A 1 188 ? -5.002 -7.174 25.009 1.00 18.32 187 THR A O 1
ATOM 1508 N N . ILE A 1 189 ? -4.943 -4.910 25.030 1.00 18.18 188 ILE A N 1
ATOM 1509 C CA . ILE A 1 189 ? -5.610 -4.766 26.344 1.00 18.46 188 ILE A CA 1
ATOM 1510 C C . ILE A 1 189 ? -6.752 -3.766 26.220 1.00 18.05 188 ILE A C 1
ATOM 1511 O O . ILE A 1 189 ? -6.528 -2.666 25.751 1.00 18.48 188 ILE A O 1
ATOM 1516 N N . THR A 1 190 ? -7.972 -4.203 26.532 1.00 16.72 189 THR A N 1
ATOM 1517 C CA . THR A 1 190 ? -9.162 -3.399 26.451 1.00 16.61 189 THR A CA 1
ATOM 1518 C C . THR A 1 190 ? -9.740 -3.286 27.861 1.00 15.81 189 THR A C 1
ATOM 1519 O O . THR A 1 190 ? -10.034 -4.269 28.461 1.00 15.90 189 THR A O 1
ATOM 1523 N N . SER A 1 191 ? -9.838 -2.068 28.379 1.00 17.37 190 SER A N 1
ATOM 1524 C CA . SER A 1 191 ? -10.342 -1.848 29.758 1.00 18.62 190 SER A CA 1
ATOM 1525 C C . SER A 1 191 ? -11.210 -0.624 29.810 1.00 18.70 190 SER A C 1
ATOM 1526 O O . SER A 1 191 ? -11.020 0.317 29.060 1.00 18.42 190 SER A O 1
ATOM 1529 N N . THR A 1 192 ? -12.172 -0.641 30.710 1.00 20.10 191 THR A N 1
ATOM 1530 C CA . THR A 1 192 ? -13.013 0.514 30.993 1.00 20.14 191 THR A CA 1
ATOM 1531 C C . THR A 1 192 ? -12.418 1.325 32.135 1.00 20.84 191 THR A C 1
ATOM 1532 O O . THR A 1 192 ? -11.766 0.760 33.006 1.00 21.29 191 THR A O 1
ATOM 1536 N N . ALA A 1 193 ? -12.577 2.640 32.080 1.00 20.67 192 ALA A N 1
ATOM 1537 C CA . ALA A 1 193 ? -12.112 3.551 33.106 1.00 20.67 192 ALA A CA 1
ATOM 1538 C C . ALA A 1 193 ? -13.190 4.552 33.503 1.00 20.99 192 ALA A C 1
ATOM 1539 O O . ALA A 1 193 ? -14.129 4.827 32.748 1.00 21.36 192 ALA A O 1
ATOM 1541 N N . THR A 1 194 ? -13.053 5.117 34.693 1.00 21.44 193 THR A N 1
ATOM 1542 C CA . THR A 1 194 ? -13.922 6.219 35.108 1.00 21.51 193 THR A CA 1
ATOM 1543 C C . THR A 1 194 ? -13.152 7.525 34.973 1.00 22.08 193 THR A C 1
ATOM 1544 O O . THR A 1 194 ? -11.934 7.579 35.161 1.00 20.88 193 THR A O 1
ATOM 1548 N N . ILE A 1 195 ? -13.862 8.588 34.640 1.00 22.77 194 ILE A N 1
ATOM 1549 C CA . ILE A 1 195 ? -13.210 9.903 34.511 1.00 24.21 194 ILE A CA 1
ATOM 1550 C C . ILE A 1 195 ? -13.636 10.781 35.660 1.00 25.14 194 ILE A C 1
ATOM 1551 O O . ILE A 1 195 ? -14.812 10.903 35.942 1.00 22.57 194 ILE A O 1
ATOM 1556 N N . LYS A 1 196 ? -12.674 11.400 36.318 1.00 26.98 195 LYS A N 1
ATOM 1557 C CA . LYS A 1 196 ? -12.958 12.301 37.443 1.00 28.82 195 LYS A CA 1
ATOM 1558 C C . LYS A 1 196 ? -12.015 13.509 37.259 1.00 28.29 195 LYS A C 1
ATOM 1559 O O . LYS A 1 196 ? -10.832 13.458 37.598 1.00 26.61 195 LYS A O 1
ATOM 1565 N N . GLY A 1 197 ? -12.553 14.532 36.610 1.00 28.04 196 GLY A N 1
ATOM 1566 C CA . GLY A 1 197 ? -11.823 15.752 36.284 1.00 27.64 196 GLY A CA 1
ATOM 1567 C C . GLY A 1 197 ? -10.683 15.502 35.319 1.00 27.02 196 GLY A C 1
ATOM 1568 O O . GLY A 1 197 ? -10.892 15.083 34.187 1.00 27.40 196 GLY A O 1
ATOM 1569 N N . SER A 1 198 ? -9.474 15.768 35.797 1.00 26.26 197 SER A N 1
ATOM 1570 C CA A SER A 1 198 ? -8.251 15.588 35.023 0.50 26.08 197 SER A CA 1
ATOM 1571 C CA B SER A 1 198 ? -8.272 15.576 34.989 0.50 26.00 197 SER A CA 1
ATOM 1572 C C . SER A 1 198 ? -7.650 14.190 35.195 1.00 25.00 197 SER A C 1
ATOM 1573 O O . SER A 1 198 ? -6.580 13.905 34.651 1.00 25.30 197 SER A O 1
ATOM 1578 N N . ILE A 1 199 ? -8.336 13.319 35.959 1.00 24.57 198 ILE A N 1
ATOM 1579 C CA . ILE A 1 199 ? -7.858 11.957 36.211 1.00 23.94 198 ILE A CA 1
ATOM 1580 C C . ILE A 1 199 ? -8.794 10.910 35.636 1.00 22.39 198 ILE A C 1
ATOM 1581 O O . ILE A 1 199 ? -9.991 10.938 35.884 1.00 21.53 198 ILE A O 1
ATOM 1586 N N . VAL A 1 200 ? -8.202 9.969 34.924 1.00 20.83 199 VAL A N 1
ATOM 1587 C CA . VAL A 1 200 ? -8.881 8.808 34.393 1.00 20.52 199 VAL A CA 1
ATOM 1588 C C . VAL A 1 200 ? -8.355 7.623 35.185 1.00 20.08 199 VAL A C 1
ATOM 1589 O O . VAL A 1 200 ? -7.143 7.381 35.217 1.00 21.20 199 VAL A O 1
ATOM 1593 N N . LEU A 1 201 ? -9.271 6.868 35.759 1.00 19.22 200 LEU A N 1
ATOM 1594 C CA . LEU A 1 201 ? -8.928 5.793 36.689 1.00 19.23 200 LEU A CA 1
ATOM 1595 C C . LEU A 1 201 ? -9.256 4.432 36.093 1.00 17.96 200 LEU A C 1
ATOM 1596 O O . LEU A 1 201 ? -10.409 4.141 35.833 1.00 18.30 200 LEU A O 1
ATOM 1601 N N . PHE A 1 202 ? -8.223 3.616 35.908 1.00 18.18 201 PHE A N 1
ATOM 1602 C CA . PHE A 1 202 ? -8.359 2.183 35.559 1.00 18.26 201 PHE A CA 1
ATOM 1603 C C . PHE A 1 202 ? -8.035 1.321 36.776 1.00 18.00 201 PHE A C 1
ATOM 1604 O O . PHE A 1 202 ? -6.883 1.217 37.171 1.00 17.72 201 PHE A O 1
ATOM 1612 N N . ASP A 1 203 ? -9.044 0.705 37.377 1.00 17.73 202 ASP A N 1
ATOM 1613 C CA . ASP A 1 203 ? -8.797 -0.064 38.598 1.00 18.86 202 ASP A CA 1
ATOM 1614 C C . ASP A 1 203 ? -9.502 -1.432 38.658 1.00 19.27 202 ASP A C 1
ATOM 1615 O O . ASP A 1 203 ? -9.529 -2.051 39.721 1.00 19.64 202 ASP A O 1
ATOM 1620 N N . GLN A 1 204 ? -10.043 -1.916 37.533 1.00 19.25 203 GLN A N 1
ATOM 1621 C CA . GLN A 1 204 ? -10.775 -3.179 37.487 1.00 20.64 203 GLN A CA 1
ATOM 1622 C C . GLN A 1 204 ? -9.861 -4.352 37.120 1.00 19.38 203 GLN A C 1
ATOM 1623 O O . GLN A 1 204 ? -9.881 -5.407 37.755 1.00 19.15 203 GLN A O 1
ATOM 1629 N N . ASP A 1 205 ? -9.060 -4.140 36.089 1.00 20.03 204 ASP A N 1
ATOM 1630 C CA . ASP A 1 205 ? -8.329 -5.208 35.385 1.00 20.54 204 ASP A CA 1
ATOM 1631 C C . ASP A 1 205 ? -6.930 -5.322 35.974 1.00 19.38 204 ASP A C 1
ATOM 1632 O O . ASP A 1 205 ? -6.273 -4.324 36.110 1.00 19.02 204 ASP A O 1
ATOM 1637 N N . PRO A 1 206 ? -6.465 -6.536 36.334 1.00 20.30 205 PRO A N 1
ATOM 1638 C CA . PRO A 1 206 ? -5.086 -6.645 36.832 1.00 19.90 205 PRO A CA 1
ATOM 1639 C C . PRO A 1 206 ? -4.006 -6.264 35.836 1.00 20.58 205 PRO A C 1
ATOM 1640 O O . PRO A 1 206 ? -2.894 -5.944 36.266 1.00 20.44 205 PRO A O 1
ATOM 1644 N N . GLU A 1 207 ? -4.310 -6.259 34.532 1.00 19.72 206 GLU A N 1
ATOM 1645 C CA . GLU A 1 207 ? -3.362 -5.776 33.508 1.00 21.25 206 GLU A CA 1
ATOM 1646 C C . GLU A 1 207 ? -3.325 -4.242 33.328 1.00 22.29 206 GLU A C 1
ATOM 1647 O O . GLU A 1 207 ? -2.541 -3.719 32.528 1.00 23.45 206 GLU A O 1
ATOM 1653 N N . LYS A 1 208 ? -4.237 -3.522 33.975 1.00 22.41 207 LYS A N 1
ATOM 1654 C CA . LYS A 1 208 ? -4.250 -2.065 33.855 1.00 21.42 207 LYS A CA 1
ATOM 1655 C C . LYS A 1 208 ? -4.755 -1.434 35.122 1.00 20.82 207 LYS A C 1
ATOM 1656 O O . LYS A 1 208 ? -5.951 -1.218 35.282 1.00 19.37 207 LYS A O 1
ATOM 1662 N N . GLN A 1 209 ? -3.823 -1.237 36.061 1.00 20.57 208 GLN A N 1
ATOM 1663 C CA . GLN A 1 209 ? -4.086 -0.649 37.389 1.00 20.63 208 GLN A CA 1
ATOM 1664 C C . GLN A 1 209 ? -3.387 0.698 37.461 1.00 21.60 208 GLN A C 1
ATOM 1665 O O . GLN A 1 209 ? -2.270 0.774 37.944 1.00 21.53 208 GLN A O 1
ATOM 1671 N N . VAL A 1 210 ? -4.018 1.740 36.910 1.00 21.49 209 VAL A N 1
ATOM 1672 C CA . VAL A 1 210 ? -3.299 2.998 36.655 1.00 21.46 209 VAL A CA 1
ATOM 1673 C C . VAL A 1 210 ? -4.203 4.173 36.767 1.00 21.04 209 VAL A C 1
ATOM 1674 O O . VAL A 1 210 ? -5.432 4.038 36.691 1.00 19.51 209 VAL A O 1
ATOM 1678 N N . GLN A 1 211 ? -3.614 5.333 37.035 1.00 21.09 210 GLN A N 1
ATOM 1679 C CA . GLN A 1 211 ? -4.340 6.591 36.899 1.00 22.38 210 GLN A CA 1
ATOM 1680 C C . GLN A 1 211 ? -3.709 7.315 35.751 1.00 21.84 210 GLN A C 1
ATOM 1681 O O . GLN A 1 211 ? -2.500 7.302 35.613 1.00 22.37 210 GLN A O 1
ATOM 1687 N N . VAL A 1 212 ? -4.514 7.991 34.937 1.00 20.22 211 VAL A N 1
ATOM 1688 C CA . VAL A 1 212 ? -3.924 8.842 33.877 1.00 20.87 211 VAL A CA 1
ATOM 1689 C C . VAL A 1 212 ? -4.258 10.265 34.222 1.00 20.79 211 VAL A C 1
ATOM 1690 O O . VAL A 1 212 ? -5.398 10.553 34.511 1.00 21.06 211 VAL A O 1
ATOM 1694 N N . LEU A 1 213 ? -3.259 11.132 34.238 1.00 20.85 212 LEU A N 1
ATOM 1695 C CA . LEU A 1 213 ? -3.487 12.515 34.572 1.00 21.74 212 LEU A CA 1
ATOM 1696 C C . LEU A 1 213 ? -3.252 13.370 33.342 1.00 21.16 212 LEU A C 1
ATOM 1697 O O . LEU A 1 213 ? -2.219 13.243 32.656 1.00 20.24 212 LEU A O 1
ATOM 1702 N N . LEU A 1 214 ? -4.219 14.227 33.047 1.00 21.31 213 LEU A N 1
ATOM 1703 C CA . LEU A 1 214 ? -4.146 15.073 31.865 1.00 22.53 213 LEU A CA 1
ATOM 1704 C C . LEU A 1 214 ? -3.545 16.411 32.289 1.00 21.78 213 LEU A C 1
ATOM 1705 O O . LEU A 1 214 ? -3.966 16.982 33.300 1.00 21.42 213 LEU A O 1
ATOM 1710 N N . LEU A 1 215 ? -2.558 16.880 31.538 1.00 20.46 214 LEU A N 1
ATOM 1711 C CA . LEU A 1 215 ? -1.777 18.025 31.936 1.00 19.71 214 LEU A CA 1
ATOM 1712 C C . LEU A 1 215 ? -1.687 19.112 30.884 1.00 19.39 214 LEU A C 1
ATOM 1713 O O . LEU A 1 215 ? -2.177 18.960 29.735 1.00 17.84 214 LEU A O 1
ATOM 1718 N N . PRO A 1 216 ? -1.064 20.247 31.259 1.00 19.32 215 PRO A N 1
ATOM 1719 C CA . PRO A 1 216 ? -0.754 21.236 30.249 1.00 19.22 215 PRO A CA 1
ATOM 1720 C C . PRO A 1 216 ? 0.148 20.746 29.077 1.00 19.26 215 PRO A C 1
ATOM 1721 O O . PRO A 1 216 ? 0.862 19.707 29.153 1.00 20.31 215 PRO A O 1
ATOM 1725 N N . ASP A 1 217 ? 0.111 21.531 28.007 1.00 19.13 216 ASP A N 1
ATOM 1726 C CA . ASP A 1 217 ? 0.997 21.341 26.855 1.00 18.86 216 ASP A CA 1
ATOM 1727 C C . ASP A 1 217 ? 0.788 19.988 26.167 1.00 19.14 216 ASP A C 1
ATOM 1728 O O . ASP A 1 217 ? 1.739 19.384 25.656 1.00 19.30 216 ASP A O 1
ATOM 1733 N N . GLY A 1 218 ? -0.451 19.510 26.227 1.00 19.12 217 GLY A N 1
ATOM 1734 C CA . GLY A 1 218 ? -0.874 18.234 25.614 1.00 19.26 217 GLY A CA 1
ATOM 1735 C C . GLY A 1 218 ? -0.246 17.008 26.259 1.00 19.71 217 GLY A C 1
ATOM 1736 O O . GLY A 1 218 ? -0.287 15.907 25.705 1.00 19.54 217 GLY A O 1
ATOM 1737 N N . ALA A 1 219 ? 0.263 17.177 27.494 1.00 20.13 218 ALA A N 1
ATOM 1738 C CA . ALA A 1 219 ? 0.935 16.112 28.229 1.00 19.71 218 ALA A CA 1
ATOM 1739 C C . ALA A 1 219 ? -0.007 15.225 29.036 1.00 19.32 218 ALA A C 1
ATOM 1740 O O . ALA A 1 219 ? -1.053 15.663 29.531 1.00 18.41 218 ALA A O 1
ATOM 1742 N N . SER A 1 220 ? 0.371 13.968 29.185 1.00 20.05 219 SER A N 1
ATOM 1743 C CA . SER A 1 220 ? -0.301 13.078 30.085 1.00 20.09 219 SER A CA 1
ATOM 1744 C C . SER A 1 220 ? 0.722 12.268 30.861 1.00 20.65 219 SER A C 1
ATOM 1745 O O . SER A 1 220 ? 1.853 12.043 30.394 1.00 20.45 219 SER A O 1
ATOM 1748 N N . ALA A 1 221 ? 0.339 11.872 32.059 1.00 20.57 220 ALA A N 1
ATOM 1749 C CA . ALA A 1 221 ? 1.148 10.958 32.841 1.00 20.98 220 ALA A CA 1
ATOM 1750 C C . ALA A 1 221 ? 0.306 9.743 33.231 1.00 21.20 220 ALA A C 1
ATOM 1751 O O . ALA A 1 221 ? -0.775 9.894 33.786 1.00 20.76 220 ALA A O 1
ATOM 1753 N N . THR A 1 222 ? 0.815 8.540 32.995 1.00 21.87 221 THR A N 1
ATOM 1754 C CA . THR A 1 222 ? 0.130 7.310 33.419 1.00 22.13 221 THR A CA 1
ATOM 1755 C C . THR A 1 222 ? 0.974 6.648 34.514 1.00 22.70 221 THR A C 1
ATOM 1756 O O . THR A 1 222 ? 2.154 6.387 34.311 1.00 24.39 221 THR A O 1
ATOM 1760 N N . SER A 1 223 ? 0.360 6.446 35.671 1.00 22.31 222 SER A N 1
ATOM 1761 C CA . SER A 1 223 ? 1.019 6.037 36.896 1.00 22.71 222 SER A CA 1
ATOM 1762 C C . SER A 1 223 ? 0.373 4.789 37.475 1.00 22.64 222 SER A C 1
ATOM 1763 O O . SER A 1 223 ? -0.855 4.750 37.596 1.00 23.59 222 SER A O 1
ATOM 1766 N N . PRO A 1 224 ? 1.202 3.810 37.912 1.00 23.34 223 PRO A N 1
ATOM 1767 C CA . PRO A 1 224 ? 0.673 2.705 38.723 1.00 23.55 223 PRO A CA 1
ATOM 1768 C C . PRO A 1 224 ? -0.164 3.216 39.909 1.00 22.77 223 PRO A C 1
ATOM 1769 O O . PRO A 1 224 ? 0.196 4.196 40.519 1.00 23.02 223 PRO A O 1
ATOM 1773 N N . LEU A 1 225 ? -1.295 2.590 40.218 1.00 23.25 224 LEU A N 1
ATOM 1774 C CA . LEU A 1 225 ? -2.033 2.983 41.410 1.00 23.03 224 LEU A CA 1
ATOM 1775 C C . LEU A 1 225 ? -1.215 2.718 42.682 1.00 23.00 224 LEU A C 1
ATOM 1776 O O . LEU A 1 225 ? -1.351 3.429 43.670 1.00 22.10 224 LEU A O 1
ATOM 1781 N N . LYS A 1 226 ? -0.412 1.661 42.667 1.00 24.25 225 LYS A N 1
ATOM 1782 C CA . LYS A 1 226 ? 0.485 1.371 43.785 1.00 25.69 225 LYS A CA 1
ATOM 1783 C C . LYS A 1 226 ? 1.590 0.531 43.268 1.00 24.53 225 LYS A C 1
ATOM 1784 O O . LYS A 1 226 ? 1.341 -0.481 42.624 1.00 24.88 225 LYS A O 1
ATOM 1790 N N . VAL A 1 227 ? 2.808 0.941 43.548 1.00 23.92 226 VAL A N 1
ATOM 1791 C CA . VAL A 1 227 ? 3.954 0.122 43.261 1.00 24.82 226 VAL A CA 1
ATOM 1792 C C . VAL A 1 227 ? 3.967 -1.060 44.226 1.00 25.74 226 VAL A C 1
ATOM 1793 O O . VAL A 1 227 ? 4.031 -0.869 45.430 1.00 24.93 226 VAL A O 1
ATOM 1797 N N . GLN A 1 228 ? 3.860 -2.282 43.689 1.00 26.96 227 GLN A N 1
ATOM 1798 C CA . GLN A 1 228 ? 3.789 -3.519 44.486 1.00 27.60 227 GLN A CA 1
ATOM 1799 C C . GLN A 1 228 ? 5.103 -4.292 44.372 1.00 26.95 227 GLN A C 1
ATOM 1800 O O . GLN A 1 228 ? 5.734 -4.293 43.338 1.00 26.64 227 GLN A O 1
ATOM 1806 N N . LEU A 1 229 ? 5.483 -4.987 45.420 1.00 26.28 228 LEU A N 1
ATOM 1807 C CA . LEU A 1 229 ? 6.589 -5.936 45.326 1.00 26.88 228 LEU A CA 1
ATOM 1808 C C . LEU A 1 229 ? 6.254 -7.055 44.334 1.00 24.85 228 LEU A C 1
ATOM 1809 O O . LEU A 1 229 ? 5.102 -7.520 44.245 1.00 22.66 228 LEU A O 1
ATOM 1814 N N . ARG A 1 230 ? 7.286 -7.477 43.613 1.00 24.47 229 ARG A N 1
ATOM 1815 C CA . ARG A 1 230 ? 7.232 -8.598 42.669 1.00 24.42 229 ARG A CA 1
ATOM 1816 C C . ARG A 1 230 ? 6.203 -8.430 41.591 1.00 23.26 229 ARG A C 1
ATOM 1817 O O . ARG A 1 230 ? 5.595 -9.394 41.175 1.00 23.55 229 ARG A O 1
ATOM 1825 N N . GLN A 1 231 ? 6.029 -7.203 41.140 1.00 22.99 230 GLN A N 1
ATOM 1826 C CA . GLN A 1 231 ? 5.253 -6.926 39.941 1.00 23.67 230 GLN A CA 1
ATOM 1827 C C . GLN A 1 231 ? 6.094 -6.077 38.991 1.00 23.34 230 GLN A C 1
ATOM 1828 O O . GLN A 1 231 ? 6.902 -5.222 39.423 1.00 22.29 230 GLN A O 1
ATOM 1834 N N . PRO A 1 232 ? 5.917 -6.279 37.676 1.00 23.14 231 PRO A N 1
ATOM 1835 C CA . PRO A 1 232 ? 6.609 -5.389 36.732 1.00 23.38 231 PRO A CA 1
ATOM 1836 C C . PRO A 1 232 ? 5.981 -3.997 36.810 1.00 23.83 231 PRO A C 1
ATOM 1837 O O . PRO A 1 232 ? 4.809 -3.872 37.228 1.00 23.25 231 PRO A O 1
ATOM 1841 N N . LEU A 1 233 ? 6.774 -2.988 36.475 1.00 24.16 232 LEU A N 1
ATOM 1842 C CA . LEU A 1 233 ? 6.404 -1.597 36.581 1.00 24.18 232 LEU A CA 1
ATOM 1843 C C . LEU A 1 233 ? 6.705 -0.869 35.293 1.00 23.22 232 LEU A C 1
ATOM 1844 O O . LEU A 1 233 ? 7.697 -1.138 34.603 1.00 21.91 232 LEU A O 1
ATOM 1849 N N . PHE A 1 234 ? 5.851 0.095 34.995 1.00 23.10 233 PHE A N 1
ATOM 1850 C CA . PHE A 1 234 ? 5.882 0.844 33.733 1.00 23.69 233 PHE A CA 1
ATOM 1851 C C . PHE A 1 234 ? 5.627 2.319 34.079 1.00 24.07 233 PHE A C 1
ATOM 1852 O O . PHE A 1 234 ? 4.617 2.647 34.682 1.00 25.91 233 PHE A O 1
ATOM 1860 N N . LEU A 1 235 ? 6.595 3.169 33.776 1.00 22.28 234 LEU A N 1
ATOM 1861 C CA . LEU A 1 235 ? 6.461 4.618 33.921 1.00 22.81 234 LEU A CA 1
ATOM 1862 C C . LEU A 1 235 ? 6.116 5.139 32.521 1.00 22.34 234 LEU A C 1
ATOM 1863 O O . LEU A 1 235 ? 6.845 4.889 31.597 1.00 20.46 234 LEU A O 1
ATOM 1868 N N . GLU A 1 236 ? 4.984 5.826 32.377 1.00 22.03 235 GLU A N 1
ATOM 1869 C CA A GLU A 1 236 ? 4.498 6.234 31.050 0.50 22.39 235 GLU A CA 1
ATOM 1870 C CA B GLU A 1 236 ? 4.450 6.198 31.100 0.50 22.36 235 GLU A CA 1
ATOM 1871 C C . GLU A 1 236 ? 4.089 7.700 31.078 1.00 21.89 235 GLU A C 1
ATOM 1872 O O . GLU A 1 236 ? 3.597 8.236 32.086 1.00 21.96 235 GLU A O 1
ATOM 1883 N N . ALA A 1 237 ? 4.365 8.337 29.949 1.00 21.42 236 ALA A N 1
ATOM 1884 C CA . ALA A 1 237 ? 3.928 9.686 29.665 1.00 21.02 236 ALA A CA 1
ATOM 1885 C C . ALA A 1 237 ? 3.570 9.734 28.183 1.00 20.41 236 ALA A C 1
ATOM 1886 O O . ALA A 1 237 ? 3.993 8.903 27.392 1.00 20.94 236 ALA A O 1
ATOM 1888 N N . GLY A 1 238 ? 2.866 10.774 27.832 1.00 20.25 237 GLY A N 1
ATOM 1889 C CA . GLY A 1 238 ? 2.378 11.019 26.480 1.00 20.01 237 GLY A CA 1
ATOM 1890 C C . GLY A 1 238 ? 2.455 12.487 26.191 1.00 19.46 237 GLY A C 1
ATOM 1891 O O . GLY A 1 238 ? 2.453 13.325 27.101 1.00 19.17 237 GLY A O 1
ATOM 1892 N N . TRP A 1 239 ? 2.477 12.812 24.906 1.00 18.82 238 TRP A N 1
ATOM 1893 C CA . TRP A 1 239 ? 2.463 14.187 24.470 1.00 19.13 238 TRP A CA 1
ATOM 1894 C C . TRP A 1 239 ? 1.696 14.285 23.179 1.00 19.74 238 TRP A C 1
ATOM 1895 O O . TRP A 1 239 ? 2.135 13.707 22.191 1.00 20.13 238 TRP A O 1
ATOM 1906 N N . LEU A 1 240 ? 0.577 15.018 23.202 1.00 18.52 239 LEU A N 1
ATOM 1907 C CA . LEU A 1 240 ? -0.231 15.301 22.014 1.00 19.54 239 LEU A CA 1
ATOM 1908 C C . LEU A 1 240 ? 0.437 16.500 21.325 1.00 19.84 239 LEU A C 1
ATOM 1909 O O . LEU A 1 240 ? 0.161 17.685 21.629 1.00 20.47 239 LEU A O 1
ATOM 1914 N N . ILE A 1 241 ? 1.332 16.183 20.407 1.00 20.42 240 ILE A N 1
ATOM 1915 C CA . ILE A 1 241 ? 2.189 17.174 19.765 1.00 22.00 240 ILE A CA 1
ATOM 1916 C C . ILE A 1 241 ? 1.422 18.080 18.804 1.00 22.13 240 ILE A C 1
ATOM 1917 O O . ILE A 1 241 ? 1.710 19.271 18.707 1.00 21.66 240 ILE A O 1
ATOM 1922 N N . GLN A 1 242 ? 0.486 17.483 18.059 1.00 21.98 241 GLN A N 1
ATOM 1923 C CA . GLN A 1 242 ? -0.475 18.187 17.216 1.00 23.19 241 GLN A CA 1
ATOM 1924 C C . GLN A 1 242 ? -1.817 17.508 17.421 1.00 22.31 241 GLN A C 1
ATOM 1925 O O . GLN A 1 242 ? -1.871 16.408 17.958 1.00 21.01 241 GLN A O 1
ATOM 1931 N N . SER A 1 243 ? -2.915 18.095 16.947 1.00 22.43 242 SER A N 1
ATOM 1932 C CA . SER A 1 243 ? -4.237 17.449 17.144 1.00 22.19 242 SER A CA 1
ATOM 1933 C C . SER A 1 243 ? -4.285 16.000 16.624 1.00 22.16 242 SER A C 1
ATOM 1934 O O . SER A 1 243 ? -5.073 15.206 17.113 1.00 22.62 242 SER A O 1
ATOM 1937 N N . ASP A 1 244 ? -3.438 15.661 15.650 1.00 22.07 243 ASP A N 1
ATOM 1938 C CA . ASP A 1 244 ? -3.470 14.326 15.005 1.00 22.40 243 ASP A CA 1
ATOM 1939 C C . ASP A 1 244 ? -2.147 13.580 15.130 1.00 21.65 243 ASP A C 1
ATOM 1940 O O . ASP A 1 244 ? -1.899 12.612 14.420 1.00 22.17 243 ASP A O 1
ATOM 1945 N N . LEU A 1 245 ? -1.301 14.012 16.059 1.00 21.18 244 LEU A N 1
ATOM 1946 C CA . LEU A 1 245 ? -0.014 13.384 16.300 1.00 20.70 244 LEU A CA 1
ATOM 1947 C C . LEU A 1 245 ? 0.294 13.284 17.800 1.00 21.00 244 LEU A C 1
ATOM 1948 O O . LEU A 1 245 ? 0.352 14.304 18.507 1.00 20.91 244 LEU A O 1
ATOM 1953 N N . ARG A 1 246 ? 0.532 12.061 18.291 1.00 19.67 245 ARG A N 1
ATOM 1954 C CA . ARG A 1 246 ? 0.818 11.842 19.694 1.00 19.50 245 ARG A CA 1
ATOM 1955 C C . ARG A 1 246 ? 1.972 10.893 19.845 1.00 20.30 245 ARG A C 1
ATOM 1956 O O . ARG A 1 246 ? 2.107 9.927 19.072 1.00 21.28 245 ARG A O 1
ATOM 1964 N N . GLN A 1 247 ? 2.823 11.163 20.817 1.00 21.03 246 GLN A N 1
ATOM 1965 C CA . GLN A 1 247 ? 3.816 10.201 21.198 1.00 21.53 246 GLN A CA 1
ATOM 1966 C C . GLN A 1 247 ? 3.540 9.721 22.596 1.00 20.11 246 GLN A C 1
ATOM 1967 O O . GLN A 1 247 ? 3.030 10.456 23.423 1.00 19.96 246 GLN A O 1
ATOM 1973 N N . ARG A 1 248 ? 3.896 8.477 22.848 1.00 20.18 247 ARG A N 1
ATOM 1974 C CA . ARG A 1 248 ? 3.876 7.910 24.208 1.00 20.50 247 ARG A CA 1
ATOM 1975 C C . ARG A 1 248 ? 5.245 7.286 24.499 1.00 20.81 247 ARG A C 1
ATOM 1976 O O . ARG A 1 248 ? 5.861 6.682 23.616 1.00 23.84 247 ARG A O 1
ATOM 1992 N N . ILE A 1 250 ? 7.377 4.783 27.397 1.00 21.14 249 ILE A N 1
ATOM 1993 C CA . ILE A 1 250 ? 7.226 3.799 28.466 1.00 19.36 249 ILE A CA 1
ATOM 1994 C C . ILE A 1 250 ? 8.603 3.297 28.888 1.00 18.65 249 ILE A C 1
ATOM 1995 O O . ILE A 1 250 ? 9.316 2.722 28.068 1.00 19.20 249 ILE A O 1
ATOM 2000 N N . ARG A 1 251 ? 8.966 3.533 30.152 1.00 18.61 250 ARG A N 1
ATOM 2001 C CA . ARG A 1 251 ? 10.184 2.992 30.780 1.00 18.42 250 ARG A CA 1
ATOM 2002 C C . ARG A 1 251 ? 9.780 1.751 31.576 1.00 18.58 250 ARG A C 1
ATOM 2003 O O . ARG A 1 251 ? 8.972 1.839 32.497 1.00 19.56 250 ARG A O 1
ATOM 2011 N N . SER A 1 252 ? 10.305 0.603 31.190 1.00 18.05 251 SER A N 1
ATOM 2012 C CA . SER A 1 252 ? 9.807 -0.692 31.677 1.00 19.01 251 SER A CA 1
ATOM 2013 C C . SER A 1 252 ? 10.758 -1.373 32.646 1.00 19.77 251 SER A C 1
ATOM 2014 O O . SER A 1 252 ? 11.935 -1.514 32.364 1.00 19.29 251 SER A O 1
ATOM 2017 N N . TYR A 1 253 ? 10.204 -1.846 33.762 1.00 19.44 252 TYR A N 1
ATOM 2018 C CA . TYR A 1 253 ? 10.936 -2.582 34.792 1.00 19.35 252 TYR A CA 1
ATOM 2019 C C . TYR A 1 253 ? 10.401 -4.008 34.912 1.00 19.63 252 TYR A C 1
ATOM 2020 O O . TYR A 1 253 ? 9.209 -4.227 34.848 1.00 20.10 252 TYR A O 1
ATOM 2029 N N . ASN A 1 254 ? 11.293 -4.987 35.109 1.00 18.72 253 ASN A N 1
ATOM 2030 C CA . ASN A 1 254 ? 10.829 -6.377 35.349 1.00 18.49 253 ASN A CA 1
ATOM 2031 C C . ASN A 1 254 ? 10.377 -6.544 36.818 1.00 20.45 253 ASN A C 1
ATOM 2032 O O . ASN A 1 254 ? 10.538 -5.612 37.647 1.00 20.05 253 ASN A O 1
ATOM 2037 N N . ASP A 1 255 ? 9.772 -7.688 37.148 1.00 20.83 254 ASP A N 1
ATOM 2038 C CA . ASP A 1 255 ? 9.276 -7.899 38.517 1.00 21.76 254 ASP A CA 1
ATOM 2039 C C . ASP A 1 255 ? 10.355 -8.112 39.574 1.00 21.81 254 ASP A C 1
ATOM 2040 O O . ASP A 1 255 ? 10.038 -8.298 40.750 1.00 21.69 254 ASP A O 1
ATOM 2045 N N . LYS A 1 256 ? 11.629 -8.034 39.173 1.00 22.13 255 LYS A N 1
ATOM 2046 C CA . LYS A 1 256 ? 12.736 -7.987 40.128 1.00 22.16 255 LYS A CA 1
ATOM 2047 C C . LYS A 1 256 ? 13.184 -6.533 40.400 1.00 21.24 255 LYS A C 1
ATOM 2048 O O . LYS A 1 256 ? 14.193 -6.308 41.091 1.00 21.92 255 LYS A O 1
ATOM 2052 N N . GLY A 1 257 ? 12.439 -5.582 39.853 1.00 21.29 256 GLY A N 1
ATOM 2053 C CA . GLY A 1 257 ? 12.732 -4.154 39.917 1.00 21.01 256 GLY A CA 1
ATOM 2054 C C . GLY A 1 257 ? 13.913 -3.666 39.107 1.00 21.00 256 GLY A C 1
ATOM 2055 O O . GLY A 1 257 ? 14.412 -2.573 39.358 1.00 20.82 256 GLY A O 1
ATOM 2056 N N . GLU A 1 258 ? 14.337 -4.435 38.103 1.00 20.48 257 GLU A N 1
ATOM 2057 C CA . GLU A 1 258 ? 15.446 -4.056 37.225 1.00 20.64 257 GLU A CA 1
ATOM 2058 C C . GLU A 1 258 ? 14.875 -3.336 36.012 1.00 18.98 257 GLU A C 1
ATOM 2059 O O . GLU A 1 258 ? 13.942 -3.819 35.413 1.00 17.45 257 GLU A O 1
ATOM 2065 N N . TRP A 1 259 ? 15.402 -2.163 35.649 1.00 17.03 258 TRP A N 1
ATOM 2066 C CA . TRP A 1 259 ? 15.071 -1.532 34.408 1.00 17.86 258 TRP A CA 1
ATOM 2067 C C . TRP A 1 259 ? 15.485 -2.402 33.220 1.00 18.66 258 TRP A C 1
ATOM 2068 O O . TRP A 1 259 ? 16.605 -2.880 33.162 1.00 17.92 258 TRP A O 1
ATOM 2079 N N . VAL A 1 260 ? 14.574 -2.654 32.290 1.00 19.88 259 VAL A N 1
ATOM 2080 C CA . VAL A 1 260 ? 14.911 -3.526 31.169 1.00 19.87 259 VAL A CA 1
ATOM 2081 C C . VAL A 1 260 ? 14.886 -2.825 29.817 1.00 20.49 259 VAL A C 1
ATOM 2082 O O . VAL A 1 260 ? 15.659 -3.187 28.942 1.00 21.02 259 VAL A O 1
ATOM 2086 N N . SER A 1 261 ? 14.014 -1.840 29.634 1.00 19.93 260 SER A N 1
ATOM 2087 C CA . SER A 1 261 ? 13.828 -1.285 28.289 1.00 19.61 260 SER A CA 1
ATOM 2088 C C . SER A 1 261 ? 13.094 0.064 28.303 1.00 19.85 260 SER A C 1
ATOM 2089 O O . SER A 1 261 ? 12.531 0.488 29.337 1.00 18.81 260 SER A O 1
ATOM 2092 N N . LEU A 1 262 ? 13.086 0.710 27.135 1.00 19.35 261 LEU A N 1
ATOM 2093 C CA . LEU A 1 262 ? 12.405 1.967 26.918 1.00 18.46 261 LEU A CA 1
ATOM 2094 C C . LEU A 1 262 ? 11.770 1.925 25.565 1.00 19.16 261 LEU A C 1
ATOM 2095 O O . LEU A 1 262 ? 12.378 1.493 24.587 1.00 18.11 261 LEU A O 1
ATOM 2100 N N . THR A 1 263 ? 10.520 2.359 25.512 1.00 19.05 262 THR A N 1
ATOM 2101 C CA . THR A 1 263 ? 9.718 2.333 24.288 1.00 19.56 262 THR A CA 1
ATOM 2102 C C . THR A 1 263 ? 9.180 3.715 23.926 1.00 19.57 262 THR A C 1
ATOM 2103 O O . THR A 1 263 ? 8.697 4.441 24.796 1.00 19.85 262 THR A O 1
ATOM 2107 N N . LEU A 1 264 ? 9.242 4.051 22.625 1.00 20.35 263 LEU A N 1
ATOM 2108 C CA . LEU A 1 264 ? 8.676 5.284 22.099 1.00 20.73 263 LEU A CA 1
ATOM 2109 C C . LEU A 1 264 ? 7.696 4.963 20.985 1.00 21.29 263 LEU A C 1
ATOM 2110 O O . LEU A 1 264 ? 8.034 4.335 19.993 1.00 20.03 263 LEU A O 1
ATOM 2115 N N . VAL A 1 265 ? 6.444 5.327 21.239 1.00 20.82 264 VAL A N 1
ATOM 2116 C CA . VAL A 1 265 ? 5.324 5.143 20.326 1.00 22.07 264 VAL A CA 1
ATOM 2117 C C . VAL A 1 265 ? 5.050 6.470 19.615 1.00 21.00 264 VAL A C 1
ATOM 2118 O O . VAL A 1 265 ? 4.962 7.507 20.251 1.00 20.97 264 VAL A O 1
ATOM 2122 N N . THR A 1 266 ? 4.928 6.438 18.296 1.00 21.20 265 THR A N 1
ATOM 2123 C CA . THR A 1 266 ? 4.440 7.603 17.566 1.00 21.59 265 THR A CA 1
ATOM 2124 C C . THR A 1 266 ? 3.217 7.171 16.810 1.00 21.01 265 THR A C 1
ATOM 2125 O O . THR A 1 266 ? 3.286 6.233 16.033 1.00 20.71 265 THR A O 1
ATOM 2129 N N . GLU A 1 267 ? 2.096 7.877 17.005 1.00 21.71 266 GLU A N 1
ATOM 2130 C CA . GLU A 1 267 ? 0.824 7.483 16.474 1.00 23.14 266 GLU A CA 1
ATOM 2131 C C . GLU A 1 267 ? 0.109 8.672 15.862 1.00 22.03 266 GLU A C 1
ATOM 2132 O O . GLU A 1 267 ? 0.287 9.807 16.303 1.00 21.28 266 GLU A O 1
ATOM 2138 N N . GLU A 1 268 ? -0.714 8.412 14.845 1.00 21.97 267 GLU A N 1
ATOM 2139 C CA . GLU A 1 268 ? -1.494 9.443 14.238 1.00 21.87 267 GLU A CA 1
ATOM 2140 C C . GLU A 1 268 ? -2.973 9.131 14.336 1.00 21.93 267 GLU A C 1
ATOM 2141 O O . GLU A 1 268 ? -3.371 7.968 14.417 1.00 20.50 267 GLU A O 1
ATOM 2147 N N . ARG A 1 269 ? -3.771 10.188 14.359 1.00 21.43 268 ARG A N 1
ATOM 2148 C CA . ARG A 1 269 ? -5.212 10.081 14.494 1.00 23.31 268 ARG A CA 1
ATOM 2149 C C . ARG A 1 269 ? -5.790 9.564 13.178 1.00 24.10 268 ARG A C 1
ATOM 2150 O O . ARG A 1 269 ? -5.398 10.029 12.118 1.00 24.59 268 ARG A O 1
ATOM 2158 N N . VAL A 1 270 ? -6.736 8.633 13.270 1.00 25.09 269 VAL A N 1
ATOM 2159 C CA . VAL A 1 270 ? -7.369 8.034 12.133 1.00 27.42 269 VAL A CA 1
ATOM 2160 C C . VAL A 1 270 ? -8.638 8.775 11.787 1.00 29.77 269 VAL A C 1
ATOM 2161 O O . VAL A 1 270 ? -9.458 9.244 12.604 1.00 30.68 269 VAL A O 1
ATOM 2170 N N . LYS B 1 3 ? 33.826 -14.731 53.341 1.00 33.87 2 LYS B N 1
ATOM 2171 C CA . LYS B 1 3 ? 32.545 -15.448 53.198 1.00 31.47 2 LYS B CA 1
ATOM 2172 C C . LYS B 1 3 ? 31.577 -14.775 52.212 1.00 28.27 2 LYS B C 1
ATOM 2173 O O . LYS B 1 3 ? 31.569 -13.554 52.096 1.00 27.78 2 LYS B O 1
ATOM 2179 N N . SER B 1 4 ? 30.726 -15.558 51.545 1.00 24.59 3 SER B N 1
ATOM 2180 C CA . SER B 1 4 ? 29.800 -14.983 50.566 1.00 21.60 3 SER B CA 1
ATOM 2181 C C . SER B 1 4 ? 28.753 -14.098 51.199 1.00 20.61 3 SER B C 1
ATOM 2182 O O . SER B 1 4 ? 28.407 -14.233 52.382 1.00 19.73 3 SER B O 1
ATOM 2185 N N . GLN B 1 5 ? 28.199 -13.209 50.398 1.00 18.42 4 GLN B N 1
ATOM 2186 C CA . GLN B 1 5 ? 27.243 -12.280 50.933 1.00 18.27 4 GLN B CA 1
ATOM 2187 C C . GLN B 1 5 ? 26.050 -13.037 51.508 1.00 17.80 4 GLN B C 1
ATOM 2188 O O . GLN B 1 5 ? 25.469 -12.606 52.507 1.00 18.90 4 GLN B O 1
ATOM 2194 N N . TRP B 1 6 ? 25.651 -14.121 50.847 1.00 18.68 5 TRP B N 1
ATOM 2195 C CA . TRP B 1 6 ? 24.533 -14.950 51.334 1.00 19.20 5 TRP B CA 1
ATOM 2196 C C . TRP B 1 6 ? 24.862 -15.527 52.718 1.00 18.90 5 TRP B C 1
ATOM 2197 O 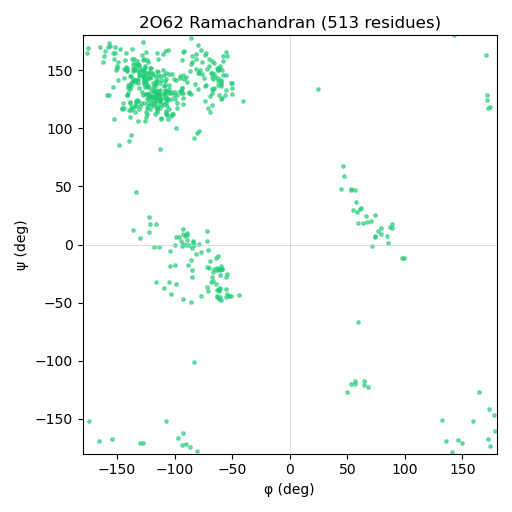O . TRP B 1 6 ? 24.041 -15.443 53.622 1.00 19.73 5 TRP B O 1
ATOM 2208 N N . GLU B 1 7 ? 26.063 -16.070 52.877 1.00 20.61 6 GLU B N 1
ATOM 2209 C CA . GLU B 1 7 ? 26.458 -16.633 54.164 1.00 20.89 6 GLU B CA 1
ATOM 2210 C C . GLU B 1 7 ? 26.620 -15.522 55.233 1.00 20.77 6 GLU B C 1
ATOM 2211 O O . GLU B 1 7 ? 26.331 -15.755 56.407 1.00 20.15 6 GLU B O 1
ATOM 2217 N N . CYS B 1 8 ? 27.034 -14.312 54.839 1.00 20.10 7 CYS B N 1
ATOM 2218 C CA . CYS B 1 8 ? 26.933 -13.144 55.774 1.00 19.83 7 CYS B CA 1
ATOM 2219 C C . CYS B 1 8 ? 25.491 -12.875 56.220 1.00 20.55 7 CYS B C 1
ATOM 2220 O O . CYS B 1 8 ? 25.222 -12.683 57.406 1.00 22.07 7 CYS B O 1
ATOM 2223 N N . PHE B 1 9 ? 24.564 -12.850 55.262 1.00 19.94 8 PHE B N 1
ATOM 2224 C CA . PHE B 1 9 ? 23.154 -12.659 55.534 1.00 19.89 8 PHE B CA 1
ATOM 2225 C C . PHE B 1 9 ? 22.689 -13.704 56.560 1.00 19.18 8 PHE B C 1
ATOM 2226 O O . PHE B 1 9 ? 21.982 -13.372 57.489 1.00 18.01 8 PHE B O 1
ATOM 2234 N N . LEU B 1 10 ? 23.124 -14.952 56.411 1.00 18.62 9 LEU B N 1
ATOM 2235 C CA . LEU B 1 10 ? 22.603 -16.062 57.247 1.00 19.38 9 LEU B CA 1
ATOM 2236 C C . LEU B 1 10 ? 23.048 -15.955 58.710 1.00 20.21 9 LEU B C 1
ATOM 2237 O O . LEU B 1 10 ? 22.456 -16.592 59.595 1.00 19.90 9 LEU B O 1
ATOM 2242 N N . GLN B 1 11 ? 24.031 -15.096 58.966 1.00 20.05 10 GLN B N 1
ATOM 2243 C CA . GLN B 1 11 ? 24.404 -14.733 60.344 1.00 21.55 10 GLN B CA 1
ATOM 2244 C C . GLN B 1 11 ? 23.270 -14.084 61.094 1.00 21.35 10 GLN B C 1
ATOM 2245 O O . GLN B 1 11 ? 23.282 -14.053 62.314 1.00 22.27 10 GLN B O 1
ATOM 2251 N N . ASN B 1 12 ? 22.315 -13.538 60.368 1.00 21.83 11 ASN B N 1
ATOM 2252 C CA . ASN B 1 12 ? 21.165 -12.873 60.984 1.00 22.14 11 ASN B CA 1
ATOM 2253 C C . ASN B 1 12 ? 20.006 -13.837 61.302 1.00 22.51 11 ASN B C 1
ATOM 2254 O O . ASN B 1 12 ? 19.001 -13.385 61.853 1.00 22.36 11 ASN B O 1
ATOM 2259 N N . LEU B 1 13 ? 20.125 -15.140 60.992 1.00 21.59 12 LEU B N 1
ATOM 2260 C CA . LEU B 1 13 ? 19.029 -16.074 61.244 1.00 21.79 12 LEU B CA 1
ATOM 2261 C C . LEU B 1 13 ? 18.765 -16.120 62.735 1.00 21.99 12 LEU B C 1
ATOM 2262 O O . LEU B 1 13 ? 19.703 -16.049 63.537 1.00 22.10 12 LEU B O 1
ATOM 2267 N N . GLY B 1 14 ? 17.483 -16.186 63.090 1.00 21.23 13 GLY B N 1
ATOM 2268 C CA . GLY B 1 14 ? 17.057 -16.196 64.483 1.00 21.55 13 GLY B CA 1
ATOM 2269 C C . GLY B 1 14 ? 15.792 -15.418 64.702 1.00 20.79 13 GLY B C 1
ATOM 2270 O O . GLY B 1 14 ? 15.215 -14.879 63.751 1.00 20.88 13 GLY B O 1
ATOM 2271 N N . VAL B 1 15 ? 15.360 -15.395 65.953 1.00 20.57 14 VAL B N 1
ATOM 2272 C CA . VAL B 1 15 ? 14.206 -14.611 66.393 1.00 21.07 14 VAL B CA 1
ATOM 2273 C C . VAL B 1 15 ? 14.697 -13.421 67.216 1.00 21.03 14 VAL B C 1
ATOM 2274 O O . VAL B 1 15 ? 15.231 -13.575 68.310 1.00 21.63 14 VAL B O 1
ATOM 2278 N N . TRP B 1 16 ? 14.520 -12.232 66.664 1.00 21.44 15 TRP B N 1
ATOM 2279 C CA . TRP B 1 16 ? 15.026 -10.991 67.253 1.00 20.89 15 TRP B CA 1
ATOM 2280 C C . TRP B 1 16 ? 13.870 -10.247 67.912 1.00 21.57 15 TRP B C 1
ATOM 2281 O O . TRP B 1 16 ? 12.942 -9.787 67.241 1.00 20.73 15 TRP B O 1
ATOM 2292 N N . GLU B 1 17 ? 13.893 -10.197 69.241 1.00 21.00 16 GLU B N 1
ATOM 2293 C CA . GLU B 1 17 ? 12.906 -9.484 70.003 1.00 21.01 16 GLU B CA 1
ATOM 2294 C C . GLU B 1 17 ? 13.421 -8.105 70.312 1.00 20.77 16 GLU B C 1
ATOM 2295 O O . GLU B 1 17 ? 14.580 -7.918 70.557 1.00 20.41 16 GLU B O 1
ATOM 2301 N N . GLY B 1 18 ? 12.541 -7.128 70.329 1.00 21.05 17 GLY B N 1
ATOM 2302 C CA . GLY B 1 18 ? 12.988 -5.786 70.672 1.00 20.46 17 GLY B CA 1
ATOM 2303 C C . GLY B 1 18 ? 11.905 -4.759 70.488 1.00 20.59 17 GLY B C 1
ATOM 2304 O O . GLY B 1 18 ? 10.735 -5.013 70.794 1.00 20.34 17 GLY B O 1
ATOM 2305 N N . SER B 1 19 ? 12.322 -3.601 70.003 1.00 21.03 18 SER B N 1
ATOM 2306 C CA . SER B 1 19 ? 11.447 -2.477 69.798 1.00 21.37 18 SER B CA 1
ATOM 2307 C C . SER B 1 19 ? 11.953 -1.646 68.639 1.00 21.39 18 SER B C 1
ATOM 2308 O O . SER B 1 19 ? 13.139 -1.645 68.318 1.00 19.98 18 SER B O 1
ATOM 2311 N N . PHE B 1 20 ? 11.009 -0.954 68.003 1.00 20.86 19 PHE B N 1
ATOM 2312 C CA . PHE B 1 20 ? 11.318 0.064 67.032 1.00 21.07 19 PHE B CA 1
ATOM 2313 C C . PHE B 1 20 ? 10.989 1.385 67.720 1.00 21.73 19 PHE B C 1
ATOM 2314 O O . PHE B 1 20 ? 9.849 1.586 68.142 1.00 21.72 19 PHE B O 1
ATOM 2322 N N . SER B 1 21 ? 11.973 2.267 67.824 1.00 21.48 20 SER B N 1
ATOM 2323 C CA . SER B 1 21 ? 11.798 3.573 68.450 1.00 22.13 20 SER B CA 1
ATOM 2324 C C . SER B 1 21 ? 12.009 4.616 67.397 1.00 21.29 20 SER B C 1
ATOM 2325 O O . SER B 1 21 ? 13.080 4.599 66.728 1.00 20.95 20 SER B O 1
ATOM 2328 N N . ASN B 1 22 ? 11.029 5.528 67.309 1.00 22.03 21 ASN B N 1
ATOM 2329 C CA . ASN B 1 22 ? 11.081 6.665 66.413 1.00 21.99 21 ASN B CA 1
ATOM 2330 C C . ASN B 1 22 ? 11.472 7.924 67.131 1.00 20.47 21 ASN B C 1
ATOM 2331 O O . ASN B 1 22 ? 11.059 8.199 68.277 1.00 21.06 21 ASN B O 1
ATOM 2336 N N . PHE B 1 23 ? 12.254 8.722 66.422 1.00 19.90 22 PHE B N 1
ATOM 2337 C CA . PHE B 1 23 ? 12.841 9.923 66.973 1.00 19.35 22 PHE B CA 1
ATOM 2338 C C . PHE B 1 23 ? 12.629 11.079 66.026 1.00 20.72 22 PHE B C 1
ATOM 2339 O O . PHE B 1 23 ? 12.476 10.888 64.806 1.00 20.62 22 PHE B O 1
ATOM 2347 N N . SER B 1 24 ? 12.647 12.279 66.591 1.00 22.41 23 SER B N 1
ATOM 2348 C CA . SER B 1 24 ? 12.635 13.507 65.787 1.00 22.89 23 SER B CA 1
ATOM 2349 C C . SER B 1 24 ? 14.016 13.688 65.154 1.00 23.56 23 SER B C 1
ATOM 2350 O O . SER B 1 24 ? 14.998 13.107 65.626 1.00 20.75 23 SER B O 1
ATOM 2353 N N . PRO B 1 25 ? 14.100 14.536 64.121 1.00 24.45 24 PRO B N 1
ATOM 2354 C CA . PRO B 1 25 ? 15.397 14.894 63.599 1.00 25.17 24 PRO B CA 1
ATOM 2355 C C . PRO B 1 25 ? 16.295 15.616 64.576 1.00 25.82 24 PRO B C 1
ATOM 2356 O O . PRO B 1 25 ? 17.459 15.785 64.302 1.00 26.42 24 PRO B O 1
ATOM 2360 N N . GLU B 1 26 ? 15.758 16.015 65.708 1.00 26.75 25 GLU B N 1
ATOM 2361 C CA . GLU B 1 26 ? 16.539 16.599 66.780 1.00 28.02 25 GLU B CA 1
ATOM 2362 C C . GLU B 1 26 ? 17.003 15.559 67.828 1.00 26.88 25 GLU B C 1
ATOM 2363 O O . GLU B 1 26 ? 17.708 15.915 68.787 1.00 27.70 25 GLU B O 1
ATOM 2369 N N . GLY B 1 27 ? 16.614 14.290 67.651 1.00 25.28 26 GLY B N 1
ATOM 2370 C CA . GLY B 1 27 ? 17.020 13.189 68.555 1.00 24.82 26 GLY B CA 1
ATOM 2371 C C . GLY B 1 27 ? 16.145 12.911 69.759 1.00 24.20 26 GLY B C 1
ATOM 2372 O O . GLY B 1 27 ? 16.554 12.164 70.661 1.00 24.49 26 GLY B O 1
ATOM 2373 N N . THR B 1 28 ? 14.936 13.462 69.773 1.00 22.53 27 THR B N 1
ATOM 2374 C CA . THR B 1 28 ? 13.994 13.236 70.834 1.00 21.86 27 THR B CA 1
ATOM 2375 C C . THR B 1 28 ? 13.151 11.997 70.563 1.00 20.98 27 THR B C 1
ATOM 2376 O O . THR B 1 28 ? 12.647 11.805 69.474 1.00 21.47 27 THR B O 1
ATOM 2380 N N . LEU B 1 29 ? 13.041 11.132 71.558 1.00 20.86 28 LEU B N 1
ATOM 2381 C CA . LEU B 1 29 ? 12.273 9.926 71.429 1.00 21.35 28 LEU B CA 1
ATOM 2382 C C . LEU B 1 29 ? 10.822 10.298 71.298 1.00 21.28 28 LEU B C 1
ATOM 2383 O O . LEU B 1 29 ? 10.323 11.030 72.126 1.00 23.08 28 LEU B O 1
ATOM 2388 N N . LEU B 1 30 ? 10.139 9.748 70.301 1.00 20.27 29 LEU B N 1
ATOM 2389 C CA . LEU B 1 30 ? 8.719 10.043 70.025 1.00 19.73 29 LEU B CA 1
ATOM 2390 C C . LEU B 1 30 ? 7.778 8.873 70.357 1.00 19.52 29 LEU B C 1
ATOM 2391 O O . LEU B 1 30 ? 6.657 9.046 70.799 1.00 17.69 29 LEU B O 1
ATOM 2396 N N . ASN B 1 31 ? 8.232 7.667 70.095 1.00 20.44 30 ASN B N 1
ATOM 2397 C CA A ASN B 1 31 ? 7.376 6.480 70.206 1.00 21.45 30 ASN B CA 1
ATOM 2398 C CA B ASN B 1 31 ? 7.438 6.520 70.374 0.00 20.00 30 ASN B CA 1
ATOM 2399 C C . ASN B 1 31 ? 8.287 5.281 70.301 1.00 21.91 30 ASN B C 1
ATOM 2400 O O . ASN B 1 31 ? 9.407 5.307 69.807 1.00 21.15 30 ASN B O 1
ATOM 2409 N N . ASP B 1 32 ? 7.811 4.245 70.959 1.00 22.55 31 ASP B N 1
ATOM 2410 C CA . ASP B 1 32 ? 8.524 2.999 71.011 1.00 22.89 31 ASP B CA 1
ATOM 2411 C C . ASP B 1 32 ? 7.500 1.880 70.846 1.00 22.02 31 ASP B C 1
ATOM 2412 O O . ASP B 1 32 ? 6.429 1.912 71.465 1.00 21.39 31 ASP B O 1
ATOM 2417 N N . THR B 1 33 ? 7.790 0.914 69.997 1.00 21.22 32 THR B N 1
ATOM 2418 C CA . THR B 1 33 ? 6.782 -0.135 69.682 1.00 21.56 32 THR B CA 1
ATOM 2419 C C . THR B 1 33 ? 7.471 -1.496 69.771 1.00 21.40 32 THR B C 1
ATOM 2420 O O . THR B 1 33 ? 8.468 -1.709 69.111 1.00 20.79 32 THR B O 1
ATOM 2424 N N . SER B 1 34 ? 6.958 -2.408 70.577 1.00 21.07 33 SER B N 1
ATOM 2425 C CA . SER B 1 34 ? 7.552 -3.756 70.673 1.00 21.16 33 SER B CA 1
ATOM 2426 C C . SER B 1 34 ? 7.550 -4.472 69.332 1.00 20.58 33 SER B C 1
ATOM 2427 O O . SER B 1 34 ? 6.565 -4.420 68.594 1.00 19.82 33 SER B O 1
ATOM 2430 N N . SER B 1 35 ? 8.631 -5.180 69.043 1.00 21.11 34 SER B N 1
ATOM 2431 C CA . SER B 1 35 ? 8.753 -5.911 67.793 1.00 21.24 34 SER B CA 1
ATOM 2432 C C . SER B 1 35 ? 9.308 -7.321 67.991 1.00 21.96 34 SER B C 1
ATOM 2433 O O . SER B 1 35 ? 9.899 -7.634 69.016 1.00 20.61 34 SER B O 1
ATOM 2436 N N . ARG B 1 36 ? 9.050 -8.169 66.995 1.00 22.28 35 ARG B N 1
ATOM 2437 C CA . ARG B 1 36 ? 9.598 -9.521 66.882 1.00 23.06 35 ARG B CA 1
ATOM 2438 C C . ARG B 1 36 ? 9.820 -9.770 65.407 1.00 23.43 35 ARG B C 1
ATOM 2439 O O . ARG B 1 36 ? 8.916 -9.605 64.592 1.00 23.44 35 ARG B O 1
ATOM 2447 N N . LEU B 1 37 ? 11.058 -10.065 65.079 1.00 22.69 36 LEU B N 1
ATOM 2448 C CA . LEU B 1 37 ? 11.444 -10.300 63.725 1.00 23.60 36 LEU B CA 1
ATOM 2449 C C . LEU B 1 37 ? 12.072 -11.671 63.667 1.00 23.68 36 LEU B C 1
ATOM 2450 O O . LEU B 1 37 ? 13.098 -11.938 64.277 1.00 24.04 36 LEU B O 1
ATOM 2455 N N A CYS B 1 38 ? 11.370 -12.598 63.019 0.50 23.03 37 CYS B N 1
ATOM 2456 N N B CYS B 1 38 ? 11.426 -12.488 62.863 0.50 23.86 37 CYS B N 1
ATOM 2457 C CA A CYS B 1 38 ? 11.871 -13.947 62.789 0.50 22.59 37 CYS B CA 1
ATOM 2458 C CA B CYS B 1 38 ? 11.774 -13.847 62.638 0.50 23.89 37 CYS B CA 1
ATOM 2459 C C A CYS B 1 38 ? 12.437 -14.069 61.370 0.50 22.86 37 CYS B C 1
ATOM 2460 C C B CYS B 1 38 ? 12.467 -13.946 61.290 0.50 23.49 37 CYS B C 1
ATOM 2461 O O A CYS B 1 38 ? 11.698 -13.923 60.388 0.50 21.63 37 CYS B O 1
ATOM 2462 O O B CYS B 1 38 ? 11.850 -13.636 60.270 0.50 22.30 37 CYS B O 1
ATOM 2467 N N . LEU B 1 39 ? 13.735 -14.358 61.279 1.00 22.69 38 LEU B N 1
ATOM 2468 C CA . LEU B 1 39 ? 14.407 -14.693 60.021 1.00 22.96 38 LEU B CA 1
ATOM 2469 C C . LEU B 1 39 ? 14.737 -16.166 60.071 1.00 23.51 38 LEU B C 1
ATOM 2470 O O . LEU B 1 39 ? 15.482 -16.626 60.964 1.00 22.41 38 LEU B O 1
ATOM 2475 N N . GLU B 1 40 ? 14.184 -16.906 59.117 1.00 23.97 39 GLU B N 1
ATOM 2476 C CA . GLU B 1 40 ? 14.288 -18.357 59.099 1.00 24.80 39 GLU B CA 1
ATOM 2477 C C . GLU B 1 40 ? 14.630 -18.837 57.714 1.00 24.12 39 GLU B C 1
ATOM 2478 O O . GLU B 1 40 ? 14.156 -18.296 56.730 1.00 22.50 39 GLU B O 1
ATOM 2484 N N . GLY B 1 41 ? 15.499 -19.835 57.649 1.00 24.54 40 GLY B N 1
ATOM 2485 C CA . GLY B 1 41 ? 15.897 -20.391 56.377 1.00 24.75 40 GLY B CA 1
ATOM 2486 C C . GLY B 1 41 ? 14.951 -21.517 56.050 1.00 25.84 40 GLY B C 1
ATOM 2487 O O . GLY B 1 41 ? 14.513 -22.235 56.959 1.00 25.66 40 GLY B O 1
ATOM 2488 N N . LEU B 1 42 ? 14.640 -21.669 54.759 1.00 26.14 41 LEU B N 1
ATOM 2489 C CA . LEU B 1 42 ? 13.829 -22.765 54.248 1.00 26.74 41 LEU B CA 1
ATOM 2490 C C . LEU B 1 42 ? 14.584 -23.445 53.103 1.00 26.54 41 LEU B C 1
ATOM 2491 O O . LEU B 1 42 ? 15.460 -22.835 52.466 1.00 26.40 41 LEU B O 1
ATOM 2496 N N . ASN B 1 43 ? 14.208 -24.690 52.833 1.00 26.16 42 ASN B N 1
ATOM 2497 C CA . ASN B 1 43 ? 14.830 -25.522 51.793 1.00 25.77 42 ASN B CA 1
ATOM 2498 C C . ASN B 1 43 ? 16.361 -25.476 51.869 1.00 25.67 42 ASN B C 1
ATOM 2499 O O . ASN B 1 43 ? 17.040 -25.077 50.932 1.00 25.51 42 ASN B O 1
ATOM 2504 N N . ASN B 1 44 ? 16.885 -25.874 53.027 1.00 25.41 43 ASN B N 1
ATOM 2505 C CA . ASN B 1 44 ? 18.316 -25.926 53.287 1.00 26.42 43 ASN B CA 1
ATOM 2506 C C . ASN B 1 44 ? 18.921 -24.564 53.064 1.00 25.83 43 ASN B C 1
ATOM 2507 O O . ASN B 1 44 ? 19.925 -24.438 52.389 1.00 25.25 43 ASN B O 1
ATOM 2512 N N . ASN B 1 45 ? 18.257 -23.548 53.618 1.00 25.72 44 ASN B N 1
ATOM 2513 C CA . ASN B 1 45 ? 18.721 -22.147 53.576 1.00 26.30 44 ASN B CA 1
ATOM 2514 C C . ASN B 1 45 ? 18.910 -21.584 52.183 1.00 26.28 44 ASN B C 1
ATOM 2515 O O . ASN B 1 45 ? 19.706 -20.688 51.997 1.00 26.07 44 ASN B O 1
ATOM 2520 N N . GLN B 1 46 ? 18.166 -22.098 51.213 1.00 26.41 45 GLN B N 1
ATOM 2521 C CA . GLN B 1 46 ? 18.148 -21.533 49.863 1.00 27.61 45 GLN B CA 1
ATOM 2522 C C . GLN B 1 46 ? 17.139 -20.377 49.776 1.00 27.09 45 GLN B C 1
ATOM 2523 O O . GLN B 1 46 ? 17.241 -19.520 48.905 1.00 26.91 45 GLN B O 1
ATOM 2529 N N . THR B 1 47 ? 16.176 -20.370 50.696 1.00 26.73 46 THR B N 1
ATOM 2530 C CA . THR B 1 47 ? 15.226 -19.272 50.868 1.00 26.62 46 THR B CA 1
ATOM 2531 C C . THR B 1 47 ? 15.260 -18.790 52.310 1.00 25.70 46 THR B C 1
ATOM 2532 O O . THR B 1 47 ? 15.334 -19.592 53.234 1.00 25.52 46 THR B O 1
ATOM 2536 N N . VAL B 1 48 ? 15.212 -17.478 52.505 1.00 24.48 47 VAL B N 1
ATOM 2537 C CA . VAL B 1 48 ? 15.065 -16.943 53.844 1.00 24.24 47 VAL B CA 1
ATOM 2538 C C . VAL B 1 48 ? 13.738 -16.199 53.935 1.00 24.67 47 VAL B C 1
ATOM 2539 O O . VAL B 1 48 ? 13.436 -15.342 53.088 1.00 24.65 47 VAL B O 1
ATOM 2543 N N . ARG B 1 49 ? 12.975 -16.529 54.979 1.00 25.22 48 ARG B N 1
ATOM 2544 C CA . ARG B 1 49 ? 11.711 -15.854 55.277 1.00 25.37 48 ARG B CA 1
ATOM 2545 C C . ARG B 1 49 ? 11.839 -14.930 56.495 1.00 25.10 48 ARG B C 1
ATOM 2546 O O . ARG B 1 49 ? 12.239 -15.357 57.577 1.00 24.22 48 ARG B O 1
ATOM 2554 N N . LEU B 1 50 ? 11.452 -13.674 56.289 1.00 25.25 49 LEU B N 1
ATOM 2555 C CA . LEU B 1 50 ? 11.448 -12.649 57.313 1.00 25.74 49 LEU B CA 1
ATOM 2556 C C . LEU B 1 50 ? 10.027 -12.410 57.711 1.00 25.81 49 LEU B C 1
ATOM 2557 O O . LEU B 1 50 ? 9.191 -12.132 56.856 1.00 25.59 49 LEU B O 1
ATOM 2562 N N . THR B 1 51 ? 9.731 -12.532 58.994 1.00 25.11 50 THR B N 1
ATOM 2563 C CA . THR B 1 51 ? 8.406 -12.161 59.496 1.00 24.72 50 THR B CA 1
ATOM 2564 C C . THR B 1 51 ? 8.564 -11.142 60.622 1.00 23.82 50 THR B C 1
ATOM 2565 O O . THR B 1 51 ? 9.082 -11.485 61.672 1.00 21.74 50 THR B O 1
ATOM 2569 N N . LEU B 1 52 ? 8.094 -9.913 60.380 1.00 23.95 51 LEU B N 1
ATOM 2570 C CA . LEU B 1 52 ? 8.160 -8.813 61.343 1.00 23.97 51 LEU B CA 1
ATOM 2571 C C . LEU B 1 52 ? 6.785 -8.496 61.941 1.00 24.85 51 LEU B C 1
ATOM 2572 O O . LEU B 1 52 ? 5.925 -7.992 61.230 1.00 23.53 51 LEU B O 1
ATOM 2577 N N . SER B 1 53 ? 6.646 -8.726 63.246 1.00 25.04 52 SER B N 1
ATOM 2578 C CA . SER B 1 53 ? 5.450 -8.419 63.994 1.00 27.11 52 SER B CA 1
ATOM 2579 C C . SER B 1 53 ? 5.749 -7.227 64.898 1.00 27.43 52 SER B C 1
ATOM 2580 O O . SER B 1 53 ? 6.810 -7.162 65.504 1.00 25.85 52 SER B O 1
ATOM 2583 N N . ARG B 1 54 ? 4.806 -6.292 64.962 1.00 27.52 53 ARG B N 1
ATOM 2584 C CA . ARG B 1 54 ? 4.931 -5.118 65.793 1.00 28.56 53 ARG B CA 1
ATOM 2585 C C . ARG B 1 54 ? 3.586 -4.845 66.418 1.00 28.97 53 ARG B C 1
ATOM 2586 O O . ARG B 1 54 ? 2.575 -4.934 65.754 1.00 28.73 53 ARG B O 1
ATOM 2594 N N . SER B 1 55 ? 3.593 -4.534 67.710 1.00 30.15 54 SER B N 1
ATOM 2595 C CA . SER B 1 55 ? 2.383 -4.190 68.462 1.00 30.39 54 SER B CA 1
ATOM 2596 C C . SER B 1 55 ? 1.446 -3.308 67.671 1.00 29.65 54 SER B C 1
ATOM 2597 O O . SER B 1 55 ? 1.845 -2.247 67.231 1.00 28.42 54 SER B O 1
ATOM 2600 N N . GLY B 1 56 ? 0.199 -3.737 67.491 1.00 30.65 55 GLY B N 1
ATOM 2601 C CA . GLY B 1 56 ? -0.784 -2.904 66.832 1.00 30.98 55 GLY B CA 1
ATOM 2602 C C . GLY B 1 56 ? -0.630 -2.703 65.332 1.00 31.73 55 GLY B C 1
ATOM 2603 O O . GLY B 1 56 ? -1.471 -2.056 64.715 1.00 32.32 55 GLY B O 1
ATOM 2604 N N . LYS B 1 57 ? 0.402 -3.269 64.725 1.00 31.42 56 LYS B N 1
ATOM 2605 C CA . LYS B 1 57 ? 0.573 -3.194 63.277 1.00 31.70 56 LYS B CA 1
ATOM 2606 C C . LYS B 1 57 ? 0.303 -4.565 62.646 1.00 31.73 56 LYS B C 1
ATOM 2607 O O . LYS B 1 57 ? 0.208 -5.587 63.345 1.00 29.61 56 LYS B O 1
ATOM 2611 N N . ASP B 1 58 ? 0.147 -4.569 61.323 1.00 32.30 57 ASP B N 1
ATOM 2612 C CA . ASP B 1 58 ? 0.012 -5.812 60.553 1.00 32.97 57 ASP B CA 1
ATOM 2613 C C . ASP B 1 58 ? 1.394 -6.418 60.439 1.00 32.21 57 ASP B C 1
ATOM 2614 O O . ASP B 1 58 ? 2.360 -5.677 60.417 1.00 32.96 57 ASP B O 1
ATOM 2619 N N . ASP B 1 59 ? 1.468 -7.754 60.426 1.00 32.20 58 ASP B N 1
ATOM 2620 C CA . ASP B 1 59 ? 2.703 -8.469 60.133 1.00 32.60 58 ASP B CA 1
ATOM 2621 C C . ASP B 1 59 ? 3.236 -8.063 58.760 1.00 32.13 58 ASP B C 1
ATOM 2622 O O . ASP B 1 59 ? 2.472 -7.815 57.843 1.00 33.31 58 ASP B O 1
ATOM 2627 N N . VAL B 1 60 ? 4.547 -8.019 58.627 1.00 31.43 59 VAL B N 1
ATOM 2628 C CA . VAL B 1 60 ? 5.204 -7.796 57.355 1.00 31.21 59 VAL B CA 1
ATOM 2629 C C . VAL B 1 60 ? 6.032 -9.048 57.046 1.00 31.55 59 VAL B C 1
ATOM 2630 O O . VAL B 1 60 ? 6.890 -9.432 57.828 1.00 29.45 59 VAL B O 1
ATOM 2634 N N . ILE B 1 61 ? 5.754 -9.673 55.908 1.00 31.43 60 ILE B N 1
ATOM 2635 C CA . ILE B 1 61 ? 6.426 -10.900 55.532 1.00 32.12 60 ILE B CA 1
ATOM 2636 C C . ILE B 1 61 ? 7.154 -10.673 54.219 1.00 32.21 60 ILE B C 1
ATOM 2637 O O . ILE B 1 61 ? 6.571 -10.176 53.272 1.00 32.89 60 ILE B O 1
ATOM 2642 N N . ARG B 1 62 ? 8.444 -10.982 54.191 1.00 31.90 61 ARG B N 1
ATOM 2643 C CA . ARG B 1 62 ? 9.234 -10.907 52.967 1.00 31.83 61 ARG B CA 1
ATOM 2644 C C . ARG B 1 62 ? 10.000 -12.205 52.833 1.00 31.50 61 ARG B C 1
ATOM 2645 O O . ARG B 1 62 ? 10.365 -12.820 53.838 1.00 29.99 61 ARG B O 1
ATOM 2653 N N . GLU B 1 63 ? 10.241 -12.627 51.595 1.00 31.37 62 GLU B N 1
ATOM 2654 C CA . GLU B 1 63 ? 11.085 -13.794 51.334 1.00 31.33 62 GLU B CA 1
ATOM 2655 C C . GLU B 1 63 ? 12.211 -13.358 50.424 1.00 31.45 62 GLU B C 1
ATOM 2656 O O . GLU B 1 63 ? 12.023 -12.461 49.595 1.00 31.88 62 GLU B O 1
ATOM 2662 N N . PHE B 1 64 ? 13.386 -13.947 50.658 1.00 30.86 63 PHE B N 1
ATOM 2663 C CA . PHE B 1 64 ? 14.630 -13.592 49.994 1.00 30.64 63 PHE B CA 1
ATOM 2664 C C . PHE B 1 64 ? 15.213 -14.857 49.422 1.00 29.75 63 PHE B C 1
ATOM 2665 O O . PHE B 1 64 ? 15.305 -15.872 50.118 1.00 28.96 63 PHE B O 1
ATOM 2673 N N . ARG B 1 65 ? 15.556 -14.809 48.139 1.00 28.90 64 ARG B N 1
ATOM 2674 C CA . ARG B 1 65 ? 16.281 -15.897 47.504 1.00 28.62 64 ARG B CA 1
ATOM 2675 C C . ARG B 1 65 ? 17.638 -15.437 46.998 1.00 26.83 64 ARG B C 1
ATOM 2676 O O . ARG B 1 65 ? 18.395 -16.241 46.474 1.00 25.68 64 ARG B O 1
ATOM 2684 N N . SER B 1 66 ? 17.942 -14.154 47.154 1.00 24.85 65 SER B N 1
ATOM 2685 C CA . SER B 1 66 ? 19.325 -13.637 46.978 1.00 24.42 65 SER B CA 1
ATOM 2686 C C . SER B 1 66 ? 19.469 -12.347 47.760 1.00 23.58 65 SER B C 1
ATOM 2687 O O . SER B 1 66 ? 18.492 -11.848 48.318 1.00 23.28 65 SER B O 1
ATOM 2690 N N . VAL B 1 67 ? 20.704 -11.858 47.849 1.00 22.68 66 VAL B N 1
ATOM 2691 C CA . VAL B 1 67 ? 21.018 -10.541 48.379 1.00 22.49 66 VAL B CA 1
ATOM 2692 C C . VAL B 1 67 ? 21.906 -9.828 47.356 1.00 22.86 66 VAL B C 1
ATOM 2693 O O . VAL B 1 67 ? 22.670 -10.472 46.635 1.00 23.57 66 VAL B O 1
ATOM 2697 N N . GLY B 1 68 ? 21.813 -8.503 47.315 1.00 23.65 67 GLY B N 1
ATOM 2698 C CA . GLY B 1 68 ? 22.600 -7.690 46.403 1.00 22.80 67 GLY B CA 1
ATOM 2699 C C . GLY B 1 68 ? 21.929 -6.354 46.226 1.00 22.96 67 GLY B C 1
ATOM 2700 O O . GLY B 1 68 ? 21.217 -5.914 47.113 1.00 22.85 67 GLY B O 1
ATOM 2701 N N . GLY B 1 69 ? 22.126 -5.728 45.067 1.00 22.53 68 GLY B N 1
ATOM 2702 C CA . GLY B 1 69 ? 21.654 -4.371 44.866 1.00 23.20 68 GLY B CA 1
ATOM 2703 C C . GLY B 1 69 ? 22.189 -3.352 45.886 1.00 22.16 68 GLY B C 1
ATOM 2704 O O . GLY B 1 69 ? 23.394 -3.142 45.990 1.00 23.24 68 GLY B O 1
ATOM 2705 N N . GLY B 1 70 ? 21.281 -2.722 46.628 1.00 21.94 69 GLY B N 1
ATOM 2706 C CA . GLY B 1 70 ? 21.613 -1.686 47.606 1.00 21.30 69 GLY B CA 1
ATOM 2707 C C . GLY B 1 70 ? 22.016 -2.236 48.967 1.00 21.08 69 GLY B C 1
ATOM 2708 O O . GLY B 1 70 ? 22.253 -1.458 49.908 1.00 22.16 69 GLY B O 1
ATOM 2709 N N . LEU B 1 71 ? 22.057 -3.569 49.077 1.00 20.05 70 LEU B N 1
ATOM 2710 C CA . LEU B 1 71 ? 22.355 -4.275 50.335 1.00 20.52 70 LEU B CA 1
ATOM 2711 C C . LEU B 1 71 ? 23.751 -4.882 50.294 1.00 20.23 70 LEU B C 1
ATOM 2712 O O . LEU B 1 71 ? 24.132 -5.576 49.334 1.00 20.19 70 LEU B O 1
ATOM 2717 N N . LEU B 1 72 ? 24.507 -4.651 51.360 1.00 20.59 71 LEU B N 1
ATOM 2718 C CA . LEU B 1 72 ? 25.848 -5.236 51.486 1.00 20.26 71 LEU B CA 1
ATOM 2719 C C . LEU B 1 72 ? 26.112 -5.611 52.958 1.00 19.48 71 LEU B C 1
ATOM 2720 O O . LEU B 1 72 ? 25.738 -4.840 53.861 1.00 19.68 71 LEU B O 1
ATOM 2725 N N . PHE B 1 73 ? 26.818 -6.737 53.165 1.00 19.33 72 PHE B N 1
ATOM 2726 C CA . PHE B 1 73 ? 27.040 -7.331 54.487 1.00 17.99 72 PHE B CA 1
ATOM 2727 C C . PHE B 1 73 ? 28.508 -7.403 54.805 1.00 17.73 72 PHE B C 1
ATOM 2728 O O . PHE B 1 73 ? 29.316 -7.639 53.918 1.00 18.99 72 PHE B O 1
ATOM 2736 N N . PHE B 1 74 ? 28.816 -7.264 56.093 1.00 17.46 73 PHE B N 1
ATOM 2737 C CA . PHE B 1 74 ? 30.125 -7.690 56.622 1.00 17.78 73 PHE B CA 1
ATOM 2738 C C . PHE B 1 74 ? 30.093 -9.141 57.148 1.00 18.46 73 PHE B C 1
ATOM 2739 O O . PHE B 1 74 ? 29.021 -9.720 57.316 1.00 20.38 73 PHE B O 1
ATOM 2747 N N . GLU B 1 75 ? 31.258 -9.737 57.404 1.00 20.39 74 GLU B N 1
ATOM 2748 C CA . GLU B 1 75 ? 31.309 -11.136 57.786 1.00 22.10 74 GLU B CA 1
ATOM 2749 C C . GLU B 1 75 ? 30.465 -11.537 58.991 1.00 22.40 74 GLU B C 1
ATOM 2750 O O . GLU B 1 75 ? 30.035 -12.680 59.083 1.00 23.72 74 GLU B O 1
ATOM 2756 N N . ASN B 1 76 ? 30.226 -10.614 59.925 1.00 21.57 75 ASN B N 1
ATOM 2757 C CA . ASN B 1 76 ? 29.486 -10.942 61.132 1.00 21.38 75 ASN B CA 1
ATOM 2758 C C . ASN B 1 76 ? 28.003 -10.747 60.982 1.00 20.70 75 ASN B C 1
ATOM 2759 O O . ASN B 1 76 ? 27.226 -10.938 61.957 1.00 22.28 75 ASN B O 1
ATOM 2764 N N . GLY B 1 77 ? 27.588 -10.394 59.778 1.00 19.06 76 GLY B N 1
ATOM 2765 C CA . GLY B 1 77 ? 26.165 -10.207 59.529 1.00 19.04 76 GLY B CA 1
ATOM 2766 C C . GLY B 1 77 ? 25.713 -8.764 59.568 1.00 18.79 76 GLY B C 1
ATOM 2767 O O . GLY B 1 77 ? 24.587 -8.473 59.187 1.00 20.28 76 GLY B O 1
ATOM 2768 N N . SER B 1 78 ? 26.577 -7.856 60.057 1.00 18.88 77 SER B N 1
ATOM 2769 C CA . SER B 1 78 ? 26.354 -6.387 60.025 1.00 18.90 77 SER B CA 1
ATOM 2770 C C . SER B 1 78 ? 26.102 -5.998 58.578 1.00 19.38 77 SER B C 1
ATOM 2771 O O . SER B 1 78 ? 26.624 -6.626 57.683 1.00 18.82 77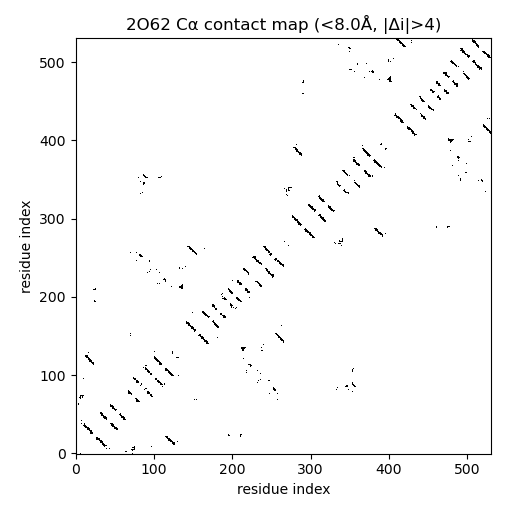 SER B O 1
ATOM 2774 N N . PHE B 1 79 ? 25.251 -5.013 58.337 1.00 19.72 78 PHE B N 1
ATOM 2775 C CA . PHE B 1 79 ? 24.943 -4.661 56.975 1.00 18.82 78 PHE B CA 1
ATOM 2776 C C . PHE B 1 79 ? 24.403 -3.244 56.823 1.00 18.96 78 PHE B C 1
ATOM 2777 O O . PHE B 1 79 ? 24.073 -2.562 57.787 1.00 18.44 78 PHE B O 1
ATOM 2785 N N . SER B 1 80 ? 24.301 -2.826 55.576 1.00 18.50 79 SER B N 1
ATOM 2786 C CA . SER B 1 80 ? 23.605 -1.590 55.240 1.00 18.62 79 SER B CA 1
ATOM 2787 C C . SER B 1 80 ? 22.817 -1.804 53.976 1.00 18.96 79 SER B C 1
ATOM 2788 O O . SER B 1 80 ? 23.259 -2.500 53.024 1.00 18.34 79 SER B O 1
ATOM 2791 N N . GLU B 1 81 ? 21.598 -1.289 54.015 1.00 19.86 80 GLU B N 1
ATOM 2792 C CA . GLU B 1 81 ? 20.667 -1.266 52.898 1.00 21.33 80 GLU B CA 1
ATOM 2793 C C . GLU B 1 81 ? 20.405 0.184 52.547 1.00 21.76 80 GLU B C 1
ATOM 2794 O O . GLU B 1 81 ? 20.319 1.040 53.440 1.00 21.78 80 GLU B O 1
ATOM 2800 N N . GLY B 1 82 ? 20.392 0.494 51.254 1.00 21.02 81 GLY B N 1
ATOM 2801 C CA . GLY B 1 82 ? 20.087 1.873 50.813 1.00 21.79 81 GLY B CA 1
ATOM 2802 C C . GLY B 1 82 ? 20.158 2.021 49.313 1.00 21.69 81 GLY B C 1
ATOM 2803 O O . GLY B 1 82 ? 20.047 1.042 48.582 1.00 22.26 81 GLY B O 1
ATOM 2804 N N . LEU B 1 83 ? 20.296 3.259 48.852 1.00 21.97 82 LEU B N 1
ATOM 2805 C CA . LEU B 1 83 ? 20.274 3.538 47.409 1.00 22.67 82 LEU B CA 1
ATOM 2806 C C . LEU B 1 83 ? 21.599 3.208 46.756 1.00 22.95 82 LEU B C 1
ATOM 2807 O O . LEU B 1 83 ? 22.622 3.334 47.367 1.00 21.40 82 LEU B O 1
ATOM 2812 N N . ILE B 1 84 ? 21.556 2.780 45.498 1.00 23.52 83 ILE B N 1
ATOM 2813 C CA . ILE B 1 84 ? 22.778 2.568 44.705 1.00 24.42 83 ILE B CA 1
ATOM 2814 C C . ILE B 1 84 ? 23.211 3.885 44.076 1.00 24.11 83 ILE B C 1
ATOM 2815 O O . ILE B 1 84 ? 24.394 4.125 43.820 1.00 23.73 83 ILE B O 1
ATOM 2820 N N . GLN B 1 85 ? 22.225 4.743 43.841 1.00 25.21 84 GLN B N 1
ATOM 2821 C CA . GLN B 1 85 ? 22.404 6.008 43.129 1.00 25.41 84 GLN B CA 1
ATOM 2822 C C . GLN B 1 85 ? 21.556 7.102 43.775 1.00 25.53 84 GLN B C 1
ATOM 2823 O O . GLN B 1 85 ? 20.364 6.934 43.999 1.00 25.23 84 GLN B O 1
ATOM 2829 N N . LEU B 1 86 ? 22.189 8.230 44.080 1.00 25.54 85 LEU B N 1
ATOM 2830 C CA . LEU B 1 86 ? 21.501 9.408 44.620 1.00 26.06 85 LEU B CA 1
ATOM 2831 C C . LEU B 1 86 ? 21.266 10.419 43.497 1.00 25.24 85 LEU B C 1
ATOM 2832 O O . LEU B 1 86 ? 22.189 10.795 42.806 1.00 26.46 85 LEU B O 1
ATOM 2837 N N . GLY B 1 87 ? 20.012 10.829 43.312 1.00 23.57 86 GLY B N 1
ATOM 2838 C CA . GLY B 1 87 ? 19.638 11.721 42.244 1.00 22.39 86 GLY B CA 1
ATOM 2839 C C . GLY B 1 87 ? 18.249 12.260 42.516 1.00 20.73 86 GLY B C 1
ATOM 2840 O O . GLY B 1 87 ? 17.720 12.088 43.619 1.00 20.38 86 GLY B O 1
ATOM 2841 N N . PRO B 1 88 ? 17.668 12.910 41.517 1.00 20.15 87 PRO B N 1
ATOM 2842 C CA . PRO B 1 88 ? 16.412 13.616 41.660 1.00 19.63 87 PRO B CA 1
ATOM 2843 C C . PRO B 1 88 ? 15.144 12.750 41.690 1.00 19.07 87 PRO B C 1
ATOM 2844 O O . PRO B 1 88 ? 14.052 13.281 41.937 1.00 18.57 87 PRO B O 1
ATOM 2848 N N . PHE B 1 89 ? 15.276 11.446 41.447 1.00 18.40 88 PHE B N 1
ATOM 2849 C CA . PHE B 1 89 ? 14.097 10.627 41.237 1.00 18.00 88 PHE B CA 1
ATOM 2850 C C . PHE B 1 89 ? 13.642 9.826 42.454 1.00 17.63 88 PHE B C 1
ATOM 2851 O O . PHE B 1 89 ? 12.656 9.123 42.351 1.00 15.96 88 PHE B O 1
ATOM 2859 N N . SER B 1 90 ? 14.350 9.942 43.578 1.00 18.05 89 SER B N 1
ATOM 2860 C CA . SER B 1 90 ? 13.975 9.298 44.840 1.00 17.77 89 SER B CA 1
ATOM 2861 C C . SER B 1 90 ? 14.440 10.129 45.998 1.00 19.34 89 SER B C 1
ATOM 2862 O O . SER B 1 90 ? 15.579 10.632 46.009 1.00 18.89 89 SER B O 1
ATOM 2865 N N . GLU B 1 91 ? 13.613 10.194 47.031 1.00 18.79 90 GLU B N 1
ATOM 2866 C CA . GLU B 1 91 ? 14.087 10.658 48.322 1.00 19.55 90 GLU B CA 1
ATOM 2867 C C . GLU B 1 91 ? 15.230 9.773 48.802 1.00 20.38 90 GLU B C 1
ATOM 2868 O O . GLU B 1 91 ? 15.285 8.580 48.490 1.00 19.44 90 GLU B O 1
ATOM 2874 N N . PHE B 1 92 ? 16.137 10.350 49.567 1.00 21.51 91 PHE B N 1
ATOM 2875 C CA . PHE B 1 92 ? 17.260 9.610 50.080 1.00 21.01 91 PHE B CA 1
ATOM 2876 C C . PHE B 1 92 ? 16.860 8.900 51.372 1.00 21.20 91 PHE B C 1
ATOM 2877 O O . PHE B 1 92 ? 15.872 9.270 52.018 1.00 19.57 91 PHE B O 1
ATOM 2885 N N . GLY B 1 93 ? 17.656 7.910 51.762 1.00 20.26 92 GLY B N 1
ATOM 2886 C CA . GLY B 1 93 ? 17.407 7.133 52.981 1.00 20.82 92 GLY B CA 1
ATOM 2887 C C . GLY B 1 93 ? 18.350 5.947 53.023 1.00 21.27 92 GLY B C 1
ATOM 2888 O O . GLY B 1 93 ? 18.985 5.617 52.012 1.00 21.57 92 GLY B O 1
ATOM 2889 N N . GLY B 1 94 ? 18.504 5.337 54.204 1.00 19.87 93 GLY B N 1
ATOM 2890 C CA . GLY B 1 94 ? 19.277 4.107 54.311 1.00 20.12 93 GLY B CA 1
ATOM 2891 C C . GLY B 1 94 ? 19.240 3.527 55.694 1.00 19.71 93 GLY B C 1
ATOM 2892 O O . GLY B 1 94 ? 18.781 4.200 56.634 1.00 20.64 93 GLY B O 1
ATOM 2893 N N . GLU B 1 95 ? 19.720 2.294 55.829 1.00 20.20 94 GLU B N 1
ATOM 2894 C CA . GLU B 1 95 ? 19.742 1.596 57.103 1.00 20.54 94 GLU B CA 1
ATOM 2895 C C . GLU B 1 95 ? 21.185 1.169 57.331 1.00 19.58 94 GLU B C 1
ATOM 2896 O O . GLU B 1 95 ? 21.837 0.700 56.416 1.00 21.69 94 GLU B O 1
ATOM 2902 N N . LEU B 1 96 ? 21.621 1.272 58.566 1.00 20.32 95 LEU B N 1
ATOM 2903 C CA . LEU B 1 96 ? 22.954 0.872 58.968 1.00 20.32 95 LEU B CA 1
ATOM 2904 C C . LEU B 1 96 ? 22.686 -0.013 60.164 1.00 20.21 95 LEU B C 1
ATOM 2905 O O . LEU B 1 96 ? 22.061 0.459 61.112 1.00 19.91 95 LEU B O 1
ATOM 2910 N N . ALA B 1 97 ? 23.129 -1.264 60.106 1.00 18.99 96 ALA B N 1
ATOM 2911 C CA . ALA B 1 97 ? 22.776 -2.297 61.071 1.00 18.46 96 ALA B CA 1
ATOM 2912 C C . ALA B 1 97 ? 24.000 -3.026 61.596 1.00 19.97 96 ALA B C 1
ATOM 2913 O O . ALA B 1 97 ? 24.611 -3.712 60.833 1.00 19.39 96 ALA B O 1
ATOM 2915 N N . PHE B 1 98 ? 24.234 -2.960 62.909 1.00 19.78 97 PHE B N 1
ATOM 2916 C CA . PHE B 1 98 ? 25.234 -3.703 63.602 1.00 20.85 97 PHE B CA 1
ATOM 2917 C C . PHE B 1 98 ? 24.742 -4.999 64.243 1.00 20.81 97 PHE B C 1
ATOM 2918 O O . PHE B 1 98 ? 23.648 -5.060 64.798 1.00 19.65 97 PHE B O 1
ATOM 2926 N N . VAL B 1 99 ? 25.598 -6.009 64.212 1.00 21.66 98 VAL B N 1
ATOM 2927 C CA . VAL B 1 99 ? 25.342 -7.255 64.900 1.00 23.29 98 VAL B CA 1
ATOM 2928 C C . VAL B 1 99 ? 26.470 -7.415 65.916 1.00 22.68 98 VAL B C 1
ATOM 2929 O O . VAL B 1 99 ? 27.637 -7.229 65.571 1.00 23.26 98 VAL B O 1
ATOM 2933 N N . HIS B 1 100 ? 26.148 -7.720 67.162 1.00 22.62 99 HIS B N 1
ATOM 2934 C CA . HIS B 1 100 ? 27.201 -8.023 68.158 1.00 23.86 99 HIS B CA 1
ATOM 2935 C C . HIS B 1 100 ? 26.693 -9.077 69.132 1.00 24.07 99 HIS B C 1
ATOM 2936 O O . HIS B 1 100 ? 25.715 -8.830 69.813 1.00 21.92 99 HIS B O 1
ATOM 2943 N N . GLU B 1 101 ? 27.321 -10.249 69.174 1.00 25.25 100 GLU B N 1
ATOM 2944 C CA . GLU B 1 101 ? 26.850 -11.316 70.059 1.00 26.57 100 GLU B CA 1
ATOM 2945 C C . GLU B 1 101 ? 25.334 -11.612 69.832 1.00 25.62 100 GLU B C 1
ATOM 2946 O O . GLU B 1 101 ? 24.920 -11.937 68.723 1.00 25.35 100 GLU B O 1
ATOM 2952 N N . ASN B 1 102 ? 24.525 -11.443 70.879 1.00 23.99 101 ASN B N 1
ATOM 2953 C CA . ASN B 1 102 ? 23.089 -11.775 70.893 1.00 24.86 101 ASN B CA 1
ATOM 2954 C C . ASN B 1 102 ? 22.208 -10.620 70.479 1.00 22.47 101 ASN B C 1
ATOM 2955 O O . ASN B 1 102 ? 20.993 -10.694 70.645 1.00 23.62 101 ASN B O 1
ATOM 2960 N N . ARG B 1 103 ? 22.826 -9.538 70.025 1.00 22.23 102 ARG B N 1
ATOM 2961 C CA . ARG B 1 103 ? 22.158 -8.257 69.798 1.00 21.50 102 ARG B CA 1
ATOM 2962 C C . ARG B 1 103 ? 22.354 -7.728 68.384 1.00 20.37 102 ARG B C 1
ATOM 2963 O O . ARG B 1 103 ? 23.385 -7.968 67.737 1.00 20.37 102 ARG B O 1
ATOM 2971 N N . ARG B 1 104 ? 21.383 -6.926 67.963 1.00 20.50 103 ARG B N 1
ATOM 2972 C CA . ARG B 1 104 ? 21.509 -6.087 66.821 1.00 20.17 103 ARG B CA 1
ATOM 2973 C C . ARG B 1 104 ? 21.075 -4.671 67.234 1.00 19.96 103 ARG B C 1
ATOM 2974 O O . ARG B 1 104 ? 20.236 -4.472 68.142 1.00 20.55 103 ARG B O 1
ATOM 2982 N N . LEU B 1 105 ? 21.658 -3.702 66.544 1.00 19.00 104 LEU B N 1
ATOM 2983 C CA . LEU B 1 105 ? 21.292 -2.297 66.684 1.00 20.46 104 LEU B CA 1
ATOM 2984 C C . LEU B 1 105 ? 21.224 -1.726 65.270 1.00 19.37 104 LEU B C 1
ATOM 2985 O O . LEU B 1 105 ? 22.216 -1.768 64.572 1.00 19.78 104 LEU B O 1
ATOM 2990 N N . ARG B 1 106 ? 20.041 -1.266 64.855 1.00 20.98 105 ARG B N 1
ATOM 2991 C CA . ARG B 1 106 ? 19.834 -0.895 63.476 1.00 20.92 105 ARG B CA 1
ATOM 2992 C C . ARG B 1 106 ? 19.257 0.496 63.418 1.00 21.51 105 ARG B C 1
ATOM 2993 O O . ARG B 1 106 ? 18.314 0.832 64.150 1.00 20.96 105 ARG B O 1
ATOM 3001 N N . LEU B 1 107 ? 19.867 1.311 62.569 1.00 21.18 106 LEU B N 1
ATOM 3002 C CA . LEU B 1 107 ? 19.459 2.707 62.433 1.00 21.17 106 LEU B CA 1
ATOM 3003 C C . LEU B 1 107 ? 18.933 2.944 61.031 1.00 21.37 106 LEU B C 1
ATOM 3004 O O . LEU B 1 107 ? 19.649 2.659 60.076 1.00 21.31 106 LEU B O 1
ATOM 3009 N N . VAL B 1 108 ? 17.726 3.503 60.930 1.00 20.80 107 VAL B N 1
ATOM 3010 C CA . VAL B 1 108 ? 17.151 3.883 59.639 1.00 20.50 107 VAL B CA 1
ATOM 3011 C C . VAL B 1 108 ? 16.959 5.371 59.615 1.00 21.70 107 VAL B C 1
ATOM 3012 O O . VAL B 1 108 ? 16.247 5.935 60.503 1.00 19.95 107 VAL B O 1
ATOM 3016 N N . GLN B 1 109 ? 17.528 6.002 58.574 1.00 21.58 108 GLN B N 1
ATOM 3017 C CA . GLN B 1 109 ? 17.378 7.432 58.355 1.00 21.63 108 GLN B CA 1
ATOM 3018 C C . GLN B 1 109 ? 16.669 7.638 57.035 1.00 20.86 108 GLN B C 1
ATOM 3019 O O . GLN B 1 109 ? 17.054 7.057 56.030 1.00 18.06 108 GLN B O 1
ATOM 3025 N N . LEU B 1 110 ? 15.581 8.408 57.069 1.00 19.91 109 LEU B N 1
ATOM 3026 C CA . LEU B 1 110 ? 14.813 8.786 55.918 1.00 18.90 109 LEU B CA 1
ATOM 3027 C C . LEU B 1 110 ? 14.834 10.308 55.710 1.00 19.14 109 LEU B C 1
ATOM 3028 O O . LEU B 1 110 ? 14.795 11.068 56.679 1.00 19.20 109 LEU B O 1
ATOM 3033 N N . PHE B 1 111 ? 14.837 10.736 54.436 1.00 17.86 110 PHE B N 1
ATOM 3034 C CA . PHE B 1 111 ? 14.900 12.150 54.083 1.00 17.93 110 PHE B CA 1
ATOM 3035 C C . PHE B 1 111 ? 13.702 12.513 53.205 1.00 18.10 110 PHE B C 1
ATOM 3036 O O . PHE B 1 111 ? 13.123 11.636 52.545 1.00 16.85 110 PHE B O 1
ATOM 3044 N N . ASP B 1 112 ? 13.337 13.803 53.190 1.00 18.20 111 ASP B N 1
ATOM 3045 C CA . ASP B 1 112 ? 12.224 14.287 52.380 1.00 19.19 111 ASP B CA 1
ATOM 3046 C C . ASP B 1 112 ? 12.691 14.810 51.008 1.00 18.95 111 ASP B C 1
ATOM 3047 O O . ASP B 1 112 ? 13.836 14.667 50.663 1.00 19.24 111 ASP B O 1
ATOM 3052 N N . ARG B 1 113 ? 11.790 15.413 50.250 1.00 19.81 112 ARG B N 1
ATOM 3053 C CA . ARG B 1 113 ? 12.093 15.872 48.883 1.00 21.05 112 ARG B CA 1
ATOM 3054 C C . ARG B 1 113 ? 13.111 16.993 48.860 1.00 22.39 112 ARG B C 1
ATOM 3055 O O . ARG B 1 113 ? 13.754 17.218 47.818 1.00 24.07 112 ARG B O 1
ATOM 3063 N N . ASN B 1 114 ? 13.257 17.683 49.989 1.00 22.03 113 ASN B N 1
ATOM 3064 C CA . ASN B 1 114 ? 14.258 18.748 50.124 1.00 22.82 113 ASN B CA 1
ATOM 3065 C C . ASN B 1 114 ? 15.595 18.278 50.692 1.00 22.34 113 ASN B C 1
ATOM 3066 O O . ASN B 1 114 ? 16.499 19.078 50.882 1.00 23.26 113 ASN B O 1
ATOM 3071 N N . GLY B 1 115 ? 15.722 16.994 50.999 1.00 21.39 114 GLY B N 1
ATOM 3072 C CA . GLY B 1 115 ? 16.981 16.452 51.472 1.00 20.66 114 GLY B CA 1
ATOM 3073 C C . GLY B 1 115 ? 17.088 16.614 52.980 1.00 20.89 114 GLY B C 1
ATOM 3074 O O . GLY B 1 115 ? 18.155 16.436 53.524 1.00 21.30 114 GLY B O 1
ATOM 3075 N N . HIS B 1 116 ? 15.976 16.896 53.656 1.00 20.32 115 HIS B N 1
ATOM 3076 C CA . HIS B 1 116 ? 16.009 17.021 55.110 1.00 21.82 115 HIS B CA 1
ATOM 3077 C C . HIS B 1 116 ? 15.541 15.753 55.794 1.00 21.82 115 HIS B C 1
ATOM 3078 O O . HIS B 1 116 ? 14.580 15.140 55.344 1.00 20.09 115 HIS B O 1
ATOM 3085 N N . LEU B 1 117 ? 16.200 15.411 56.903 1.00 20.90 116 LEU B N 1
ATOM 3086 C CA . LEU B 1 117 ? 15.850 14.238 57.674 1.00 20.47 116 LEU B CA 1
ATOM 3087 C C . LEU B 1 117 ? 14.417 14.382 58.137 1.00 20.78 116 LEU B C 1
ATOM 3088 O O . LEU B 1 117 ? 14.079 15.430 58.723 1.00 22.42 116 LEU B O 1
ATOM 3093 N N . ASN B 1 118 ? 13.568 13.390 57.830 1.00 20.24 117 ASN B N 1
ATOM 3094 C CA . ASN B 1 118 ? 12.172 13.377 58.274 1.00 19.62 117 ASN B CA 1
ATOM 3095 C C . ASN B 1 118 ? 11.721 12.078 58.930 1.00 20.95 117 ASN B C 1
ATOM 3096 O O . ASN B 1 118 ? 10.559 11.947 59.336 1.00 21.61 117 ASN B O 1
ATOM 3101 N N . GLY B 1 119 ? 12.656 11.167 59.134 1.00 21.87 118 GLY B N 1
ATOM 3102 C CA . GLY B 1 119 ? 12.354 9.843 59.729 1.00 22.52 118 GLY B CA 1
ATOM 3103 C C . GLY B 1 119 ? 13.632 9.285 60.306 1.00 21.66 118 GLY B C 1
ATOM 3104 O O . GLY B 1 119 ? 14.664 9.284 59.647 1.00 21.77 118 GLY B O 1
ATOM 3105 N N . LEU B 1 120 ? 13.579 8.857 61.568 1.00 21.79 119 LEU B N 1
ATOM 3106 C CA . LEU B 1 120 ? 14.755 8.271 62.226 1.00 23.10 119 LEU B CA 1
ATOM 3107 C C . LEU B 1 120 ? 14.279 7.162 63.125 1.00 22.01 119 LEU B C 1
ATOM 3108 O O . LEU B 1 120 ? 13.524 7.411 64.043 1.00 20.09 119 LEU B O 1
ATOM 3113 N N . THR B 1 121 ? 14.704 5.931 62.853 1.00 21.16 120 THR B N 1
ATOM 3114 C CA . THR B 1 121 ? 14.228 4.765 63.647 1.00 21.23 120 THR B CA 1
ATOM 3115 C C . THR B 1 121 ? 15.420 4.030 64.191 1.00 19.97 120 THR B C 1
ATOM 3116 O O . THR B 1 121 ? 16.345 3.781 63.441 1.00 21.03 120 THR B O 1
ATOM 3120 N N . LEU B 1 122 ? 15.436 3.745 65.494 1.00 18.78 121 LEU B N 1
ATOM 3121 C CA . LEU B 1 122 ? 16.452 2.900 66.095 1.00 20.48 121 LEU B CA 1
ATOM 3122 C C . LEU B 1 122 ? 15.735 1.617 66.462 1.00 20.37 121 LEU B C 1
ATOM 3123 O O . LEU B 1 122 ? 14.707 1.642 67.174 1.00 19.12 121 LEU B O 1
ATOM 3128 N N . ILE B 1 123 ? 16.214 0.538 65.909 1.00 19.70 122 ILE B N 1
ATOM 3129 C CA . ILE B 1 123 ? 15.694 -0.783 66.164 1.00 19.73 122 ILE B CA 1
ATOM 3130 C C . ILE B 1 123 ? 16.700 -1.520 67.042 1.00 21.17 122 ILE B C 1
ATOM 3131 O O . ILE B 1 123 ? 17.868 -1.674 66.690 1.00 21.70 122 ILE B O 1
ATOM 3136 N N . ARG B 1 124 ? 16.223 -1.899 68.215 1.00 21.69 123 ARG B N 1
ATOM 3137 C CA . ARG B 1 124 ? 17.018 -2.482 69.271 1.00 20.96 123 ARG B CA 1
ATOM 3138 C C . ARG B 1 124 ? 16.553 -3.894 69.497 1.00 20.57 123 ARG B C 1
ATOM 3139 O O . ARG B 1 124 ? 15.472 -4.116 69.996 1.00 19.34 123 ARG B O 1
ATOM 3147 N N . GLU B 1 125 ? 17.417 -4.850 69.203 1.00 19.59 124 GLU B N 1
ATOM 3148 C CA . GLU B 1 125 ? 17.026 -6.266 69.179 1.00 19.09 124 GLU B CA 1
ATOM 3149 C C . GLU B 1 125 ? 17.989 -7.165 69.951 1.00 19.43 124 GLU B C 1
ATOM 3150 O O . GLU B 1 125 ? 19.176 -6.883 70.066 1.00 18.99 124 GLU B O 1
ATOM 3156 N N . HIS B 1 126 ? 17.434 -8.229 70.508 1.00 19.81 125 HIS B N 1
ATOM 3157 C CA . HIS B 1 126 ? 18.202 -9.246 71.170 1.00 19.40 125 HIS B CA 1
ATOM 3158 C C . HIS B 1 126 ? 17.588 -10.577 70.770 1.00 19.66 125 HIS B C 1
ATOM 3159 O O . HIS B 1 126 ? 16.377 -10.690 70.590 1.00 19.26 125 HIS B O 1
ATOM 3166 N N . LEU B 1 127 ? 18.411 -11.592 70.613 1.00 19.90 126 LEU B N 1
ATOM 3167 C CA . LEU B 1 127 ? 17.874 -12.932 70.310 1.00 21.29 126 LEU B CA 1
ATOM 3168 C C . LEU B 1 127 ? 16.948 -13.401 71.391 1.00 20.82 126 LEU B C 1
ATOM 3169 O O . LEU B 1 127 ? 17.244 -13.242 72.568 1.00 21.40 126 LEU B O 1
ATOM 3174 N N . ALA B 1 128 ? 15.835 -14.003 70.996 1.00 21.22 127 ALA B N 1
ATOM 3175 C CA . ALA B 1 128 ? 14.886 -14.541 71.949 1.00 21.10 127 ALA B CA 1
ATOM 3176 C C . ALA B 1 128 ? 15.585 -15.446 72.970 1.00 21.79 127 ALA B C 1
ATOM 3177 O O . ALA B 1 128 ? 16.476 -16.256 72.623 1.00 21.62 127 ALA B O 1
ATOM 3179 N N . GLY B 1 129 ? 15.176 -15.312 74.226 1.00 22.08 128 GLY B N 1
ATOM 3180 C CA . GLY B 1 129 ? 15.783 -16.052 75.324 1.00 22.83 128 GLY B CA 1
ATOM 3181 C C . GLY B 1 129 ? 17.164 -15.564 75.743 1.00 23.59 128 GLY B C 1
ATOM 3182 O O . GLY B 1 129 ? 17.811 -16.190 76.595 1.00 24.29 128 GLY B O 1
ATOM 3183 N N . THR B 1 130 ? 17.624 -14.455 75.177 1.00 23.34 129 THR B N 1
ATOM 3184 C CA . THR B 1 130 ? 18.898 -13.864 75.579 1.00 22.75 129 THR B CA 1
ATOM 3185 C C . THR B 1 130 ? 18.625 -12.493 76.214 1.00 23.68 129 THR B C 1
ATOM 3186 O O . THR B 1 130 ? 17.501 -11.965 76.139 1.00 22.86 129 THR B O 1
ATOM 3190 N N . PRO B 1 131 ? 19.636 -11.944 76.917 1.00 23.87 130 PRO B N 1
ATOM 3191 C CA . PRO B 1 131 ? 19.414 -10.701 77.666 1.00 23.94 130 PRO B CA 1
ATOM 3192 C C . PRO B 1 131 ? 19.165 -9.478 76.802 1.00 23.06 130 PRO B C 1
ATOM 3193 O O . PRO B 1 131 ? 19.734 -9.358 75.707 1.00 22.35 130 PRO B O 1
ATOM 3197 N N . VAL B 1 132 ? 18.348 -8.563 77.327 1.00 22.29 131 VAL B N 1
ATOM 3198 C CA . VAL B 1 132 ? 18.012 -7.335 76.629 1.00 22.75 131 VAL B CA 1
ATOM 3199 C C . VAL B 1 132 ? 19.309 -6.525 76.440 1.00 21.67 131 VAL B C 1
ATOM 3200 O O . VAL B 1 132 ? 19.583 -6.008 75.359 1.00 21.66 131 VAL B O 1
ATOM 3204 N N . ALA B 1 133 ? 20.108 -6.435 77.501 1.00 21.93 132 ALA B N 1
ATOM 3205 C CA . ALA B 1 133 ? 21.450 -5.88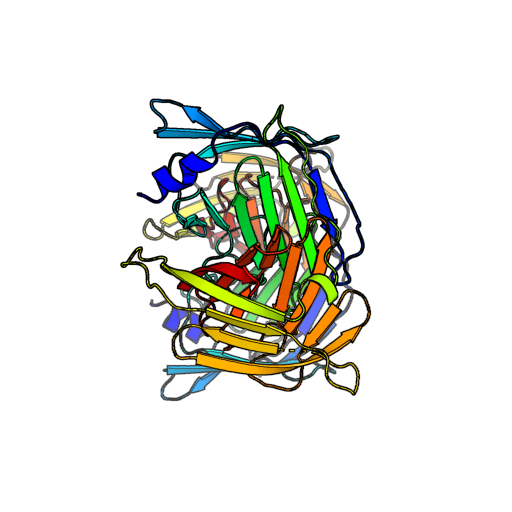4 77.422 1.00 21.24 132 ALA B CA 1
ATOM 3206 C C . ALA B 1 133 ? 21.456 -4.482 76.776 1.00 21.19 132 ALA B C 1
ATOM 3207 O O . ALA B 1 133 ? 22.212 -4.190 75.843 1.00 20.38 132 ALA B O 1
ATOM 3209 N N . GLU B 1 134 ? 20.559 -3.627 77.252 1.00 21.31 133 GLU B N 1
ATOM 3210 C CA . GLU B 1 134 ? 20.503 -2.235 76.779 1.00 21.98 133 GLU B CA 1
ATOM 3211 C C . GLU B 1 134 ? 21.736 -1.443 77.193 1.00 20.60 133 GLU B C 1
ATOM 3212 O O . GLU B 1 134 ? 22.176 -1.489 78.353 1.00 18.81 133 GLU B O 1
ATOM 3218 N N . ARG B 1 135 ? 22.291 -0.706 76.249 1.00 19.52 134 ARG B N 1
ATOM 3219 C CA . ARG B 1 135 ? 23.346 0.231 76.554 1.00 19.17 134 ARG B CA 1
ATOM 3220 C C . ARG B 1 135 ? 22.728 1.591 77.015 1.00 19.31 134 ARG B C 1
ATOM 3221 O O . ARG B 1 135 ? 21.587 1.911 76.695 1.00 20.11 134 ARG B O 1
ATOM 3229 N N . PRO B 1 136 ? 23.505 2.384 77.759 1.00 19.42 135 PRO B N 1
ATOM 3230 C CA . PRO B 1 136 ? 23.014 3.691 78.207 1.00 19.12 135 PRO B CA 1
ATOM 3231 C C . PRO B 1 136 ? 22.877 4.724 77.087 1.00 18.45 135 PRO B C 1
ATOM 3232 O O . PRO B 1 136 ? 23.479 4.599 76.025 1.00 18.14 135 PRO B O 1
ATOM 3236 N N . LEU B 1 137 ? 22.065 5.747 77.340 1.00 18.42 136 LEU B N 1
ATOM 3237 C CA . LEU B 1 137 ? 22.005 6.892 76.433 1.00 19.61 136 LEU B CA 1
ATOM 3238 C C . LEU B 1 137 ? 23.425 7.370 76.156 1.00 19.57 136 LEU B C 1
ATOM 3239 O O . LEU B 1 137 ? 24.212 7.528 77.103 1.00 19.98 136 LEU B O 1
ATOM 3244 N N . LEU B 1 138 ? 23.744 7.634 74.886 1.00 18.58 137 LEU B N 1
ATOM 3245 C CA . LEU B 1 138 ? 25.086 8.097 74.538 1.00 19.71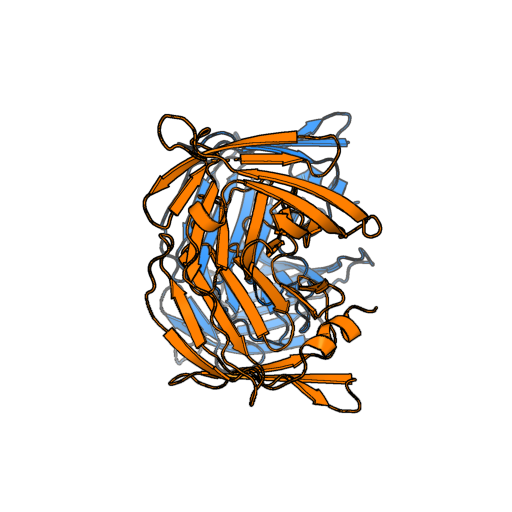 137 LEU B CA 1
ATOM 3246 C C . LEU B 1 138 ? 25.246 9.530 74.982 1.00 20.44 137 LEU B C 1
ATOM 3247 O O . LEU B 1 138 ? 24.368 10.363 74.795 1.00 19.37 137 LEU B O 1
ATOM 3252 N N . GLN B 1 139 ? 26.410 9.791 75.565 1.00 21.97 138 GLN B N 1
ATOM 3253 C CA . GLN B 1 139 ? 26.794 11.090 76.094 1.00 25.14 138 GLN B CA 1
ATOM 3254 C C . GLN B 1 139 ? 28.132 11.513 75.505 1.00 25.51 138 GLN B C 1
ATOM 3255 O O . GLN B 1 139 ? 28.956 10.682 75.214 1.00 25.02 138 GLN B O 1
ATOM 3261 N N . ILE B 1 140 ? 28.360 12.819 75.353 1.00 27.96 139 ILE B N 1
ATOM 3262 C CA . ILE B 1 140 ? 29.665 13.331 74.894 1.00 28.60 139 ILE B CA 1
ATOM 3263 C C . ILE B 1 140 ? 30.867 12.802 75.667 1.00 29.68 139 ILE B C 1
ATOM 3264 O O . ILE B 1 140 ? 31.880 12.422 75.070 1.00 29.75 139 ILE B O 1
ATOM 3269 N N . ASN B 1 141 ? 30.780 12.760 76.993 1.00 29.91 140 ASN B N 1
ATOM 3270 C CA . ASN B 1 141 ? 31.893 12.217 77.765 1.00 30.35 140 ASN B CA 1
ATOM 3271 C C . ASN B 1 141 ? 32.235 10.766 77.503 1.00 30.11 140 ASN B C 1
ATOM 3272 O O . ASN B 1 141 ? 33.343 10.314 77.855 1.00 30.56 140 ASN B O 1
ATOM 3277 N N . ASP B 1 142 ? 31.284 10.008 76.966 1.00 28.12 141 ASP B N 1
ATOM 3278 C CA . ASP B 1 142 ? 31.571 8.666 76.532 1.00 28.16 141 ASP B CA 1
ATOM 3279 C C . ASP B 1 142 ? 32.508 8.684 75.348 1.00 25.89 141 ASP B C 1
ATOM 3280 O O . ASP B 1 142 ? 33.225 7.717 75.123 1.00 25.92 141 ASP B O 1
ATOM 3285 N N . LEU B 1 143 ? 32.475 9.756 74.565 1.00 24.66 142 LEU B N 1
ATOM 3286 C CA . LEU B 1 143 ? 33.227 9.814 73.297 1.00 23.60 142 LEU B CA 1
ATOM 3287 C C . LEU B 1 143 ? 34.557 10.558 73.335 1.00 22.29 142 LEU B C 1
ATOM 3288 O O . LEU B 1 143 ? 35.412 10.351 72.468 1.00 21.54 142 LEU B O 1
ATOM 3293 N N . LEU B 1 144 ? 34.779 11.385 74.341 1.00 21.55 143 LEU B N 1
ATOM 3294 C CA . LEU B 1 144 ? 36.018 12.171 74.381 1.00 21.67 143 LEU B CA 1
ATOM 3295 C C . LEU B 1 144 ? 37.235 11.269 74.549 1.00 21.96 143 LEU B C 1
ATOM 3296 O O . LEU B 1 144 ? 37.229 10.363 75.366 1.00 23.44 143 LEU B O 1
ATOM 3301 N N . GLY B 1 145 ? 38.273 11.518 73.776 1.00 21.13 144 GLY B N 1
ATOM 3302 C CA . GLY B 1 145 ? 39.494 10.742 73.875 1.00 20.15 144 GLY B CA 1
ATOM 3303 C C . GLY B 1 145 ? 40.040 10.365 72.524 1.00 19.82 144 GLY B C 1
ATOM 3304 O O . GLY B 1 145 ? 39.617 10.889 71.517 1.00 19.71 144 GLY B O 1
ATOM 3305 N N . GLU B 1 146 ? 41.023 9.470 72.520 1.00 19.79 145 GLU B N 1
ATOM 3306 C CA . GLU B 1 146 ? 41.659 8.992 71.317 1.00 19.84 145 GLU B CA 1
ATOM 3307 C C . GLU B 1 146 ? 41.238 7.546 71.109 1.00 20.35 145 GLU B C 1
ATOM 3308 O O . GLU B 1 146 ? 41.251 6.745 72.033 1.00 20.51 145 GLU B O 1
ATOM 3314 N N . TRP B 1 147 ? 40.781 7.246 69.906 1.00 20.62 146 TRP B N 1
ATOM 3315 C CA . TRP B 1 147 ? 40.241 5.944 69.574 1.00 21.11 146 TRP B CA 1
ATOM 3316 C C . TRP B 1 147 ? 41.074 5.352 68.474 1.00 21.07 146 TRP B C 1
ATOM 3317 O O . TRP B 1 147 ? 41.198 5.963 67.426 1.00 21.92 146 TRP B O 1
ATOM 3328 N N . ARG B 1 148 ? 41.679 4.191 68.726 1.00 21.54 147 ARG B N 1
ATOM 3329 C CA . ARG B 1 148 ? 42.522 3.478 67.761 1.00 20.13 147 ARG B CA 1
ATOM 3330 C C . ARG B 1 148 ? 41.767 2.248 67.259 1.00 20.13 147 ARG B C 1
ATOM 3331 O O . ARG B 1 148 ? 41.179 1.489 68.026 1.00 19.73 147 ARG B O 1
ATOM 3339 N N . GLY B 1 149 ? 41.706 2.062 65.951 1.00 19.56 148 GLY B N 1
ATOM 3340 C CA . GLY B 1 149 ? 40.904 0.989 65.428 1.00 20.07 148 GLY B CA 1
ATOM 3341 C C . GLY B 1 149 ? 41.354 0.482 64.090 1.00 19.93 148 GLY B C 1
ATOM 3342 O O . GLY B 1 149 ? 42.457 0.769 63.638 1.00 19.45 148 GLY B O 1
ATOM 3343 N N . GLN B 1 150 ? 40.480 -0.312 63.500 1.00 21.21 149 GLN B N 1
ATOM 3344 C CA . GLN B 1 150 ? 40.738 -0.932 62.232 1.00 22.09 149 GLN B CA 1
ATOM 3345 C C . GLN B 1 150 ? 39.459 -0.806 61.448 1.00 21.59 149 GLN B C 1
ATOM 3346 O O . GLN B 1 150 ? 38.340 -0.971 61.999 1.00 20.61 149 GLN B O 1
ATOM 3352 N N . ALA B 1 151 ? 39.590 -0.440 60.173 1.00 20.27 150 ALA B N 1
ATOM 3353 C CA . ALA B 1 151 ? 38.384 -0.310 59.342 1.00 19.49 150 ALA B CA 1
ATOM 3354 C C . ALA B 1 151 ? 38.434 -1.362 58.247 1.00 19.89 150 ALA B C 1
ATOM 3355 O O . ALA B 1 151 ? 39.498 -1.763 57.819 1.00 19.51 150 ALA B O 1
ATOM 3357 N N . VAL B 1 152 ? 37.289 -1.891 57.875 1.00 19.43 151 VAL B N 1
ATOM 3358 C CA . VAL B 1 152 ? 37.178 -2.698 56.682 1.00 20.53 151 VAL B CA 1
ATOM 3359 C C . VAL B 1 152 ? 36.283 -1.909 55.725 1.00 19.33 151 VAL B C 1
ATOM 3360 O O . VAL B 1 152 ? 35.129 -1.579 56.078 1.00 17.28 151 VAL B O 1
ATOM 3364 N N . THR B 1 153 ? 36.810 -1.548 54.562 1.00 18.03 152 THR B N 1
ATOM 3365 C CA . THR B 1 153 ? 36.022 -0.908 53.514 1.00 18.67 152 THR B CA 1
ATOM 3366 C C . THR B 1 153 ? 35.738 -1.840 52.327 1.00 19.53 152 THR B C 1
ATOM 3367 O O . THR B 1 153 ? 36.640 -2.374 51.697 1.00 17.63 152 THR B O 1
ATOM 3371 N N . ILE B 1 154 ? 34.455 -1.989 52.018 1.00 20.17 153 ILE B N 1
ATOM 3372 C CA . ILE B 1 154 ? 34.050 -2.750 50.850 1.00 21.84 153 ILE B CA 1
ATOM 3373 C C . ILE B 1 154 ? 33.611 -1.782 49.783 1.00 23.36 153 ILE B C 1
ATOM 3374 O O . ILE B 1 154 ? 32.803 -0.889 50.051 1.00 21.41 153 ILE B O 1
ATOM 3379 N N . TYR B 1 155 ? 34.094 -2.023 48.562 1.00 26.62 154 TYR B N 1
ATOM 3380 C CA . TYR B 1 155 ? 33.851 -1.155 47.421 1.00 29.21 154 TYR B CA 1
ATOM 3381 C C . TYR B 1 155 ? 32.857 -1.754 46.446 1.00 31.80 154 TYR B C 1
ATOM 3382 O O . TYR B 1 155 ? 32.502 -2.936 46.540 1.00 32.53 154 TYR B O 1
ATOM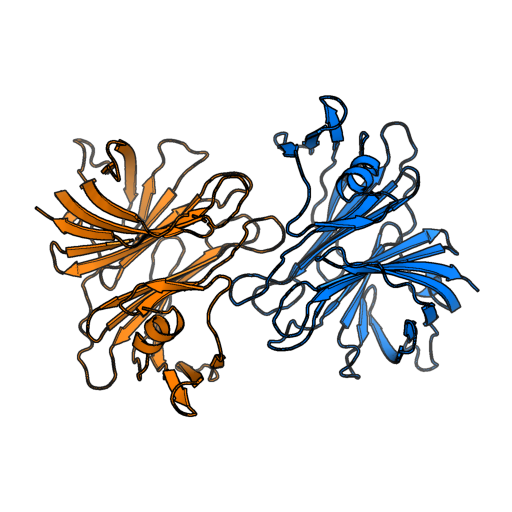 3391 N N . ARG B 1 156 ? 32.399 -0.907 45.520 1.00 34.15 155 ARG B N 1
ATOM 3392 C CA . ARG B 1 156 ? 31.405 -1.310 44.512 1.00 35.61 155 ARG B CA 1
ATOM 3393 C C . ARG B 1 156 ? 31.944 -1.253 43.093 1.00 37.02 155 ARG B C 1
ATOM 3394 O O . ARG B 1 156 ? 31.194 -1.237 42.127 1.00 37.83 155 ARG B O 1
ATOM 3402 N N . ASP B 1 157 ? 33.264 -1.227 42.985 1.00 38.98 156 ASP B N 1
ATOM 3403 C CA . ASP B 1 157 ? 33.939 -1.736 41.809 1.00 39.80 156 ASP B CA 1
ATOM 3404 C C . ASP B 1 157 ? 34.040 -3.248 42.039 1.00 40.40 156 ASP B C 1
ATOM 3405 O O . ASP B 1 157 ? 33.806 -3.730 43.173 1.00 40.77 156 ASP B O 1
ATOM 3410 N N . ARG B 1 159 ? 37.629 -2.301 43.022 1.00 33.27 158 ARG B N 1
ATOM 3411 C CA . ARG B 1 159 ? 38.503 -2.447 44.167 1.00 32.45 158 ARG B CA 1
ATOM 3412 C C . ARG B 1 159 ? 38.060 -3.645 45.014 1.00 31.39 158 ARG B C 1
ATOM 3413 O O . ARG B 1 159 ? 36.867 -3.798 45.279 1.00 30.49 158 ARG B O 1
ATOM 3421 N N . PRO B 1 160 ? 39.021 -4.506 45.434 1.00 29.69 159 PRO B N 1
ATOM 3422 C CA . PRO B 1 160 ? 38.707 -5.479 46.492 1.00 29.27 159 PRO B CA 1
ATOM 3423 C C . PRO B 1 160 ? 38.695 -4.768 47.848 1.00 28.51 159 PRO B C 1
ATOM 3424 O O . PRO B 1 160 ? 39.154 -3.621 47.938 1.00 28.28 159 PRO B O 1
ATOM 3428 N N . PRO B 1 161 ? 38.179 -5.429 48.891 1.00 28.09 160 PRO B N 1
ATOM 3429 C CA . PRO B 1 161 ? 38.103 -4.740 50.194 1.00 27.45 160 PRO B CA 1
ATOM 3430 C C . PRO B 1 161 ? 39.446 -4.302 50.791 1.00 26.79 160 PRO B C 1
ATOM 3431 O O . PRO B 1 161 ? 40.490 -4.888 50.490 1.00 27.12 160 PRO B O 1
ATOM 3435 N N . ASP B 1 162 ? 39.402 -3.241 51.593 1.00 26.06 161 ASP B N 1
ATOM 3436 C CA . ASP B 1 162 ? 40.587 -2.616 52.171 1.00 26.65 161 ASP B CA 1
ATOM 3437 C C . ASP B 1 162 ? 40.459 -2.683 53.684 1.00 24.99 161 ASP B C 1
ATOM 3438 O O . ASP B 1 162 ? 39.409 -2.353 54.235 1.00 26.55 161 ASP B O 1
ATOM 3443 N N . ILE B 1 163 ? 41.535 -3.110 54.340 1.00 24.28 162 ILE B N 1
ATOM 3444 C CA . ILE B 1 163 ? 41.605 -3.178 55.788 1.00 23.58 162 ILE B CA 1
ATOM 3445 C C . ILE B 1 163 ? 42.790 -2.346 56.229 1.00 21.80 162 ILE B C 1
ATOM 3446 O O . ILE B 1 163 ? 43.853 -2.509 55.709 1.00 20.74 162 ILE B O 1
ATOM 3451 N N . TYR B 1 164 ? 42.572 -1.450 57.191 1.00 20.38 163 TYR B N 1
ATOM 3452 C CA . TYR B 1 164 ? 43.539 -0.441 57.558 1.00 18.77 163 TYR B CA 1
ATOM 3453 C C . TYR B 1 164 ? 43.244 0.142 58.921 1.00 18.28 163 TYR B C 1
ATOM 3454 O O . TYR B 1 164 ? 42.111 0.119 59.405 1.00 17.10 163 TYR B O 1
ATOM 3463 N N . SER B 1 165 ? 44.265 0.687 59.531 1.00 18.61 164 SER B N 1
ATOM 3464 C CA . SER B 1 165 ? 44.185 1.295 60.841 1.00 19.31 164 SER B CA 1
ATOM 3465 C C . SER B 1 165 ? 43.574 2.669 60.770 1.00 20.46 164 SER B C 1
ATOM 3466 O O . SER B 1 165 ? 43.783 3.395 59.799 1.00 20.84 164 SER B O 1
ATOM 3469 N N . THR B 1 166 ? 42.901 3.038 61.853 1.00 20.63 165 THR B N 1
ATOM 3470 C CA . THR B 1 166 ? 42.208 4.293 61.989 1.00 21.62 165 THR B CA 1
ATOM 3471 C C . THR B 1 166 ? 42.575 4.933 63.342 1.00 22.03 165 THR B C 1
ATOM 3472 O O . THR B 1 166 ? 42.945 4.246 64.317 1.00 21.58 165 THR B O 1
ATOM 3476 N N . THR B 1 167 ? 42.485 6.262 63.381 1.00 22.29 166 THR B N 1
ATOM 3477 C CA . THR B 1 167 ? 42.624 7.023 64.611 1.00 21.96 166 THR B CA 1
ATOM 3478 C C . THR B 1 167 ? 41.606 8.132 64.569 1.00 22.76 166 THR B C 1
ATOM 3479 O O . THR B 1 167 ? 41.506 8.826 63.560 1.00 23.89 166 THR B O 1
ATOM 3483 N N . LEU B 1 168 ? 40.847 8.275 65.649 1.00 22.02 167 LEU B N 1
ATOM 3484 C CA . LEU B 1 168 ? 39.847 9.302 65.762 1.00 21.85 167 LEU B CA 1
ATOM 3485 C C . LEU B 1 168 ? 40.019 9.949 67.120 1.00 21.49 167 LEU B C 1
ATOM 3486 O O . LEU B 1 168 ? 39.945 9.260 68.147 1.00 20.96 167 LEU B O 1
ATOM 3491 N N . LYS B 1 169 ? 40.298 11.262 67.127 1.00 20.30 168 LYS B N 1
ATOM 3492 C CA . LYS B 1 169 ? 40.466 12.035 68.357 1.00 21.30 168 LYS B CA 1
ATOM 3493 C C . LYS B 1 169 ? 39.329 13.038 68.509 1.00 20.78 168 LYS B C 1
ATOM 3494 O O . LYS B 1 169 ? 39.061 13.794 67.583 1.00 19.63 168 LYS B O 1
ATOM 3500 N N . ILE B 1 170 ? 38.621 12.968 69.646 1.00 19.96 169 ILE B N 1
ATOM 3501 C CA . ILE B 1 170 ? 37.517 13.823 69.960 1.00 19.47 169 ILE B CA 1
ATOM 3502 C C . ILE B 1 170 ? 37.869 14.529 71.268 1.00 19.51 169 ILE B C 1
ATOM 3503 O O . ILE B 1 170 ? 38.232 13.887 72.250 1.00 19.25 169 ILE B O 1
ATOM 3508 N N . GLN B 1 171 ? 37.732 15.846 71.275 1.00 19.08 170 GLN B N 1
ATOM 3509 C CA . GLN B 1 171 ? 38.103 16.663 72.412 1.00 19.16 170 GLN B CA 1
ATOM 3510 C C . GLN B 1 171 ? 37.213 17.888 72.428 1.00 18.94 170 GLN B C 1
ATOM 3511 O O . GLN B 1 171 ? 36.812 18.367 71.371 1.00 16.88 170 GLN B O 1
ATOM 3517 N N . LEU B 1 172 ? 36.949 18.418 73.622 1.00 17.98 171 LEU B N 1
ATOM 3518 C CA . LEU B 1 172 ? 36.327 19.724 73.743 1.00 17.77 171 LEU B CA 1
ATOM 3519 C C . LEU B 1 172 ? 37.422 20.808 73.773 1.00 18.10 171 LEU B C 1
ATOM 3520 O O . LEU B 1 172 ? 38.493 20.654 74.415 1.00 18.16 171 LEU B O 1
ATOM 3525 N N . ASP B 1 173 ? 37.183 21.926 73.091 1.00 18.71 172 ASP B N 1
ATOM 3526 C CA . ASP B 1 173 ? 38.077 23.056 73.260 1.00 19.64 172 ASP B CA 1
ATOM 3527 C C . ASP B 1 173 ? 37.747 23.837 74.535 1.00 20.08 172 ASP B C 1
ATOM 3528 O O . ASP B 1 173 ? 36.889 23.438 75.281 1.00 21.35 172 ASP B O 1
ATOM 3533 N N . ASP B 1 174 ? 38.458 24.927 74.780 1.00 21.30 173 ASP B N 1
ATOM 3534 C CA . ASP B 1 174 ? 38.268 25.749 76.007 1.00 22.35 173 ASP B CA 1
ATOM 3535 C C . ASP B 1 174 ? 36.830 26.327 76.124 1.00 22.81 173 ASP B C 1
ATOM 3536 O O . ASP B 1 174 ? 36.345 26.598 77.217 1.00 21.94 173 ASP B O 1
ATOM 3541 N N . ALA B 1 175 ? 36.176 26.504 74.982 1.00 22.55 174 ALA B N 1
ATOM 3542 C CA . ALA B 1 175 ? 34.836 27.091 74.883 1.00 23.19 174 ALA B CA 1
ATOM 3543 C C . ALA B 1 175 ? 33.729 26.048 74.854 1.00 23.18 174 ALA B C 1
ATOM 3544 O O . ALA B 1 175 ? 32.531 26.378 74.724 1.00 24.01 174 ALA B O 1
ATOM 3546 N N . GLY B 1 176 ? 34.099 24.784 74.987 1.00 22.30 175 GLY B N 1
ATOM 3547 C CA . GLY B 1 176 ? 33.126 23.689 74.954 1.00 20.97 175 GLY B CA 1
ATOM 3548 C C . GLY B 1 176 ? 32.651 23.273 73.573 1.00 21.54 175 GLY B C 1
ATOM 3549 O O . GLY B 1 176 ? 31.661 22.554 73.460 1.00 19.86 175 GLY B O 1
ATOM 3550 N N . ARG B 1 177 ? 33.349 23.706 72.526 1.00 20.53 176 ARG B N 1
ATOM 3551 C CA . ARG B 1 177 ? 33.067 23.240 71.170 1.00 21.53 176 ARG B CA 1
ATOM 3552 C C . ARG B 1 177 ? 33.738 21.902 71.001 1.00 21.46 176 ARG B C 1
ATOM 3553 O O . ARG B 1 177 ? 34.764 21.651 71.610 1.00 20.54 176 ARG B O 1
ATOM 3561 N N . LEU B 1 178 ? 33.177 21.057 70.148 1.00 21.46 177 LEU B N 1
ATOM 3562 C CA . LEU B 1 178 ? 33.755 19.727 69.916 1.00 22.61 177 LEU B CA 1
ATOM 3563 C C . LEU B 1 178 ? 34.758 19.794 68.783 1.00 20.98 177 LEU B C 1
ATOM 3564 O O . LEU B 1 178 ? 34.492 20.419 67.762 1.00 21.83 177 LEU B O 1
ATOM 3577 N N . GLN B 1 180 ? 37.112 17.280 66.336 1.00 21.06 179 GLN B N 1
ATOM 3578 C CA . GLN B 1 180 ? 37.242 15.915 65.895 1.00 22.11 179 GLN B CA 1
ATOM 3579 C C . GLN B 1 180 ? 38.285 15.850 64.781 1.00 23.55 179 GLN B C 1
ATOM 3580 O O . GLN B 1 180 ? 38.205 16.595 63.798 1.00 23.94 179 GLN B O 1
ATOM 3586 N N . SER B 1 181 ? 39.298 15.014 64.975 1.00 23.96 180 SER B N 1
ATOM 3587 C CA . SER B 1 181 ? 40.294 14.741 63.966 1.00 25.67 180 SER B CA 1
ATOM 3588 C C . SER B 1 181 ? 40.237 13.283 63.583 1.00 27.43 180 SER B C 1
ATOM 3589 O O . SER B 1 181 ? 40.377 12.426 64.445 1.00 24.85 180 SER B O 1
ATOM 3592 N N . THR B 1 182 ? 40.034 13.000 62.303 1.00 30.98 181 THR B N 1
ATOM 3593 C CA . THR B 1 182 ? 40.126 11.625 61.816 1.00 35.01 181 THR B CA 1
ATOM 3594 C C . THR B 1 182 ? 41.388 11.419 60.995 1.00 37.58 181 THR B C 1
ATOM 3595 O O . THR B 1 182 ? 41.764 12.294 60.235 1.00 37.47 181 THR B O 1
ATOM 3599 N N . SER B 1 183 ? 42.012 10.250 61.133 1.00 40.90 182 SER B N 1
ATOM 3600 C CA . SER B 1 183 ? 43.041 9.786 60.181 1.00 44.01 182 SER B CA 1
ATOM 3601 C C . SER B 1 183 ? 42.705 8.333 59.793 1.00 46.36 182 SER B C 1
ATOM 3602 O O . SER B 1 183 ? 42.831 7.419 60.623 1.00 46.42 182 SER B O 1
ATOM 3605 N N . PHE B 1 184 ? 42.200 8.150 58.562 1.00 49.32 183 PHE B N 1
ATOM 3606 C CA . PHE B 1 184 ? 41.891 6.810 58.010 1.00 50.62 183 PHE B CA 1
ATOM 3607 C C . PHE B 1 184 ? 43.166 6.262 57.384 1.00 51.61 183 PHE B C 1
ATOM 3608 O O . PHE B 1 184 ? 43.560 5.137 57.681 1.00 52.54 183 PHE B O 1
ATOM 3616 N N . GLY B 1 185 ? 43.822 7.060 56.542 1.00 52.14 184 GLY B N 1
ATOM 3617 C CA . GLY B 1 185 ? 45.178 6.745 56.081 1.00 52.45 184 GLY B CA 1
ATOM 3618 C C . GLY B 1 185 ? 46.149 7.701 56.752 1.00 52.60 184 GLY B C 1
ATOM 3619 O O . GLY B 1 185 ? 45.880 8.204 57.852 1.00 53.14 184 GLY B O 1
ATOM 3620 N N . GLU B 1 186 ? 47.270 7.970 56.086 1.00 52.18 185 GLU B N 1
ATOM 3621 C CA . GLU B 1 186 ? 48.125 9.101 56.457 1.00 51.94 185 GLU B CA 1
ATOM 3622 C C . GLU B 1 186 ? 47.456 10.437 56.079 1.00 51.37 185 GLU B C 1
ATOM 3623 O O . GLU B 1 186 ? 48.115 11.489 56.079 1.00 51.86 185 GLU B O 1
ATOM 3624 N N . ARG B 1 187 ? 46.165 10.373 55.724 1.00 50.31 186 ARG B N 1
ATOM 3625 C CA . ARG B 1 187 ? 45.330 11.547 55.502 1.00 49.09 186 ARG B CA 1
ATOM 3626 C C . ARG B 1 187 ? 44.578 11.838 56.792 1.00 47.79 186 ARG B C 1
ATOM 3627 O O . ARG B 1 187 ? 44.004 10.917 57.394 1.00 47.83 186 ARG B O 1
ATOM 3628 N N . THR B 1 188 ? 44.606 13.110 57.210 1.00 46.19 187 THR B N 1
ATOM 3629 C CA . THR B 1 188 ? 43.892 13.595 58.411 1.00 44.73 187 THR B CA 1
ATOM 3630 C C . THR B 1 188 ? 42.836 14.694 58.104 1.00 43.26 187 THR B C 1
ATOM 3631 O O . THR B 1 188 ? 43.153 15.709 57.474 1.00 43.46 187 THR B O 1
ATOM 3635 N N . ILE B 1 189 ? 41.604 14.499 58.570 1.00 40.68 188 ILE B N 1
ATOM 3636 C CA . ILE B 1 189 ? 40.531 15.491 58.427 1.00 39.29 188 ILE B CA 1
ATOM 3637 C C . ILE B 1 189 ? 40.071 16.023 59.801 1.00 37.02 188 ILE B C 1
ATOM 3638 O O . ILE B 1 189 ? 39.700 15.230 60.670 1.00 36.62 188 ILE B O 1
ATOM 3643 N N . THR B 1 190 ? 40.059 17.350 59.974 1.00 33.83 189 THR B N 1
ATOM 3644 C CA . THR B 1 190 ? 39.611 17.969 61.238 1.00 31.74 189 THR B CA 1
ATOM 3645 C C . THR B 1 190 ? 38.360 18.857 61.092 1.00 30.10 189 THR B C 1
ATOM 3646 O O . THR B 1 190 ? 38.228 19.593 60.122 1.00 30.61 189 THR B O 1
ATOM 3650 N N . SER B 1 191 ? 37.442 18.765 62.051 1.00 27.28 190 SER B N 1
ATOM 3651 C CA . SER B 1 191 ? 36.252 19.590 62.027 1.00 25.29 190 SER B CA 1
ATOM 3652 C C . SER B 1 191 ? 35.741 19.820 63.429 1.00 23.40 190 SER B C 1
ATOM 3653 O O . SER B 1 191 ? 36.071 19.068 64.373 1.00 21.25 190 SER B O 1
ATOM 3656 N N . THR B 1 192 ? 34.937 20.877 63.562 1.00 21.36 191 THR B N 1
ATOM 3657 C CA . THR B 1 192 ? 34.354 21.271 64.860 1.00 20.11 191 THR B CA 1
ATOM 3658 C C . THR B 1 192 ? 32.843 21.352 64.840 1.00 19.09 191 THR B C 1
ATOM 3659 O O . THR B 1 192 ? 32.246 21.489 63.797 1.00 18.48 191 THR B O 1
ATOM 3663 N N . ALA B 1 193 ? 32.261 21.269 66.027 1.00 17.74 192 ALA B N 1
ATOM 3664 C CA . ALA B 1 193 ? 30.819 21.227 66.199 1.00 18.45 192 ALA B CA 1
ATOM 3665 C C . ALA B 1 193 ? 30.318 21.967 67.430 1.00 19.19 192 ALA B C 1
ATOM 3666 O O . ALA B 1 193 ? 31.005 22.021 68.475 1.00 16.96 192 ALA B O 1
ATOM 3668 N N . THR B 1 194 ? 29.079 22.472 67.328 1.00 20.05 193 THR B N 1
ATOM 3669 C CA . THR B 1 194 ? 28.409 23.017 68.496 1.00 22.51 193 THR B CA 1
ATOM 3670 C C . THR B 1 194 ? 27.574 21.877 69.087 1.00 22.60 193 THR B C 1
ATOM 3671 O O . THR B 1 194 ? 26.906 21.135 68.351 1.00 22.17 193 THR B O 1
ATOM 3675 N N . ILE B 1 195 ? 27.652 21.723 70.404 1.00 22.96 194 ILE B N 1
ATOM 3676 C CA . ILE B 1 195 ? 26.904 20.689 71.089 1.00 23.34 194 ILE B CA 1
ATOM 3677 C C . ILE B 1 195 ? 25.716 21.370 71.686 1.00 24.07 194 ILE B C 1
ATOM 3678 O O . ILE B 1 195 ? 25.854 22.391 72.339 1.00 22.92 194 ILE B O 1
ATOM 3683 N N . LYS B 1 196 ? 24.547 20.812 71.415 1.00 23.88 195 LYS B N 1
ATOM 3684 C CA . LYS B 1 196 ? 23.277 21.285 71.931 1.00 25.64 195 LYS B CA 1
ATOM 3685 C C . LYS B 1 196 ? 22.424 20.065 72.319 1.00 25.63 195 LYS B C 1
ATOM 3686 O O . LYS B 1 196 ? 21.635 19.516 71.523 1.00 25.28 195 LYS B O 1
ATOM 3689 N N . GLY B 1 197 ? 22.580 19.643 73.558 1.00 26.63 196 GLY B N 1
ATOM 3690 C CA . GLY B 1 197 ? 21.801 18.524 74.070 1.00 27.86 196 GLY B CA 1
ATOM 3691 C C . GLY B 1 197 ? 22.240 17.266 73.356 1.00 28.21 196 GLY B C 1
ATOM 3692 O O . GLY B 1 197 ? 23.413 16.941 73.328 1.00 28.19 196 GLY B O 1
ATOM 3693 N N . SER B 1 198 ? 21.288 16.600 72.718 1.00 28.92 197 SER B N 1
ATOM 3694 C CA . SER B 1 198 ? 21.559 15.373 71.990 1.00 29.04 197 SER B CA 1
ATOM 3695 C C . SER B 1 198 ? 21.951 15.633 70.508 1.00 29.27 197 SER B C 1
ATOM 3696 O O . SER B 1 198 ? 22.018 14.684 69.717 1.00 30.31 197 SER B O 1
ATOM 3699 N N . ILE B 1 199 ? 22.190 16.898 70.132 1.00 28.06 198 ILE B N 1
ATOM 3700 C CA . ILE B 1 199 ? 22.546 17.220 68.763 1.00 27.19 198 ILE B CA 1
ATOM 3701 C C . ILE B 1 199 ? 23.925 17.785 68.742 1.00 25.41 198 ILE B C 1
ATOM 3702 O O . ILE B 1 199 ? 24.230 18.701 69.504 1.00 24.74 198 ILE B O 1
ATOM 3707 N N . VAL B 1 200 ? 24.751 17.264 67.843 1.00 23.74 199 VAL B N 1
ATOM 3708 C CA . VAL B 1 200 ? 26.104 17.762 67.645 1.00 21.59 199 VAL B CA 1
ATOM 3709 C C . VAL B 1 200 ? 26.153 18.191 66.153 1.00 24.26 199 VAL B C 1
ATOM 3710 O O . VAL B 1 200 ? 25.963 17.334 65.242 1.00 21.22 199 VAL B O 1
ATOM 3714 N N . LEU B 1 201 ? 26.356 19.488 65.949 1.00 21.18 200 LEU B N 1
ATOM 3715 C CA . LEU B 1 201 ? 26.242 20.134 64.643 1.00 21.93 200 LEU B CA 1
ATOM 3716 C C . LEU B 1 201 ? 27.587 20.611 64.151 1.00 20.38 200 LEU B C 1
ATOM 3717 O O . LEU B 1 201 ? 28.124 21.620 64.640 1.00 20.46 200 LEU B O 1
ATOM 3722 N N . PHE B 1 202 ? 28.115 19.913 63.147 1.00 20.37 201 PHE B N 1
ATOM 3723 C CA . PHE B 1 202 ? 29.352 20.339 62.492 1.00 20.08 201 PHE B CA 1
ATOM 3724 C C . PHE B 1 202 ? 28.991 21.468 61.530 1.00 20.64 201 PHE B C 1
ATOM 3725 O O . PHE B 1 202 ? 28.528 21.234 60.385 1.00 19.95 201 PHE B O 1
ATOM 3733 N N . ASP B 1 203 ? 29.201 22.687 62.016 1.00 20.26 202 ASP B N 1
ATOM 3734 C CA . ASP B 1 203 ? 28.654 23.882 61.406 1.00 20.42 202 ASP B CA 1
ATOM 3735 C C . ASP B 1 203 ? 29.698 24.920 61.001 1.00 20.13 202 ASP B C 1
ATOM 3736 O O . ASP B 1 203 ? 29.375 26.093 60.877 1.00 19.32 202 ASP B O 1
ATOM 3741 N N . GLN B 1 204 ? 30.949 24.527 60.770 1.00 20.19 203 GLN B N 1
ATOM 3742 C CA . GLN B 1 204 ? 31.925 25.502 60.324 1.00 19.95 203 GLN B CA 1
ATOM 3743 C C . GLN B 1 204 ? 31.536 26.118 58.967 1.00 21.46 203 GLN B C 1
ATOM 3744 O O . GLN B 1 204 ? 31.741 27.307 58.760 1.00 20.56 203 GLN B O 1
ATOM 3750 N N . ASP B 1 205 ? 31.019 25.284 58.058 1.00 23.10 204 ASP B N 1
ATOM 3751 C CA . ASP B 1 205 ? 30.496 25.714 56.749 1.00 25.21 204 ASP B CA 1
ATOM 3752 C C . ASP B 1 205 ? 28.980 25.624 56.781 1.00 26.43 204 ASP B C 1
ATOM 3753 O O . ASP B 1 205 ? 28.422 24.528 56.841 1.00 26.24 204 ASP B O 1
ATOM 3758 N N . PRO B 1 206 ? 28.301 26.773 56.748 1.00 28.51 205 PRO B N 1
ATOM 3759 C CA . PRO B 1 206 ? 26.831 26.738 56.766 1.00 29.77 205 PRO B CA 1
ATOM 3760 C C . PRO B 1 206 ? 26.206 26.046 55.553 1.00 30.67 205 PRO B C 1
ATOM 3761 O O . PRO B 1 206 ? 25.072 25.566 55.638 1.00 31.28 205 PRO B O 1
ATOM 3765 N N . GLU B 1 207 ? 26.932 25.950 54.451 1.00 31.22 206 GLU B N 1
ATOM 3766 C CA . GLU B 1 207 ? 26.367 25.292 53.281 1.00 32.30 206 GLU B CA 1
ATOM 3767 C C . GLU B 1 207 ? 26.545 23.779 53.292 1.00 31.90 206 GLU B C 1
ATOM 3768 O O . GLU B 1 207 ? 25.898 23.091 52.501 1.00 32.06 206 GLU B O 1
ATOM 3774 N N . LYS B 1 208 ? 27.396 23.264 54.186 1.00 30.94 207 LYS B N 1
ATOM 3775 C CA . LYS B 1 208 ? 27.748 21.855 54.232 1.00 29.86 207 LYS B CA 1
ATOM 3776 C C . LYS B 1 208 ? 27.690 21.292 55.678 1.00 28.46 207 LYS B C 1
ATOM 3777 O O . LYS B 1 208 ? 28.562 20.542 56.111 1.00 29.62 207 LYS B O 1
ATOM 3780 N N . GLN B 1 209 ? 26.638 21.613 56.407 1.00 25.50 208 GLN B N 1
ATOM 3781 C CA . GLN B 1 209 ? 26.541 21.190 57.794 1.00 24.34 208 GLN B CA 1
ATOM 3782 C C . GLN B 1 209 ? 26.214 19.701 57.926 1.00 23.27 208 GLN B C 1
ATOM 3783 O O . GLN B 1 209 ? 25.454 19.144 57.137 1.00 22.21 208 GLN B O 1
ATOM 3789 N N . VAL B 1 210 ? 26.797 19.068 58.931 1.00 21.88 209 VAL B N 1
ATOM 3790 C CA . VAL B 1 210 ? 26.492 17.664 59.209 1.00 20.74 209 VAL B CA 1
ATOM 3791 C C . VAL B 1 210 ? 26.094 17.578 60.658 1.00 21.02 209 VAL B C 1
ATOM 3792 O O . VAL B 1 210 ? 26.707 18.219 61.505 1.00 19.25 209 VAL B O 1
ATOM 3796 N N . GLN B 1 211 ? 25.086 16.775 60.954 1.00 21.10 210 GLN B N 1
ATOM 3797 C CA . GLN B 1 211 ? 24.659 16.576 62.332 1.00 22.37 210 GLN B CA 1
ATOM 3798 C C . GLN B 1 211 ? 24.857 15.163 62.825 1.00 21.71 210 GLN B C 1
ATOM 3799 O O . GLN B 1 211 ? 24.654 14.185 62.073 1.00 21.19 210 GLN B O 1
ATOM 3805 N N . VAL B 1 212 ? 25.258 15.057 64.098 1.00 21.76 211 VAL B N 1
ATOM 3806 C CA . VAL B 1 212 ? 25.293 13.789 64.816 1.00 20.87 211 VAL B CA 1
ATOM 3807 C C . VAL B 1 212 ? 24.257 13.838 65.944 1.00 21.18 211 VAL B C 1
ATOM 3808 O O . VAL B 1 212 ? 24.190 14.835 66.694 1.00 21.55 211 VAL B O 1
ATOM 3812 N N . LEU B 1 213 ? 23.376 12.830 65.986 1.00 20.27 212 LEU B N 1
ATOM 3813 C CA . LEU B 1 213 ? 22.423 12.692 67.067 1.00 20.86 212 LEU B CA 1
ATOM 3814 C C . LEU B 1 213 ? 22.894 11.630 68.032 1.00 21.39 212 LEU B C 1
ATOM 3815 O O . LEU B 1 213 ? 23.229 10.542 67.596 1.00 22.38 212 LEU B O 1
ATOM 3820 N N . LEU B 1 214 ? 22.889 11.964 69.321 1.00 21.45 213 LEU B N 1
ATOM 3821 C CA . LEU B 1 214 ? 23.210 11.043 70.408 1.00 21.40 213 LEU B CA 1
ATOM 3822 C C . LEU B 1 214 ? 21.957 10.385 70.942 1.00 20.28 213 LEU B C 1
ATOM 3823 O O . LEU B 1 214 ? 21.020 11.044 71.396 1.00 19.37 213 LEU B O 1
ATOM 3828 N N . LEU B 1 215 ? 21.940 9.067 70.879 1.00 19.64 214 LEU B N 1
ATOM 3829 C CA . LEU B 1 215 ? 20.711 8.301 71.018 1.00 18.74 214 LEU B CA 1
ATOM 3830 C C . LEU B 1 215 ? 20.795 7.248 72.139 1.00 19.70 214 LEU B C 1
ATOM 3831 O O . LEU B 1 215 ? 21.856 6.973 72.673 1.00 18.33 214 LEU B O 1
ATOM 3836 N N . PRO B 1 216 ? 19.641 6.707 72.547 1.00 18.52 215 PRO B N 1
ATOM 3837 C CA . PRO B 1 216 ? 19.652 5.572 73.440 1.00 18.98 215 PRO B CA 1
ATOM 3838 C C . PRO B 1 216 ? 20.472 4.388 72.912 1.00 18.02 215 PRO B C 1
ATOM 3839 O O . PRO B 1 216 ? 20.851 4.338 71.739 1.00 19.45 215 PRO B O 1
ATOM 3843 N N . ASP B 1 217 ? 20.758 3.453 73.804 1.00 19.35 216 ASP B N 1
ATOM 3844 C CA . ASP B 1 217 ? 21.445 2.208 73.451 1.00 19.89 216 ASP B CA 1
ATOM 3845 C C . ASP B 1 217 ? 22.828 2.443 72.885 1.00 19.65 216 ASP B C 1
ATOM 3846 O O . ASP B 1 217 ? 23.304 1.673 72.056 1.00 19.16 216 ASP B O 1
ATOM 3851 N N . GLY B 1 218 ? 23.467 3.518 73.327 1.00 18.93 217 GLY B N 1
ATOM 3852 C CA . GLY B 1 218 ? 24.804 3.876 72.870 1.00 17.96 217 GLY B CA 1
ATOM 3853 C C . GLY B 1 218 ? 24.904 4.214 71.383 1.00 18.46 217 GLY B C 1
ATOM 3854 O O . GLY B 1 218 ? 25.972 4.240 70.808 1.00 19.66 217 GLY B O 1
ATOM 3855 N N . ALA B 1 219 ? 23.784 4.522 70.757 1.00 18.41 218 ALA B N 1
ATOM 3856 C CA . ALA B 1 219 ? 23.714 4.733 69.328 1.00 17.03 218 ALA B CA 1
ATOM 3857 C C . ALA B 1 219 ? 24.063 6.187 68.979 1.00 17.41 218 ALA B C 1
ATOM 3858 O O . ALA B 1 219 ? 23.880 7.114 69.785 1.00 19.53 218 ALA B O 1
ATOM 3860 N N . SER B 1 220 ? 24.515 6.400 67.762 1.00 17.85 219 SER B N 1
ATOM 3861 C CA . SER B 1 220 ? 24.625 7.743 67.177 1.00 17.11 219 SER B CA 1
ATOM 3862 C C . SER B 1 220 ? 24.249 7.663 65.712 1.00 16.95 219 SER B C 1
ATOM 3863 O O . SER B 1 220 ? 24.391 6.623 65.123 1.00 17.61 219 SER B O 1
ATOM 3866 N N . ALA B 1 221 ? 23.709 8.748 65.168 1.00 18.64 220 ALA B N 1
ATOM 3867 C CA . ALA B 1 221 ? 23.287 8.818 63.798 1.00 18.30 220 ALA B CA 1
ATOM 3868 C C . ALA B 1 221 ? 23.779 10.091 63.165 1.00 19.59 220 ALA B C 1
ATOM 3869 O O . ALA B 1 221 ? 23.459 11.193 63.638 1.00 20.14 220 ALA B O 1
ATOM 3871 N N . THR B 1 222 ? 24.524 9.954 62.048 1.00 19.15 221 THR B N 1
ATOM 3872 C CA . THR B 1 222 ? 25.146 11.077 61.385 1.00 19.53 221 THR B CA 1
ATOM 3873 C C . THR B 1 222 ? 24.548 11.228 59.994 1.00 20.72 221 THR B C 1
ATOM 3874 O O . THR B 1 222 ? 24.419 10.257 59.258 1.00 18.90 221 THR B O 1
ATOM 3878 N N . SER B 1 223 ? 24.185 12.460 59.635 1.00 22.36 222 SER B N 1
ATOM 3879 C CA . SER B 1 223 ? 23.747 12.738 58.283 1.00 24.01 222 SER B CA 1
ATOM 3880 C C . SER B 1 223 ? 24.009 14.196 57.935 1.00 23.11 222 SER B C 1
ATOM 3881 O O . SER B 1 223 ? 24.111 15.020 58.821 1.00 22.30 222 SER B O 1
ATOM 3884 N N . PRO B 1 224 ? 23.957 14.528 56.636 1.00 23.58 223 PRO B N 1
ATOM 3885 C CA . PRO B 1 224 ? 23.991 15.927 56.271 1.00 21.93 223 PRO B CA 1
ATOM 3886 C C . PRO B 1 224 ? 22.712 16.587 56.724 1.00 22.00 223 PRO B C 1
ATOM 3887 O O . PRO B 1 224 ? 21.677 15.952 56.784 1.00 20.05 223 PRO B O 1
ATOM 3891 N N . LEU B 1 225 ? 22.783 17.845 57.082 1.00 20.99 224 LEU B N 1
ATOM 3892 C CA . LEU B 1 225 ? 21.576 18.588 57.385 1.00 21.55 224 LEU B CA 1
ATOM 3893 C C . LEU B 1 225 ? 20.659 18.662 56.168 1.00 20.92 224 LEU B C 1
ATOM 3894 O O . LEU B 1 225 ? 19.439 18.656 56.301 1.00 21.28 224 LEU B O 1
ATOM 3899 N N . LYS B 1 226 ? 21.272 18.810 54.998 1.00 20.58 225 LYS B N 1
ATOM 3900 C CA . LYS B 1 226 ? 20.582 18.810 53.709 1.00 21.44 225 LYS B CA 1
ATOM 3901 C C . LYS B 1 226 ? 21.359 17.921 52.725 1.00 21.59 225 LYS B C 1
ATOM 3902 O O . LYS B 1 226 ? 22.520 18.179 52.404 1.00 21.33 225 LYS B O 1
ATOM 3908 N N . VAL B 1 227 ? 20.718 16.823 52.329 1.00 21.90 226 VAL B N 1
ATOM 3909 C CA . VAL B 1 227 ? 21.256 15.911 51.322 1.00 22.38 226 VAL B CA 1
ATOM 3910 C C . VAL B 1 227 ? 21.239 16.703 50.018 1.00 22.75 226 VAL B C 1
ATOM 3911 O O . VAL B 1 227 ? 20.220 17.196 49.617 1.00 22.20 226 VAL B O 1
ATOM 3915 N N . GLN B 1 228 ? 22.392 16.900 49.403 1.00 24.34 227 GLN B N 1
ATOM 3916 C CA . GLN B 1 228 ? 22.488 17.741 48.212 1.00 25.82 227 GLN B CA 1
ATOM 3917 C C . GLN B 1 228 ? 22.984 16.948 47.017 1.00 26.77 227 GLN B C 1
ATOM 3918 O O . GLN B 1 228 ? 23.908 16.135 47.159 1.00 27.40 227 GLN B O 1
ATOM 3924 N N . LEU B 1 229 ? 22.380 17.200 45.851 1.00 27.41 228 LEU B N 1
ATOM 3925 C CA . LEU B 1 229 ? 22.774 16.536 44.621 1.00 28.03 228 LEU B CA 1
ATOM 3926 C C . LEU B 1 229 ? 24.172 16.987 44.214 1.00 28.30 228 LEU B C 1
ATOM 3927 O O . LEU B 1 229 ? 24.541 18.139 44.445 1.00 27.73 228 LEU B O 1
ATOM 3932 N N . ARG B 1 230 ? 24.951 16.072 43.645 1.00 28.60 2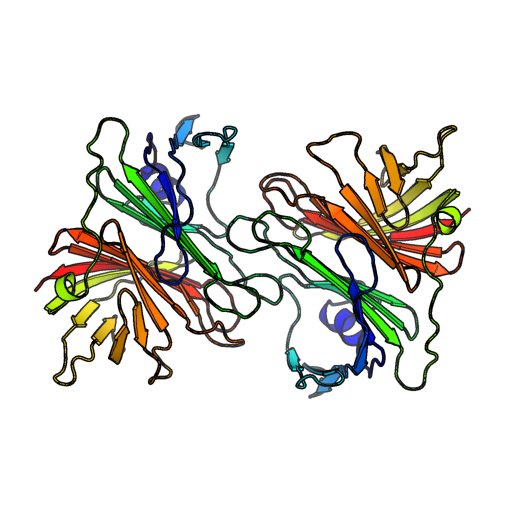29 ARG B N 1
ATOM 3933 C CA . ARG B 1 230 ? 26.246 16.422 43.046 1.00 29.65 229 ARG B CA 1
ATOM 3934 C C . ARG B 1 230 ? 27.266 16.890 44.097 1.00 29.25 229 ARG B C 1
ATOM 3935 O O . ARG B 1 230 ? 28.188 17.638 43.770 1.00 28.80 229 ARG B O 1
ATOM 3943 N N . GLN B 1 231 ? 27.082 16.457 45.346 1.00 28.70 230 GLN B N 1
ATOM 3944 C CA . GLN B 1 231 ? 28.073 16.620 46.417 1.00 29.37 230 GLN B CA 1
ATOM 3945 C C . GLN B 1 231 ? 28.439 15.228 46.953 1.00 28.69 230 GLN B C 1
ATOM 3946 O O . GLN B 1 231 ? 27.567 14.375 47.044 1.00 28.34 230 GLN B O 1
ATOM 3952 N N . PRO B 1 232 ? 29.707 15.011 47.341 1.00 28.10 231 PRO B N 1
ATOM 3953 C CA . PRO B 1 232 ? 29.963 13.757 48.052 1.00 28.58 231 PRO B CA 1
ATOM 3954 C C . PRO B 1 232 ? 29.241 13.804 49.387 1.00 28.90 231 PRO B C 1
ATOM 3955 O O . PRO B 1 232 ? 29.166 14.875 50.019 1.00 29.64 231 PRO B O 1
ATOM 3959 N N . LEU B 1 233 ? 28.690 12.670 49.807 1.00 28.01 232 LEU B N 1
ATOM 3960 C CA . LEU B 1 233 ? 28.061 12.610 51.084 1.00 27.72 232 LEU B CA 1
ATOM 3961 C C . LEU B 1 233 ? 28.126 11.215 51.656 1.00 25.93 232 LEU B C 1
ATOM 3962 O O . LEU B 1 233 ? 28.465 10.257 50.972 1.00 22.79 232 LEU B O 1
ATOM 3967 N N . PHE B 1 234 ? 27.750 11.114 52.921 1.00 25.23 233 PHE B N 1
ATOM 3968 C CA . PHE B 1 234 ? 27.723 9.827 53.574 1.00 24.98 233 PHE B CA 1
ATOM 3969 C C . PHE B 1 234 ? 26.651 9.779 54.648 1.00 24.71 233 PHE B C 1
ATOM 3970 O O . PHE B 1 234 ? 26.230 10.811 55.176 1.00 23.95 233 PHE B O 1
ATOM 3978 N N . LEU B 1 235 ? 26.149 8.587 54.882 1.00 23.62 234 LEU B N 1
ATOM 3979 C CA . LEU B 1 235 ? 25.338 8.293 56.060 1.00 22.97 234 LEU B CA 1
ATOM 3980 C C . LEU B 1 235 ? 26.222 7.492 57.005 1.00 22.28 234 LEU B C 1
ATOM 3981 O O . LEU B 1 235 ? 26.955 6.621 56.566 1.00 22.11 234 LEU B O 1
ATOM 3986 N N . GLU B 1 236 ? 26.169 7.802 58.288 1.00 21.27 235 GLU B N 1
ATOM 3987 C CA . GLU B 1 236 ? 26.910 7.091 59.251 1.00 20.53 235 GLU B CA 1
ATOM 3988 C C . GLU B 1 236 ? 26.102 6.771 60.482 1.00 20.32 235 GLU B C 1
ATOM 3989 O O . GLU B 1 236 ? 25.096 7.452 60.798 1.00 19.93 235 GLU B O 1
ATOM 3995 N N . ALA B 1 237 ? 26.453 5.653 61.099 1.00 19.57 236 ALA B N 1
ATOM 3996 C CA . ALA B 1 237 ? 25.972 5.346 62.432 1.00 20.12 236 ALA B CA 1
ATOM 3997 C C . ALA B 1 237 ? 27.061 4.799 63.303 1.00 19.11 236 ALA B C 1
ATOM 3998 O O . ALA B 1 237 ? 28.159 4.397 62.837 1.00 19.26 236 ALA B O 1
ATOM 4000 N N . GLY B 1 238 ? 26.807 4.911 64.605 1.00 19.62 237 GLY B N 1
ATOM 4001 C CA . GLY B 1 238 ? 27.741 4.465 65.605 1.00 20.29 237 GLY B CA 1
ATOM 4002 C C . GLY B 1 238 ? 27.082 3.692 66.713 1.00 19.25 237 GLY B C 1
ATOM 4003 O O . GLY B 1 238 ? 25.899 3.880 66.999 1.00 19.10 237 GLY B O 1
ATOM 4004 N N . TRP B 1 239 ? 27.840 2.772 67.306 1.00 19.54 238 TRP B N 1
ATOM 4005 C CA . TRP B 1 239 ? 27.368 2.053 68.483 1.00 19.25 238 TRP B CA 1
ATOM 4006 C C . TRP B 1 239 ? 28.502 1.915 69.464 1.00 18.42 238 TRP B C 1
ATOM 4007 O O . TRP B 1 239 ? 29.460 1.227 69.184 1.00 19.32 238 TRP B O 1
ATOM 4018 N N . LEU B 1 240 ? 28.332 2.538 70.631 1.00 19.44 239 LEU B N 1
ATOM 4019 C CA . LEU B 1 240 ? 29.189 2.319 71.767 1.00 19.58 239 LEU B CA 1
ATOM 4020 C C . LEU B 1 240 ? 28.743 1.039 72.458 1.00 19.93 239 LEU B C 1
ATOM 4021 O O . LEU B 1 240 ? 27.781 1.036 73.242 1.00 19.71 239 LEU B O 1
ATOM 4026 N N . ILE B 1 241 ? 29.424 -0.040 72.111 1.00 19.64 240 ILE B N 1
ATOM 4027 C CA . ILE B 1 241 ? 29.098 -1.391 72.539 1.00 20.90 240 ILE B CA 1
ATOM 4028 C C . ILE B 1 241 ? 29.431 -1.577 74.035 1.00 20.36 240 ILE B C 1
ATOM 4029 O O . ILE B 1 241 ? 28.726 -2.246 74.774 1.00 19.98 240 ILE B O 1
ATOM 4034 N N . GLN B 1 242 ? 30.517 -0.948 74.448 1.00 20.71 241 GLN B N 1
ATOM 4035 C CA . GLN B 1 242 ? 30.960 -0.915 75.852 1.00 22.26 241 GLN B CA 1
ATOM 4036 C C . GLN B 1 242 ? 31.638 0.442 76.027 1.00 21.87 241 GLN B C 1
ATOM 4037 O O . GLN B 1 242 ? 31.930 1.100 75.035 1.00 21.09 241 GLN B O 1
ATOM 4043 N N . SER B 1 243 ? 31.923 0.839 77.272 1.00 22.73 242 SER B N 1
ATOM 4044 C CA . SER B 1 243 ? 32.874 1.894 77.500 1.00 22.76 242 SER B CA 1
ATOM 4045 C C . SER B 1 243 ? 34.170 1.463 76.802 1.00 23.69 242 SER B C 1
ATOM 4046 O O . SER B 1 243 ? 34.652 0.301 76.928 1.00 24.53 242 SER B O 1
ATOM 4049 N N . ASP B 1 244 ? 34.720 2.397 76.070 1.00 22.41 243 ASP B N 1
ATOM 4050 C CA . ASP B 1 244 ? 35.986 2.207 75.393 1.00 22.58 243 ASP B CA 1
ATOM 4051 C C . ASP B 1 244 ? 35.967 1.316 74.148 1.00 21.02 243 ASP B C 1
ATOM 4052 O O . ASP B 1 244 ? 37.040 1.030 73.642 1.00 20.75 243 ASP B O 1
ATOM 4057 N N . LEU B 1 245 ? 34.798 0.894 73.669 1.00 20.26 244 LEU B N 1
ATOM 4058 C CA . LEU B 1 245 ? 34.699 0.075 72.475 1.00 20.58 244 LEU B CA 1
ATOM 4059 C C . LEU B 1 245 ? 33.564 0.553 71.616 1.00 19.91 244 LEU B C 1
ATOM 4060 O O . LEU B 1 245 ? 32.391 0.453 72.003 1.00 20.09 244 LEU B O 1
ATOM 4065 N N . ARG B 1 246 ? 33.895 1.038 70.419 1.00 20.19 245 ARG B N 1
ATOM 4066 C CA . ARG B 1 246 ? 32.854 1.601 69.535 1.00 19.08 245 ARG B CA 1
ATOM 4067 C C . ARG B 1 246 ? 32.959 1.079 68.107 1.00 19.62 245 ARG B C 1
ATOM 4068 O O . ARG B 1 246 ? 34.037 0.832 67.615 1.00 18.93 245 ARG B O 1
ATOM 4076 N N . GLN B 1 247 ? 31.823 0.827 67.474 1.00 18.11 246 GLN B N 1
ATOM 4077 C CA . GLN B 1 247 ? 31.808 0.613 66.046 1.00 19.01 246 GLN B CA 1
ATOM 4078 C C . GLN B 1 247 ? 31.094 1.741 65.317 1.00 18.74 246 GLN B C 1
ATOM 4079 O O . GLN B 1 247 ? 30.138 2.317 65.806 1.00 17.90 246 GLN B O 1
ATOM 4085 N N . ARG B 1 248 ? 31.592 2.047 64.129 1.00 18.02 247 ARG B N 1
ATOM 4086 C CA . ARG B 1 248 ? 30.992 3.003 63.234 1.00 19.37 247 ARG B CA 1
ATOM 4087 C C . ARG B 1 248 ? 30.864 2.369 61.860 1.00 18.95 247 ARG B C 1
ATOM 4088 O O . ARG B 1 248 ? 31.729 1.611 61.422 1.00 19.51 247 ARG B O 1
ATOM 4104 N N . ILE B 1 250 ? 29.856 3.495 57.813 1.00 19.62 249 ILE B N 1
ATOM 4105 C CA . ILE B 1 250 ? 29.850 4.639 56.888 1.00 18.87 249 ILE B CA 1
ATOM 4106 C C . ILE B 1 250 ? 29.494 4.160 55.471 1.00 17.94 249 ILE B C 1
ATOM 4107 O O . ILE B 1 250 ? 30.202 3.358 54.855 1.00 19.48 249 ILE B O 1
ATOM 4112 N N . ARG B 1 251 ? 28.379 4.673 54.987 1.00 17.17 250 ARG B N 1
ATOM 4113 C CA . ARG B 1 251 ? 27.939 4.445 53.626 1.00 17.66 250 ARG B CA 1
ATOM 4114 C C . ARG B 1 251 ? 28.245 5.658 52.744 1.00 17.70 250 ARG B C 1
ATOM 4115 O O . ARG B 1 251 ? 27.635 6.710 52.920 1.00 17.95 250 ARG B O 1
ATOM 4123 N N . SER B 1 252 ? 29.156 5.527 51.791 1.00 17.17 251 SER B N 1
ATOM 4124 C CA . SER B 1 252 ? 29.732 6.707 51.127 1.00 17.65 251 SER B CA 1
ATOM 4125 C C . SER B 1 252 ? 29.327 6.816 49.662 1.00 17.80 251 SER B C 1
ATOM 4126 O O . SER B 1 252 ? 29.312 5.830 48.961 1.00 16.26 251 SER B O 1
ATOM 4129 N N . TYR B 1 253 ? 29.027 8.049 49.230 1.00 18.15 252 TYR B N 1
ATOM 4130 C CA . TYR B 1 253 ? 28.649 8.386 47.862 1.00 18.09 252 TYR B CA 1
ATOM 4131 C C . TYR B 1 253 ? 29.617 9.417 47.291 1.00 17.88 252 TYR B C 1
ATOM 4132 O O . TYR B 1 253 ? 30.054 10.310 47.996 1.00 18.81 252 TYR B O 1
ATOM 4141 N N . ASN B 1 254 ? 29.929 9.300 46.010 1.00 17.83 253 ASN B N 1
ATOM 4142 C CA . ASN B 1 254 ? 30.735 10.306 45.331 1.00 17.97 253 ASN B CA 1
ATOM 4143 C C . ASN B 1 254 ? 29.880 11.482 44.799 1.00 18.92 253 ASN B C 1
ATOM 4144 O O . ASN B 1 254 ? 28.647 11.487 44.902 1.00 19.71 253 ASN B O 1
ATOM 4149 N N . ASP B 1 255 ? 30.533 12.475 44.204 1.00 19.77 254 ASP B N 1
ATOM 4150 C CA . ASP B 1 255 ? 29.816 13.631 43.683 1.00 20.20 254 ASP B CA 1
ATOM 4151 C C . ASP B 1 255 ? 28.984 13.347 42.434 1.00 19.68 254 ASP B C 1
ATOM 4152 O O . ASP B 1 255 ? 28.293 14.245 41.926 1.00 20.71 254 ASP B O 1
ATOM 4157 N N . LYS B 1 256 ? 29.063 12.130 41.899 1.00 19.15 255 LYS B N 1
ATOM 4158 C CA . LYS B 1 256 ? 28.165 11.717 40.819 1.00 19.44 255 LYS B CA 1
ATOM 4159 C C . LYS B 1 256 ? 26.882 11.059 41.393 1.00 19.06 255 LYS B C 1
ATOM 4160 O O . LYS B 1 256 ? 26.007 10.653 40.631 1.00 19.70 255 LYS B O 1
ATOM 4164 N N . GLY B 1 257 ? 26.815 10.971 42.713 1.00 18.75 256 GLY B N 1
ATOM 4165 C CA . GLY B 1 257 ? 25.759 10.316 43.467 1.00 18.08 256 GLY B CA 1
ATOM 4166 C C . GLY B 1 257 ? 25.841 8.796 43.490 1.00 17.81 256 GLY B C 1
ATOM 4167 O O . GLY B 1 257 ? 24.886 8.118 43.916 1.00 16.57 256 GLY B O 1
ATOM 4168 N N . GLU B 1 258 ? 26.971 8.245 43.033 1.00 17.35 257 GLU B N 1
ATOM 4169 C CA . GLU B 1 258 ? 27.183 6.802 43.012 1.00 17.59 257 GLU B CA 1
ATOM 4170 C C . GLU B 1 258 ? 27.577 6.316 44.397 1.00 16.88 257 GLU B C 1
ATOM 4171 O O . GLU B 1 258 ? 28.397 6.938 45.069 1.00 16.28 257 GLU B O 1
ATOM 4177 N N . TRP B 1 259 ? 26.950 5.232 44.853 1.00 16.87 258 TRP B N 1
ATOM 4178 C CA . TRP B 1 259 ? 27.338 4.569 46.090 1.00 17.05 258 TRP B CA 1
ATOM 4179 C C . TRP B 1 259 ? 28.687 3.913 45.850 1.00 17.19 258 TRP B C 1
ATOM 4180 O O . TRP B 1 259 ? 28.758 3.003 45.048 1.00 16.31 258 TRP B O 1
ATOM 4191 N N . VAL B 1 260 ? 29.743 4.372 46.519 1.00 17.58 259 VAL B N 1
ATOM 4192 C CA . VAL B 1 260 ? 31.071 3.863 46.227 1.00 18.55 259 VAL B CA 1
ATOM 4193 C C . VAL B 1 260 ? 31.536 2.783 47.211 1.00 18.71 259 VAL B C 1
ATOM 4194 O O . VAL B 1 260 ? 32.218 1.840 46.817 1.00 18.30 259 VAL B O 1
ATOM 4198 N N . SER B 1 261 ? 31.142 2.889 48.471 1.00 17.69 260 SER B N 1
ATOM 4199 C CA . SER B 1 261 ? 31.726 2.027 49.510 1.00 17.54 260 SER B CA 1
ATOM 4200 C C . SER B 1 261 ? 30.901 1.900 50.784 1.00 18.39 260 SER B C 1
ATOM 4201 O O . SER B 1 261 ? 29.929 2.644 51.013 1.00 17.81 260 SER B O 1
ATOM 4204 N N . LEU B 1 262 ? 31.263 0.925 51.604 1.00 17.40 261 LEU B N 1
ATOM 4205 C CA . LEU B 1 262 ? 30.647 0.772 52.907 1.00 19.08 261 LEU B CA 1
ATOM 4206 C C . LEU B 1 262 ? 31.756 0.382 53.812 1.00 17.82 261 LEU B C 1
ATOM 4207 O O . LEU B 1 262 ? 32.544 -0.541 53.490 1.00 19.38 261 LEU B O 1
ATOM 4212 N N . THR B 1 263 ? 31.871 1.094 54.923 1.00 18.11 262 THR B N 1
ATOM 4213 C CA . THR B 1 263 ? 32.978 0.907 55.865 1.00 18.23 262 THR B CA 1
ATOM 4214 C C . THR B 1 263 ? 32.458 0.579 57.271 1.00 17.96 262 THR B C 1
ATOM 4215 O O . THR B 1 263 ? 31.428 1.120 57.712 1.00 19.48 262 THR B O 1
ATOM 4219 N N . LEU B 1 264 ? 33.101 -0.398 57.905 1.00 17.86 263 LEU B N 1
ATOM 4220 C CA A LEU B 1 264 ? 32.845 -0.738 59.301 0.50 17.12 263 LEU B CA 1
ATOM 4221 C CA B LEU B 1 264 ? 32.840 -0.737 59.305 0.50 18.04 263 LEU B CA 1
ATOM 4222 C C . LEU B 1 264 ? 34.179 -0.591 60.056 1.00 17.29 263 LEU B C 1
ATOM 4223 O O . LEU B 1 264 ? 35.180 -1.248 59.704 1.00 18.18 263 LEU B O 1
ATOM 4232 N N . VAL B 1 265 ? 34.169 0.299 61.060 1.00 17.85 264 VAL B N 1
ATOM 4233 C CA . VAL B 1 265 ? 35.264 0.627 61.979 1.00 18.21 264 VAL B CA 1
ATOM 4234 C C . VAL B 1 265 ? 34.939 0.040 63.339 1.00 18.26 264 VAL B C 1
ATOM 4235 O O . VAL B 1 265 ? 33.816 0.134 63.813 1.00 19.61 264 VAL B O 1
ATOM 4239 N N . THR B 1 266 ? 35.926 -0.642 63.901 1.00 18.46 265 THR B N 1
ATOM 4240 C CA . THR B 1 266 ? 35.885 -1.078 65.260 1.00 18.59 265 THR B CA 1
ATOM 4241 C C . THR B 1 266 ? 37.058 -0.399 65.932 1.00 18.69 265 THR B C 1
ATOM 4242 O O . THR B 1 266 ? 38.166 -0.569 65.501 1.00 18.58 265 THR B O 1
ATOM 4246 N N . GLU B 1 267 ? 36.808 0.350 67.006 1.00 18.80 266 GLU B N 1
ATOM 4247 C CA . GLU B 1 267 ? 37.859 1.126 67.620 1.00 18.89 266 GLU B CA 1
ATOM 4248 C C . GLU B 1 267 ? 37.741 1.135 69.140 1.00 18.97 266 GLU B C 1
ATOM 4249 O O . GLU B 1 267 ? 36.663 1.020 69.699 1.00 17.11 266 GLU B O 1
ATOM 4255 N N . GLU B 1 268 ? 38.870 1.309 69.782 1.00 19.80 267 GLU B N 1
ATOM 4256 C CA . GLU B 1 268 ? 38.986 1.269 71.218 1.00 21.35 267 GLU B CA 1
ATOM 4257 C C . GLU B 1 268 ? 39.590 2.555 71.722 1.00 20.86 267 GLU B C 1
ATOM 4258 O O . GLU B 1 268 ? 40.542 3.101 71.122 1.00 18.23 267 GLU B O 1
ATOM 4264 N N . ARG B 1 269 ? 39.093 3.018 72.868 1.00 21.59 268 ARG B N 1
ATOM 4265 C CA . ARG B 1 269 ? 39.573 4.254 73.442 1.00 22.83 268 ARG B CA 1
ATOM 4266 C C . ARG B 1 269 ? 40.802 3.967 74.275 1.00 24.49 268 ARG B C 1
ATOM 4267 O O . ARG B 1 269 ? 40.803 3.095 75.154 1.00 23.95 268 ARG B O 1
ATOM 4275 N N . VAL B 1 270 ? 41.845 4.727 74.019 1.00 25.34 269 VAL B N 1
ATOM 4276 C CA . VAL B 1 270 ? 43.096 4.409 74.651 1.00 29.00 269 VAL B CA 1
ATOM 4277 C C . VAL B 1 270 ? 43.176 5.185 75.970 1.00 29.49 269 VAL B C 1
ATOM 4278 O O . VAL B 1 270 ? 42.489 6.198 76.160 1.00 30.72 269 VAL B O 1
#

Organism: Nostoc punctiforme (strain ATCC 29133 / PCC 73102) (NCBI:txid63737)

Radius of gyration: 25.76 Å; Cα contacts (8 Å, |Δi|>4): 1425; chains: 2; bounding box: 71×59×66 Å

Foldseek 3Di:
DPQLQLQVLPAAKWWDWKWKAFPQAHTDDIWTKIWHWDAPDVNQKIWIWIDTPPDDIDIDMDRDDAAQWGGDNNNWIWGDHFFDDQPGADKTKGWDDDDQWIWIKIWGADNQQATGIMIITIIGGPPDDSLWDAFADLVLPAAKKWWKKWKAWRVRPDIDMWIKMWHWDQDPVRWMIWIDTHPDIDDFTWHDDPQWTATPDDPVAGWIWGTYTRQKIWIGHRGDDQQQKGWTKMKHCNDSFKMKMTFIAHNSRGTTIDMIIIITGD/DDQLLLQCLPAAKWWFWKWKAFPQAHTDDIWTKIWHWHAPPVNQKIWIWIDIPPDDIDIDMDNDDDAQWGGDNNNWIKGFHQFDDQPDWGKIKGWDDDDQWIWMWIWTADNQQATGIIIITIIGGPPDDSLFDFFADPVLPAFKKKWWKWKPWDPDHIDIFIKIWHWDADPVRWIIWIDRDVDIDDFIFDDDPQWTWRPPDVVWIKIWGTHTRQKIWIFTNGDDALAKTWTKMKHPSDRFWMKMIFIAHSNRGGTIDMIIIIGGD

InterPro domains:
  IPR012674 Calycin [G3DSA:2.40.128.20] (1-132)
  IPR012674 Calycin [G3DSA:2.40.128.20] (133-269)
  IPR012674 Calycin [SSF50814] (1-130)
  IPR012674 Calycin [SSF50814] (133-268)
  IPR022017 Biogenesis factor required for ATP synthase 1-like, DUF3598 [PF12204] (1-129)
  IPR048378 Biogenesis factor required for ATP synthase 1-like, C-terminal domain [PF21053] (133-269)

Solvent-accessible surface area: 24402 Å² total

CATH classification: 2.40.128.20 (+1 more: 2.40.128.20)